Protein AF-A0A3N5S397-F1 (afdb_monomer_lite)

Foldseek 3Di:
DDPVVLVVLVVVLVVLVVVLCQLPPCPHHPLNVLVVVLVVCLLVVVPDVVSNVLSVLVSVLSNCCNPPLSVLLSVLSVVLSVQVVVDDDDDRDVSNVVSVVSSVVSVVVVVVSVVVNVVVVVVVVLLVVLLVLLVVLLVLLVVLLVLLVVLCVVCVPDFLVRDDPVSLVSLLVSLVSLLVSLVSVVVSLVSLVVVLVPPPPDDDDLQSVLSVVLSVLCVVLVLSVLSNVLSVCSNRVVSVVSSVSSVSSSVSSVVNSCSSVVSVLVLLVVLLVLLVVLLVLLVVLLVLLVVLLVLLVVLVPDDDDPVSLVSLVVSLVSLVVSLVSLLVSLVSCVVSSNPQLSVLSVLLSVLSVQLSVCSVVVVSVSSSVSSVSSSVSSVSSSVSSVVVSLVSLVVSLLVLLVVCLVVLVVLLVLLVVLLVLLVVLVVVCVVVVDADPVSLVVLLVSLVSLLVSLVVLLVSLVSNVSVVLLSLLSPQLSVLSNVLSVCSNVVHSDDSSSVSSVSSSVSSVLSSVLSVQLVVVSVVVSPPPPDDPDDDDDDPQDDPSVVSNLVSSVSSLVVLVVVLVVLVVVLVCLVVDPPRDCDPVSVVSVVVSVVSVVSSVVVVVVSVVVVVVSVVVVVVPVPDDDDDDDDDDDDDDDDDDDDDDDDDDDDDDDDDDDDDDDDDDDDD

Structure (mmCIF, N/CA/C/O backbone):
data_AF-A0A3N5S397-F1
#
_entry.id   AF-A0A3N5S397-F1
#
loop_
_atom_site.group_PDB
_atom_site.id
_atom_site.type_symbol
_atom_site.label_atom_id
_atom_site.label_alt_id
_atom_site.label_comp_id
_atom_site.label_asym_id
_atom_site.label_entity_id
_atom_site.label_seq_id
_atom_site.pdbx_PDB_ins_code
_atom_site.Cartn_x
_atom_site.Cartn_y
_atom_site.Cartn_z
_atom_site.occupancy
_atom_site.B_iso_or_equiv
_atom_site.auth_seq_id
_atom_site.auth_comp_id
_atom_site.auth_asym_id
_atom_site.auth_atom_id
_atom_site.pdbx_PDB_model_num
ATOM 1 N N . MET A 1 1 ? -52.239 -12.298 25.353 1.00 54.28 1 MET A N 1
ATOM 2 C CA . MET A 1 1 ? -52.034 -12.210 23.888 1.00 54.28 1 MET A CA 1
ATOM 3 C C . MET A 1 1 ? -53.040 -13.077 23.137 1.00 54.28 1 MET A C 1
ATOM 5 O O . MET A 1 1 ? -53.670 -13.934 23.760 1.00 54.28 1 MET A O 1
ATOM 9 N N . ARG A 1 2 ? -53.275 -12.814 21.843 1.00 62.16 2 ARG A N 1
ATOM 10 C CA . ARG A 1 2 ? -54.121 -13.664 20.983 1.00 62.16 2 ARG A CA 1
ATOM 11 C C . ARG A 1 2 ? -53.267 -14.828 20.465 1.00 62.16 2 ARG A C 1
ATOM 13 O O . ARG A 1 2 ? -52.067 -14.669 20.300 1.00 62.16 2 ARG A O 1
ATOM 20 N N . ASN A 1 3 ? -53.872 -15.985 20.178 1.00 67.06 3 ASN A N 1
ATOM 21 C CA . ASN A 1 3 ? -53.146 -17.125 19.582 1.00 67.06 3 ASN A CA 1
ATOM 22 C C . ASN A 1 3 ? -52.429 -16.742 18.270 1.00 67.06 3 ASN A C 1
ATOM 24 O O . ASN A 1 3 ? -51.401 -17.318 17.943 1.00 67.06 3 ASN A O 1
ATOM 28 N N . GLU A 1 4 ? -52.948 -15.732 17.568 1.00 69.50 4 GLU A N 1
ATOM 29 C CA . GLU A 1 4 ? -52.372 -15.165 16.344 1.00 69.50 4 GLU A CA 1
ATOM 30 C C . GLU A 1 4 ? -50.964 -14.573 16.554 1.00 69.50 4 GLU A C 1
ATOM 32 O O . GLU A 1 4 ? -50.123 -14.703 15.668 1.00 69.50 4 GLU A O 1
ATOM 37 N N . ASP A 1 5 ? -50.676 -13.989 17.724 1.00 71.56 5 ASP A N 1
ATOM 38 C CA . ASP A 1 5 ? -49.384 -13.345 18.023 1.00 71.56 5 ASP A CA 1
ATOM 39 C C . ASP A 1 5 ? -48.280 -14.396 18.259 1.00 71.56 5 ASP A C 1
ATOM 41 O O . ASP A 1 5 ? -47.148 -14.261 17.799 1.00 71.56 5 ASP A O 1
ATOM 45 N N . VAL A 1 6 ? -48.633 -15.501 18.926 1.00 76.69 6 VAL A N 1
ATOM 46 C CA . VAL A 1 6 ? -47.732 -16.644 19.166 1.00 76.69 6 VAL A CA 1
ATOM 47 C C . VAL A 1 6 ? -47.439 -17.391 17.862 1.00 76.69 6 VAL A C 1
ATOM 49 O O . VAL A 1 6 ? -46.306 -17.812 17.626 1.00 76.69 6 VAL A O 1
ATOM 52 N N . ASP A 1 7 ? -48.442 -17.534 16.992 1.00 78.75 7 ASP A N 1
ATOM 53 C CA . ASP A 1 7 ? -48.263 -18.132 15.667 1.00 78.75 7 ASP A CA 1
ATOM 54 C C . ASP A 1 7 ? -47.378 -17.259 14.759 1.00 78.75 7 ASP A C 1
ATOM 56 O O . ASP A 1 7 ? -46.614 -17.798 13.954 1.00 78.75 7 ASP A O 1
ATOM 60 N N . ALA A 1 8 ? -47.437 -15.929 14.897 1.00 77.81 8 ALA A N 1
ATOM 61 C CA . ALA A 1 8 ? -46.538 -15.013 14.198 1.00 77.81 8 ALA A CA 1
ATOM 62 C C . ALA A 1 8 ? -45.083 -15.176 14.669 1.00 77.81 8 ALA A C 1
ATOM 64 O O . ALA A 1 8 ? -44.207 -15.365 13.829 1.00 77.81 8 ALA A O 1
ATOM 65 N N . LEU A 1 9 ? -44.831 -15.219 15.984 1.00 77.69 9 LEU A N 1
ATOM 66 C CA . LEU A 1 9 ? -43.486 -15.446 16.539 1.00 77.69 9 LEU A CA 1
ATOM 67 C C . LEU A 1 9 ? -42.887 -16.787 16.101 1.00 77.69 9 LEU A C 1
ATOM 69 O O . LEU A 1 9 ? -41.724 -16.841 15.710 1.00 77.69 9 LEU A O 1
ATOM 73 N N . LYS A 1 10 ? -43.694 -17.856 16.074 1.00 79.38 10 LYS A N 1
ATOM 74 C CA . LYS A 1 10 ? -43.266 -19.169 15.557 1.00 79.38 10 LYS A CA 1
ATOM 75 C C . LYS A 1 10 ? -42.843 -19.116 14.091 1.00 79.38 10 LYS A C 1
ATOM 77 O O . LYS A 1 10 ? -41.900 -19.798 13.705 1.00 79.38 10 LYS A O 1
ATOM 82 N N . ARG A 1 11 ? -43.540 -18.333 13.261 1.00 81.19 11 ARG A N 1
ATOM 83 C CA . ARG A 1 11 ? -43.159 -18.145 11.852 1.00 81.19 11 ARG A CA 1
ATOM 84 C C . ARG A 1 11 ? -41.872 -17.340 11.724 1.00 81.19 11 ARG A C 1
ATOM 86 O O . ARG A 1 11 ? -41.033 -17.718 10.917 1.00 81.19 11 ARG A O 1
ATOM 93 N N . THR A 1 12 ? -41.710 -16.281 12.513 1.00 78.44 12 THR A N 1
ATOM 94 C CA . THR A 1 12 ? -40.492 -15.461 12.511 1.00 78.44 12 THR A CA 1
ATOM 95 C C . THR A 1 12 ? -39.271 -16.265 12.955 1.00 78.44 12 THR A C 1
ATOM 97 O O 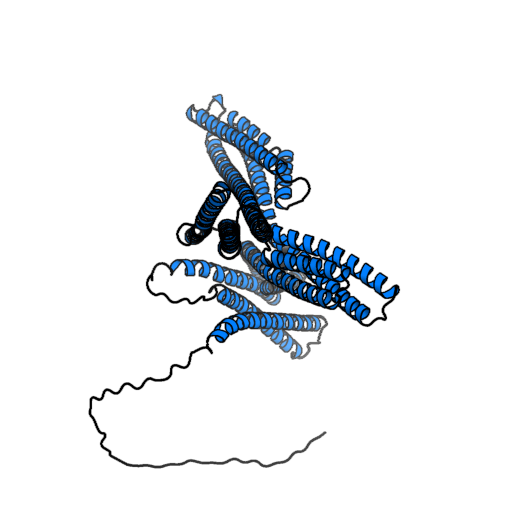. THR A 1 12 ? -38.249 -16.214 12.285 1.00 78.44 12 THR A O 1
ATOM 100 N N . GLU A 1 13 ? -39.385 -17.087 14.002 1.00 81.69 13 GLU A N 1
ATOM 101 C CA . GLU A 1 13 ? -38.316 -18.001 14.438 1.00 81.69 13 GLU A CA 1
ATOM 102 C C . GLU A 1 13 ? -37.942 -19.019 13.345 1.00 81.69 13 GLU A C 1
ATOM 104 O O . GLU A 1 13 ? -36.764 -19.270 13.103 1.00 81.69 13 GLU A O 1
ATOM 109 N N . LEU A 1 14 ? -38.933 -19.596 12.651 1.00 83.25 14 LEU A N 1
ATOM 110 C CA . LEU A 1 14 ? -38.679 -20.521 11.539 1.00 83.25 14 LEU A CA 1
ATOM 111 C C . LEU A 1 14 ? -37.968 -19.837 10.364 1.00 83.25 14 LEU A C 1
ATOM 113 O O . LEU A 1 14 ? -37.047 -20.422 9.802 1.00 83.25 14 LEU A O 1
ATOM 117 N N . LEU A 1 15 ? -38.374 -18.612 10.014 1.00 78.38 15 LEU A N 1
ATOM 118 C CA . LEU A 1 15 ? -37.716 -17.819 8.973 1.00 78.38 15 LEU A CA 1
ATOM 119 C C . LEU A 1 15 ? -36.285 -17.447 9.374 1.00 78.38 15 LEU A C 1
ATOM 121 O O . LEU A 1 15 ? -35.383 -17.563 8.552 1.00 78.38 15 LEU A O 1
ATOM 125 N N . GLN A 1 16 ? -36.060 -17.072 10.636 1.00 82.19 16 GLN A N 1
ATOM 126 C CA . GLN A 1 16 ? -34.722 -16.778 11.147 1.00 82.19 16 GLN A CA 1
ATOM 127 C C . GLN A 1 16 ? -33.803 -17.999 11.046 1.00 82.19 16 GLN A C 1
ATOM 129 O O . GLN A 1 16 ? -32.678 -17.880 10.574 1.00 82.19 16 GLN A O 1
ATOM 134 N N . ARG A 1 17 ? -34.302 -19.188 11.403 1.00 82.19 17 ARG A N 1
ATOM 135 C CA . ARG A 1 17 ? -33.570 -20.454 11.240 1.00 82.19 17 ARG A CA 1
ATOM 136 C C . ARG A 1 17 ? -33.259 -20.792 9.789 1.00 82.19 17 ARG A C 1
ATOM 138 O O . ARG A 1 17 ? -32.203 -21.347 9.492 1.00 82.19 17 ARG A O 1
ATOM 145 N N . GLU A 1 18 ? -34.173 -20.481 8.875 1.00 81.38 18 GLU A N 1
ATOM 146 C CA . GLU A 1 18 ? -33.935 -20.654 7.443 1.00 81.38 18 GLU A CA 1
ATOM 147 C C . GLU A 1 18 ? -32.835 -19.706 6.947 1.00 81.38 18 GLU A C 1
ATOM 149 O O . GLU A 1 18 ? -31.929 -20.152 6.243 1.00 81.38 18 GLU A O 1
ATOM 154 N N . VAL A 1 19 ? -32.853 -18.439 7.373 1.00 80.62 19 VAL A N 1
ATOM 155 C CA . VAL A 1 19 ? -31.801 -17.451 7.078 1.00 80.62 19 VAL A CA 1
ATOM 156 C C . VAL A 1 19 ? -30.456 -17.885 7.665 1.00 80.62 19 VAL A C 1
ATOM 158 O O . VAL A 1 19 ? -29.458 -17.908 6.945 1.00 80.62 19 VAL A O 1
ATOM 161 N N . ALA A 1 20 ? -30.428 -18.317 8.928 1.00 78.81 20 ALA A N 1
ATOM 162 C CA . ALA A 1 20 ? -29.220 -18.820 9.575 1.00 78.81 20 ALA A CA 1
ATOM 163 C C . ALA A 1 20 ? -28.649 -20.045 8.844 1.00 78.81 20 ALA A C 1
ATOM 165 O O . ALA A 1 20 ? -27.442 -20.142 8.632 1.00 78.81 20 ALA A O 1
ATOM 166 N N . SER A 1 21 ? -29.514 -20.944 8.360 1.00 81.25 21 SER A N 1
ATOM 167 C CA . SER A 1 21 ? -29.099 -22.067 7.516 1.00 81.25 21 SER A CA 1
ATOM 168 C C . SER A 1 21 ? -28.554 -21.606 6.159 1.00 81.25 21 SER A C 1
ATOM 170 O O . SER A 1 21 ? -27.523 -22.096 5.710 1.00 81.25 21 SER A O 1
ATOM 172 N N . GLN A 1 22 ? -29.189 -20.647 5.487 1.00 81.31 22 GLN A N 1
ATOM 173 C CA . GLN A 1 22 ? -28.705 -20.157 4.190 1.00 81.31 22 GLN A CA 1
ATOM 174 C C . GLN A 1 22 ? -27.349 -19.443 4.294 1.00 81.31 22 GLN A C 1
ATOM 176 O O . GLN A 1 22 ? -26.538 -19.543 3.371 1.00 81.31 22 GLN A O 1
ATOM 181 N N . LEU A 1 23 ? -27.082 -18.762 5.408 1.00 77.88 23 LEU A N 1
ATOM 182 C CA . LEU A 1 23 ? -25.826 -18.049 5.642 1.00 77.88 23 LEU A CA 1
ATOM 183 C C . LEU A 1 23 ? -24.717 -18.982 6.154 1.00 77.88 23 LEU A C 1
ATOM 185 O O . LEU A 1 23 ? -23.640 -19.032 5.559 1.00 77.88 23 LEU A O 1
ATOM 189 N N . GLY A 1 24 ? -25.001 -19.756 7.205 1.00 75.75 24 GLY A N 1
ATOM 190 C CA . GLY A 1 24 ? -24.002 -20.481 7.996 1.00 75.75 24 GLY A CA 1
ATOM 191 C C . GLY A 1 24 ? -23.981 -22.002 7.842 1.00 75.75 24 GLY A C 1
ATOM 192 O O . GLY A 1 24 ? -23.194 -22.660 8.518 1.00 75.75 24 GLY A O 1
ATOM 193 N N . ASN A 1 25 ? -24.827 -22.610 6.998 1.00 79.31 25 ASN A N 1
ATOM 194 C CA . ASN A 1 25 ? -24.820 -24.069 6.854 1.00 79.31 25 ASN A CA 1
ATOM 195 C C . ASN A 1 25 ? -23.449 -24.566 6.347 1.00 79.31 25 ASN A C 1
ATOM 197 O O . ASN A 1 25 ? -23.018 -24.158 5.266 1.00 79.31 25 ASN A O 1
ATOM 201 N N . PRO A 1 26 ? -22.791 -25.494 7.066 1.00 71.19 26 PRO A N 1
ATOM 202 C CA . PRO A 1 26 ? -21.429 -25.923 6.755 1.00 71.19 26 PRO A CA 1
ATOM 203 C C . PRO A 1 26 ? -21.300 -26.658 5.412 1.00 71.19 26 PRO A C 1
ATOM 205 O O . PRO A 1 26 ? -20.209 -26.698 4.852 1.00 71.19 26 PRO A O 1
ATOM 208 N N . ALA A 1 27 ? -22.392 -27.215 4.877 1.00 70.94 27 ALA A N 1
ATOM 209 C CA . ALA A 1 27 ? -22.391 -27.962 3.619 1.00 70.94 27 ALA A CA 1
ATOM 210 C C . ALA A 1 27 ? -22.882 -27.153 2.405 1.00 70.94 27 ALA A C 1
ATOM 212 O O . ALA A 1 27 ? -22.501 -27.457 1.279 1.00 70.94 27 ALA A O 1
ATOM 213 N N . VAL A 1 28 ? -23.778 -26.175 2.596 1.00 73.75 28 VAL A N 1
ATOM 214 C CA . VAL A 1 28 ? -24.462 -25.493 1.470 1.00 73.75 28 VAL A CA 1
ATOM 215 C C . VAL A 1 28 ? -24.653 -23.986 1.671 1.00 73.75 28 VAL A C 1
ATOM 217 O O . VAL A 1 28 ? -25.215 -23.320 0.798 1.00 73.75 28 VAL A O 1
ATOM 220 N N . GLY A 1 29 ? -24.228 -23.453 2.816 1.00 80.94 29 GLY A N 1
ATOM 221 C CA . GLY A 1 29 ? -24.386 -22.048 3.171 1.00 80.94 29 GLY A CA 1
ATOM 222 C C . GLY A 1 29 ? -23.500 -21.123 2.340 1.00 80.94 29 GLY A C 1
ATOM 223 O O . GLY A 1 29 ? -22.531 -21.552 1.705 1.00 80.94 29 GLY A O 1
ATOM 224 N N . LEU A 1 30 ? -23.834 -19.834 2.357 1.00 79.12 30 LEU A N 1
ATOM 225 C CA . LEU A 1 30 ? -23.065 -18.781 1.691 1.00 79.12 30 LEU A CA 1
ATOM 226 C C . LEU A 1 30 ? -21.605 -18.758 2.154 1.00 79.12 30 LEU A C 1
ATOM 228 O O . LEU A 1 30 ? -20.731 -18.698 1.298 1.00 79.12 30 LEU A O 1
ATOM 232 N N . ALA A 1 31 ? -21.331 -18.923 3.453 1.00 78.19 31 ALA A N 1
ATOM 233 C CA . ALA A 1 31 ? -19.959 -18.989 3.965 1.00 78.19 31 ALA A CA 1
ATOM 234 C C . ALA A 1 31 ? -19.134 -20.119 3.313 1.00 78.19 31 ALA A C 1
ATOM 236 O O . ALA A 1 31 ? -17.991 -19.910 2.908 1.00 78.19 31 ALA A O 1
ATOM 237 N N . ARG A 1 32 ? -19.726 -21.315 3.135 1.00 81.25 32 ARG A N 1
ATOM 238 C CA . ARG A 1 32 ? -19.053 -22.442 2.463 1.00 81.25 32 ARG A CA 1
ATOM 239 C C . ARG A 1 32 ? -18.819 -22.149 0.984 1.00 81.25 32 ARG A C 1
ATOM 241 O O . ARG A 1 32 ? -17.704 -22.334 0.518 1.00 81.25 32 ARG A O 1
ATOM 248 N N . ARG A 1 33 ? -19.827 -21.631 0.275 1.00 81.88 33 ARG A N 1
ATOM 249 C CA . ARG A 1 33 ? -19.692 -21.271 -1.148 1.00 81.88 33 ARG A CA 1
ATOM 250 C C . ARG A 1 33 ? -18.617 -20.218 -1.389 1.00 81.88 33 ARG A C 1
ATOM 252 O O . ARG A 1 33 ? -17.908 -20.315 -2.382 1.00 81.88 33 ARG A O 1
ATOM 259 N N . THR A 1 34 ? -18.500 -19.224 -0.510 1.00 81.06 34 THR A N 1
ATOM 260 C CA . THR A 1 34 ? -17.445 -18.210 -0.615 1.00 81.06 34 THR A CA 1
ATOM 261 C C . THR A 1 34 ? -16.067 -18.858 -0.501 1.00 81.06 34 THR A C 1
ATOM 263 O O . THR A 1 34 ? -15.213 -18.566 -1.332 1.00 81.06 34 THR A O 1
ATOM 266 N N . ARG A 1 35 ? -15.869 -19.801 0.436 1.00 83.38 35 ARG A N 1
ATOM 267 C CA . ARG A 1 35 ? -14.617 -20.575 0.521 1.00 83.38 35 ARG A CA 1
ATOM 268 C C . ARG A 1 35 ? -14.385 -21.473 -0.686 1.00 83.38 35 ARG A C 1
ATOM 270 O O . ARG A 1 35 ? -13.270 -21.495 -1.178 1.00 83.38 35 ARG A O 1
ATOM 277 N N . ASP A 1 36 ? -15.411 -22.151 -1.196 1.00 84.25 36 ASP A N 1
ATOM 278 C CA . ASP A 1 36 ? -15.269 -22.995 -2.389 1.00 84.25 36 ASP A CA 1
ATOM 279 C C . ASP A 1 36 ? -14.789 -22.163 -3.594 1.00 84.25 36 ASP A C 1
ATOM 281 O O . ASP A 1 36 ? -13.893 -22.579 -4.320 1.00 84.25 36 ASP A O 1
ATOM 285 N N . ILE A 1 37 ? -15.321 -20.946 -3.779 1.00 82.81 37 ILE A N 1
ATOM 286 C CA . ILE A 1 37 ? -14.861 -20.016 -4.828 1.00 82.81 37 ILE A CA 1
ATOM 287 C C . ILE A 1 37 ? -13.407 -19.581 -4.588 1.00 82.81 37 ILE A C 1
ATOM 289 O O . ILE A 1 37 ? -12.645 -19.409 -5.538 1.00 82.81 37 ILE A O 1
ATOM 293 N N . LEU A 1 38 ? -13.023 -19.389 -3.329 1.00 80.19 38 LEU A N 1
ATOM 294 C CA . LEU A 1 38 ? -11.675 -19.000 -2.921 1.00 80.19 38 LEU A CA 1
ATOM 295 C C . LEU A 1 38 ? -10.663 -20.119 -3.195 1.00 80.19 38 LEU A C 1
ATOM 297 O O . LEU A 1 38 ? -9.625 -19.885 -3.810 1.00 80.19 38 LEU A O 1
ATOM 301 N N . GLU A 1 39 ? -11.014 -21.350 -2.828 1.00 82.75 39 GLU A N 1
ATOM 302 C CA . GLU A 1 39 ? -10.279 -22.563 -3.176 1.00 82.75 39 GLU A CA 1
ATOM 303 C C . GLU A 1 39 ? -10.185 -22.717 -4.699 1.00 82.75 39 GLU A C 1
ATOM 305 O O . GLU A 1 39 ? -9.103 -22.954 -5.225 1.00 82.75 39 GLU A O 1
ATOM 310 N N . GLU A 1 40 ? -11.274 -22.512 -5.446 1.00 82.44 40 GLU A N 1
ATOM 311 C CA . GLU A 1 40 ? -11.250 -22.535 -6.912 1.00 82.44 40 GLU A CA 1
ATOM 312 C C . GLU A 1 40 ? -10.326 -21.457 -7.503 1.00 82.44 40 GLU A C 1
ATOM 314 O O . GLU A 1 40 ? -9.616 -21.735 -8.471 1.00 82.44 40 GLU A O 1
ATOM 319 N N . LEU A 1 41 ? -10.298 -20.242 -6.951 1.00 74.75 41 LEU A N 1
ATOM 320 C CA . LEU A 1 41 ? -9.392 -19.175 -7.395 1.00 74.75 41 LEU A CA 1
ATOM 321 C C . LEU A 1 41 ? -7.925 -19.554 -7.179 1.00 74.75 41 LEU A C 1
ATOM 323 O O . LEU A 1 41 ? -7.134 -19.461 -8.125 1.00 74.75 41 LEU A O 1
ATOM 327 N N . ARG A 1 42 ? -7.597 -20.048 -5.978 1.00 77.12 42 ARG A N 1
ATOM 328 C CA . ARG A 1 42 ? -6.263 -20.553 -5.621 1.00 77.12 42 ARG A CA 1
ATOM 329 C C . ARG A 1 42 ? -5.846 -21.704 -6.538 1.00 77.12 42 ARG A C 1
ATOM 331 O O . ARG A 1 42 ? -4.778 -21.666 -7.147 1.00 77.12 42 ARG A O 1
ATOM 338 N N . ASN A 1 43 ? -6.738 -22.674 -6.733 1.00 75.31 43 ASN A N 1
ATOM 339 C CA . ASN A 1 43 ? -6.502 -23.864 -7.553 1.00 75.31 43 ASN A CA 1
ATOM 340 C C . ASN A 1 43 ? -6.294 -23.538 -9.038 1.00 75.31 43 ASN A C 1
ATOM 342 O O . ASN A 1 43 ? -5.526 -24.211 -9.724 1.00 75.31 43 ASN A O 1
ATOM 346 N N . ASN A 1 44 ? -6.964 -22.504 -9.551 1.00 74.75 44 ASN A N 1
ATOM 347 C CA . ASN A 1 44 ? -6.855 -22.097 -10.952 1.00 74.75 44 ASN A CA 1
ATOM 348 C C . ASN A 1 44 ? -5.701 -21.117 -11.229 1.00 74.75 44 ASN A C 1
ATOM 350 O O . ASN A 1 44 ? -5.576 -20.663 -12.368 1.00 74.75 44 ASN A O 1
ATOM 354 N N . GLN A 1 45 ? -4.861 -20.795 -10.232 1.00 58.94 45 GLN A N 1
ATOM 355 C CA . GLN A 1 45 ? -3.722 -19.868 -10.362 1.00 58.94 45 GLN A CA 1
ATOM 356 C C . GLN A 1 45 ? -4.124 -18.520 -10.983 1.00 58.94 45 GLN A C 1
ATOM 358 O O . GLN A 1 45 ? -3.366 -17.897 -11.731 1.00 58.94 45 GLN A O 1
ATOM 363 N N . LEU A 1 46 ? -5.352 -18.074 -10.715 1.00 60.09 46 LEU A N 1
ATOM 364 C CA . LEU A 1 46 ? -5.818 -16.772 -11.163 1.00 60.09 46 LEU A CA 1
ATOM 365 C C . LEU A 1 46 ? -5.208 -15.723 -10.231 1.00 60.09 46 LEU A C 1
ATOM 367 O O . LEU A 1 46 ? -5.700 -15.516 -9.128 1.00 60.09 46 LEU A O 1
ATOM 371 N N . SER A 1 47 ? -4.124 -15.080 -10.671 1.00 52.34 47 SER A N 1
ATOM 372 C CA . SER A 1 47 ? -3.419 -14.035 -9.920 1.00 52.34 47 SER A CA 1
ATOM 373 C C . SER A 1 47 ? -4.281 -12.771 -9.778 1.00 52.34 47 SER A C 1
ATOM 375 O O . SER A 1 47 ? -4.160 -11.829 -10.560 1.00 52.34 47 SER A O 1
ATOM 377 N N . ASP A 1 48 ? -5.176 -12.754 -8.790 1.00 60.12 48 ASP A N 1
ATOM 378 C CA . ASP A 1 48 ? -5.915 -11.560 -8.362 1.00 60.12 48 ASP A CA 1
ATOM 379 C C . ASP A 1 48 ? -5.953 -11.488 -6.822 1.00 60.12 48 ASP A C 1
ATOM 381 O O . ASP A 1 48 ? -6.982 -11.783 -6.208 1.00 60.12 48 ASP A O 1
ATOM 385 N N . PRO A 1 49 ? -4.834 -11.091 -6.178 1.00 57.84 49 PRO A N 1
ATOM 386 C CA . PRO A 1 49 ? -4.708 -11.058 -4.716 1.00 57.84 49 PRO A CA 1
ATOM 387 C C . PRO A 1 49 ? -5.741 -10.154 -4.031 1.00 57.84 49 PRO A C 1
ATOM 389 O O . PRO A 1 49 ? -6.066 -10.338 -2.863 1.00 57.84 49 PRO A O 1
ATOM 392 N N . ALA A 1 50 ? -6.263 -9.156 -4.749 1.00 58.41 50 ALA A N 1
ATOM 393 C CA . ALA A 1 50 ? -7.315 -8.279 -4.249 1.00 58.41 50 ALA A CA 1
ATOM 394 C C . ALA A 1 50 ? -8.678 -8.991 -4.193 1.00 58.41 50 ALA A C 1
ATOM 396 O O . ALA A 1 50 ? -9.453 -8.764 -3.265 1.00 58.41 50 ALA A O 1
ATOM 397 N N . ALA A 1 51 ? -8.979 -9.854 -5.171 1.00 65.88 51 ALA A N 1
ATOM 398 C CA . ALA A 1 51 ? -10.198 -10.662 -5.175 1.00 65.88 51 ALA A CA 1
ATOM 399 C C . ALA A 1 51 ? -10.182 -11.718 -4.065 1.00 65.88 51 ALA A C 1
ATOM 401 O O . ALA A 1 51 ? -11.201 -11.938 -3.415 1.00 65.88 51 ALA A O 1
ATOM 402 N N . GLU A 1 52 ? -9.022 -12.330 -3.836 1.00 68.25 52 GLU A N 1
ATOM 403 C CA . GLU A 1 52 ? -8.816 -13.318 -2.779 1.00 68.25 52 GLU A CA 1
ATOM 404 C C . GLU A 1 52 ? -9.046 -12.703 -1.392 1.00 68.25 52 GLU A C 1
ATOM 406 O O . GLU A 1 52 ? -9.954 -13.137 -0.687 1.00 68.25 52 GLU A O 1
ATOM 411 N N . ARG A 1 53 ? -8.370 -11.587 -1.078 1.00 66.25 53 ARG A N 1
ATOM 412 C CA . ARG A 1 53 ? -8.551 -10.830 0.176 1.00 66.25 53 ARG A CA 1
ATOM 413 C C . ARG A 1 53 ? -10.002 -10.435 0.444 1.00 66.25 53 ARG A C 1
ATOM 415 O O . ARG A 1 53 ? -10.491 -10.506 1.570 1.00 66.25 53 ARG A O 1
ATOM 422 N N . ARG A 1 54 ? -10.721 -10.005 -0.597 1.00 68.19 54 ARG A N 1
ATOM 423 C CA . ARG A 1 54 ? -12.126 -9.603 -0.454 1.00 68.19 54 ARG A CA 1
ATOM 424 C C . ARG A 1 54 ? -13.021 -10.804 -0.155 1.00 68.19 54 ARG A C 1
ATOM 426 O O . ARG A 1 54 ? -13.918 -10.695 0.673 1.00 68.19 54 ARG A O 1
ATOM 433 N N . LEU A 1 55 ? -12.788 -11.939 -0.814 1.00 76.25 55 LEU A N 1
ATOM 434 C CA . LEU A 1 55 ? -13.526 -13.175 -0.550 1.00 76.25 55 LEU A CA 1
ATOM 435 C C . LEU A 1 55 ? -13.202 -13.746 0.834 1.00 76.25 55 LEU A C 1
ATOM 437 O O . LEU A 1 55 ? -14.107 -14.276 1.471 1.00 76.25 55 LEU A O 1
ATOM 441 N N . GLU A 1 56 ? -11.968 -13.586 1.318 1.00 79.25 56 GLU A N 1
ATOM 442 C CA . GLU A 1 56 ? -11.572 -13.947 2.685 1.00 79.25 56 GLU A CA 1
ATOM 443 C C . GLU A 1 56 ? -12.314 -13.088 3.709 1.00 79.25 56 GLU A C 1
ATOM 445 O O . GLU A 1 56 ? -12.936 -13.631 4.616 1.00 79.25 56 GLU A O 1
ATOM 450 N N . SER A 1 57 ? -12.347 -11.765 3.516 1.00 74.94 57 SER A N 1
ATOM 451 C CA . SER A 1 57 ? -13.099 -10.842 4.378 1.00 74.94 57 SER A CA 1
ATOM 452 C C . SER A 1 57 ? -14.602 -11.147 4.386 1.00 74.94 57 SER A C 1
ATOM 454 O O . SER A 1 57 ? -15.215 -11.230 5.449 1.00 74.94 57 SER A O 1
ATOM 456 N N . ILE A 1 58 ? -15.201 -11.404 3.216 1.00 79.69 58 ILE A N 1
ATOM 457 C CA . ILE A 1 58 ? -16.614 -11.799 3.119 1.00 79.69 58 ILE A CA 1
ATOM 458 C C . ILE A 1 58 ? -16.850 -13.142 3.822 1.00 79.69 58 ILE A C 1
ATOM 460 O O . ILE A 1 58 ? -17.860 -13.307 4.503 1.00 79.69 58 ILE A O 1
ATOM 464 N N . ALA A 1 59 ? -15.949 -14.114 3.659 1.00 81.69 59 ALA A N 1
ATOM 465 C CA . ALA A 1 59 ? -16.057 -15.403 4.333 1.00 81.69 59 ALA A CA 1
ATOM 466 C C . ALA A 1 59 ? -15.966 -15.242 5.857 1.00 81.69 59 ALA A C 1
ATOM 468 O O . ALA A 1 59 ? -16.815 -15.787 6.560 1.00 81.69 59 ALA A O 1
ATOM 469 N N . ALA A 1 60 ? -15.011 -14.451 6.351 1.00 81.06 60 ALA A N 1
ATOM 470 C CA . ALA A 1 60 ? -14.822 -14.175 7.771 1.00 81.06 60 ALA A CA 1
ATOM 471 C C . ALA A 1 60 ? -16.050 -13.496 8.398 1.00 81.06 60 ALA A C 1
ATOM 473 O O . ALA A 1 60 ? -16.542 -13.956 9.428 1.00 81.06 60 ALA A O 1
ATOM 474 N N . GLU A 1 61 ? -16.615 -12.474 7.750 1.00 77.62 61 GLU A N 1
ATOM 475 C CA . GLU A 1 61 ? -17.805 -11.787 8.266 1.00 77.62 61 GLU A CA 1
ATOM 476 C C . GLU A 1 61 ? -19.043 -12.697 8.248 1.00 77.62 61 GLU A C 1
ATOM 478 O O . GLU A 1 61 ? -19.808 -12.736 9.212 1.00 77.62 61 GLU A O 1
ATOM 483 N N . LEU A 1 62 ? -19.231 -13.500 7.192 1.00 81.75 62 LEU A N 1
ATOM 484 C CA . LEU A 1 62 ? -20.312 -14.492 7.145 1.00 81.75 62 LEU A CA 1
ATOM 485 C C . LEU A 1 62 ? -20.149 -15.575 8.221 1.00 81.75 62 LEU A C 1
ATOM 487 O O . LEU A 1 62 ? -21.144 -16.042 8.780 1.00 81.75 62 LEU A O 1
ATOM 491 N N . GLU A 1 63 ? -18.914 -15.972 8.527 1.00 82.81 63 GLU A N 1
ATOM 492 C CA . GLU A 1 63 ? -18.615 -16.893 9.620 1.00 82.81 63 GLU A CA 1
ATOM 493 C C . GLU A 1 63 ? -18.915 -16.281 10.985 1.00 82.81 63 GLU A C 1
ATOM 495 O O . GLU A 1 63 ? -19.601 -16.927 11.779 1.00 82.81 63 GLU A O 1
ATOM 500 N N . ARG A 1 64 ? -18.482 -15.043 11.238 1.00 84.50 64 ARG A N 1
ATOM 501 C CA . ARG A 1 64 ? -18.774 -14.296 12.471 1.00 84.50 64 ARG A CA 1
ATOM 502 C C . ARG A 1 64 ? -20.278 -14.180 12.699 1.00 84.50 64 ARG A C 1
ATOM 504 O O . ARG A 1 64 ? -20.790 -14.590 13.740 1.00 84.50 64 ARG A O 1
ATOM 511 N N . LEU A 1 65 ? -21.020 -13.749 11.675 1.00 81.50 65 LEU A N 1
ATOM 512 C CA . LEU A 1 65 ? -22.483 -13.688 11.723 1.00 81.50 65 LEU A CA 1
ATOM 513 C C . LEU A 1 65 ? -23.101 -15.059 12.031 1.00 81.50 65 LEU A C 1
ATOM 515 O O . LEU A 1 65 ? -24.072 -15.138 12.781 1.00 81.50 65 LEU A O 1
ATOM 519 N N . SER A 1 66 ? -22.542 -16.142 11.482 1.00 82.31 66 SER A N 1
ATOM 520 C CA . SER A 1 66 ? -23.035 -17.503 11.722 1.00 82.31 66 SER A CA 1
ATOM 521 C C . SER A 1 66 ? -22.728 -18.057 13.114 1.00 82.31 66 SER A C 1
ATOM 523 O O . SER A 1 66 ? -23.539 -18.824 13.636 1.00 82.31 66 SER A O 1
ATOM 525 N N . ARG A 1 67 ? -21.582 -17.695 13.704 1.00 83.00 67 ARG A N 1
ATOM 526 C CA . ARG A 1 67 ? -21.123 -18.213 15.000 1.00 83.00 67 ARG A CA 1
ATOM 527 C C . ARG A 1 67 ? -21.690 -17.423 16.174 1.00 83.00 67 ARG A C 1
ATOM 529 O O . ARG A 1 67 ? -22.077 -18.041 17.161 1.00 83.00 67 ARG A O 1
ATOM 536 N N . ASP A 1 68 ? -21.804 -16.105 16.030 1.00 81.12 68 ASP A N 1
ATOM 537 C CA . ASP A 1 68 ? -22.070 -15.218 17.163 1.00 81.12 68 ASP A CA 1
ATOM 538 C C . ASP A 1 68 ? -23.467 -14.593 17.079 1.00 81.12 68 ASP A C 1
ATOM 540 O O . ASP A 1 68 ? -24.314 -14.829 17.941 1.00 81.12 68 ASP A O 1
ATOM 544 N N . ALA A 1 69 ? -23.753 -13.854 16.002 1.00 77.44 69 ALA A N 1
ATOM 545 C CA . ALA A 1 69 ? -24.965 -13.036 15.910 1.00 77.44 69 ALA A CA 1
ATOM 546 C C . ALA A 1 69 ? -26.243 -13.858 15.652 1.00 77.44 69 ALA A C 1
ATOM 548 O O . ALA A 1 69 ? -27.264 -13.672 16.314 1.00 77.44 69 ALA A O 1
ATOM 549 N N . LEU A 1 70 ? -26.216 -14.799 14.701 1.00 83.25 70 LEU A N 1
ATOM 550 C CA . LEU A 1 70 ? -27.397 -15.591 14.333 1.00 83.25 70 LEU A CA 1
ATOM 551 C C . LEU A 1 70 ? -27.903 -16.505 15.471 1.00 83.25 70 LEU A C 1
ATOM 553 O O . LEU A 1 70 ? -29.123 -16.556 15.671 1.00 83.25 70 LEU A O 1
ATOM 557 N N . PRO A 1 71 ? -27.039 -17.190 16.251 1.00 87.62 71 PRO A N 1
ATOM 558 C CA . PRO A 1 71 ? -27.477 -17.971 17.408 1.00 87.62 71 PRO A CA 1
ATOM 559 C C . PRO A 1 71 ? -28.084 -17.126 18.535 1.00 87.62 71 PRO A C 1
ATOM 561 O O . PRO A 1 71 ? -29.025 -17.588 19.188 1.00 87.62 71 PRO A O 1
ATOM 564 N N . GLN A 1 72 ? -27.593 -15.900 18.749 1.00 83.56 72 GLN A N 1
ATOM 565 C CA . GLN A 1 72 ? -28.170 -14.967 19.724 1.00 83.56 72 GLN A CA 1
ATOM 566 C C . GLN A 1 72 ? -29.599 -14.581 19.328 1.00 83.56 72 GLN A C 1
ATOM 568 O O . GLN A 1 72 ? -30.521 -14.828 20.108 1.00 83.56 72 GLN A O 1
ATOM 573 N N . VAL A 1 73 ? -29.823 -14.199 18.062 1.00 81.50 73 VAL A N 1
ATOM 574 C CA . VAL A 1 73 ? -31.174 -13.895 17.551 1.00 81.50 73 VAL A CA 1
ATOM 575 C C . VAL A 1 73 ? -32.120 -15.091 17.716 1.00 81.50 73 VAL A C 1
ATOM 577 O O . VAL A 1 73 ? -33.281 -14.932 18.106 1.00 81.50 73 VAL A O 1
ATOM 580 N N . GLU A 1 74 ? -31.655 -16.314 17.432 1.00 84.69 74 GLU A N 1
ATOM 581 C CA . GLU A 1 74 ? -32.456 -17.528 17.636 1.00 84.69 74 GLU A CA 1
ATOM 582 C C . GLU A 1 74 ? -32.801 -17.768 19.115 1.00 84.69 74 GLU A C 1
ATOM 584 O O . GLU A 1 74 ? -33.927 -18.182 19.426 1.00 84.69 74 GLU A O 1
ATOM 589 N N . SER A 1 75 ? -31.863 -17.505 20.028 1.00 85.81 75 SER A N 1
ATOM 590 C CA . SER A 1 75 ? -32.070 -17.610 21.475 1.00 85.81 75 SER A CA 1
ATOM 591 C C . SER A 1 75 ? -33.119 -16.606 21.954 1.00 85.81 75 SER A C 1
ATOM 593 O O . SER A 1 75 ? -34.118 -17.024 22.551 1.00 85.81 75 SER A O 1
ATOM 595 N N . SER A 1 76 ? -32.959 -15.327 21.612 1.00 81.00 76 SER A N 1
ATOM 596 C CA . SER A 1 76 ? -33.848 -14.221 21.995 1.00 81.00 76 SER A CA 1
ATOM 597 C C . SER A 1 76 ? -35.272 -14.441 21.460 1.00 81.00 76 SER A C 1
ATOM 599 O O . SER A 1 76 ? -36.257 -14.365 22.201 1.00 81.00 76 SER A O 1
ATOM 601 N N . LEU A 1 77 ? -35.421 -14.886 20.202 1.00 82.56 77 LEU A N 1
ATOM 602 C CA . LEU A 1 77 ? -36.726 -15.263 19.633 1.00 82.56 77 LEU A CA 1
ATOM 603 C C . LEU A 1 77 ? -37.341 -16.506 20.304 1.00 82.56 77 LEU A C 1
ATOM 605 O O . LEU A 1 77 ? -38.560 -16.568 20.507 1.00 82.56 77 LEU A O 1
ATOM 609 N N . THR A 1 78 ? -36.526 -17.495 20.683 1.00 85.75 78 THR A N 1
ATOM 610 C CA . THR A 1 78 ? -36.994 -18.697 21.396 1.00 85.75 78 THR A CA 1
ATOM 611 C C . THR A 1 78 ? -37.471 -18.361 22.811 1.00 85.75 78 THR A C 1
ATOM 613 O O . THR A 1 78 ? -38.477 -18.918 23.274 1.00 85.75 78 THR A O 1
ATOM 616 N N . GLN A 1 79 ? -36.770 -17.463 23.508 1.00 84.19 79 GLN A N 1
ATOM 617 C CA . GLN A 1 79 ? -37.143 -16.966 24.833 1.00 84.19 79 GLN A CA 1
ATOM 618 C C . GLN A 1 79 ? -38.422 -16.129 24.759 1.00 84.19 79 GLN A C 1
ATOM 620 O O . GLN A 1 79 ? -39.388 -16.444 25.463 1.00 84.19 79 GLN A O 1
ATOM 625 N N . ALA A 1 80 ? -38.504 -15.195 23.807 1.00 82.88 80 ALA A N 1
ATOM 626 C CA . ALA A 1 80 ? -39.717 -14.433 23.523 1.00 82.88 80 ALA A CA 1
ATOM 627 C C . ALA A 1 80 ? -40.921 -15.349 23.227 1.00 82.88 80 ALA A C 1
ATOM 629 O O . ALA A 1 80 ? -42.010 -15.141 23.767 1.00 82.88 80 ALA A O 1
ATOM 630 N N . ARG A 1 81 ? -40.744 -16.432 22.451 1.00 85.25 81 ARG A N 1
ATOM 631 C CA . ARG A 1 81 ? -41.809 -17.425 22.216 1.00 85.25 81 ARG A CA 1
ATOM 632 C C . ARG A 1 81 ? -42.255 -18.115 23.507 1.00 85.25 81 ARG A C 1
ATOM 634 O O . ARG A 1 81 ? -43.457 -18.228 23.746 1.00 85.25 81 ARG A O 1
ATOM 641 N N . LYS A 1 82 ? -41.317 -18.602 24.329 1.00 83.81 82 LYS A N 1
ATOM 642 C CA . LYS A 1 82 ? -41.637 -19.298 25.592 1.00 83.81 82 LYS A CA 1
ATOM 643 C C . LYS A 1 82 ? -42.402 -18.385 26.552 1.00 83.81 82 LYS A C 1
ATOM 645 O O . LYS A 1 82 ? -43.408 -18.812 27.116 1.00 83.81 82 LYS A O 1
ATOM 650 N N . LEU A 1 83 ? -41.968 -17.132 26.687 1.00 81.81 83 LEU A N 1
ATOM 651 C CA . LEU A 1 83 ? -42.642 -16.118 27.499 1.00 81.81 83 LEU A CA 1
ATOM 652 C C . LEU A 1 83 ? -44.041 -15.802 26.946 1.00 81.81 83 LEU A C 1
ATOM 654 O O . LEU A 1 83 ? -45.007 -15.718 27.709 1.00 81.81 83 LEU A O 1
ATOM 658 N N . ALA A 1 84 ? -44.194 -15.720 25.620 1.00 78.50 84 ALA A N 1
ATOM 659 C CA . ALA A 1 84 ? -45.491 -15.508 24.976 1.00 78.50 84 ALA A CA 1
ATOM 660 C C . ALA A 1 84 ? -46.478 -16.667 25.207 1.00 78.50 84 ALA A C 1
ATOM 662 O O . ALA A 1 84 ? -47.671 -16.424 25.394 1.00 78.50 84 ALA A O 1
ATOM 663 N N . GLU A 1 85 ? -45.996 -17.915 25.232 1.00 79.88 85 GLU A N 1
ATOM 664 C CA . GLU A 1 85 ? -46.806 -19.115 25.500 1.00 79.88 85 GLU A CA 1
ATOM 665 C C . GLU A 1 85 ? -47.222 -19.246 26.976 1.00 79.88 85 GLU A C 1
ATOM 667 O O . GLU A 1 85 ? -48.283 -19.799 27.269 1.00 79.88 85 GLU A O 1
ATOM 672 N N . GLN A 1 86 ? -46.417 -18.720 27.904 1.00 76.88 86 GLN A N 1
ATOM 673 C CA . GLN A 1 86 ? -46.680 -18.751 29.351 1.00 76.88 86 GLN A CA 1
ATOM 674 C C . GLN A 1 86 ? -47.558 -17.584 29.841 1.00 76.88 86 GLN A C 1
ATOM 676 O O . GLN A 1 86 ? -48.105 -17.634 30.944 1.00 76.88 86 GLN A O 1
ATOM 681 N N . SER A 1 87 ? -47.736 -16.545 29.021 1.00 65.12 87 SER A N 1
ATOM 682 C CA . SER A 1 87 ? -48.456 -15.320 29.38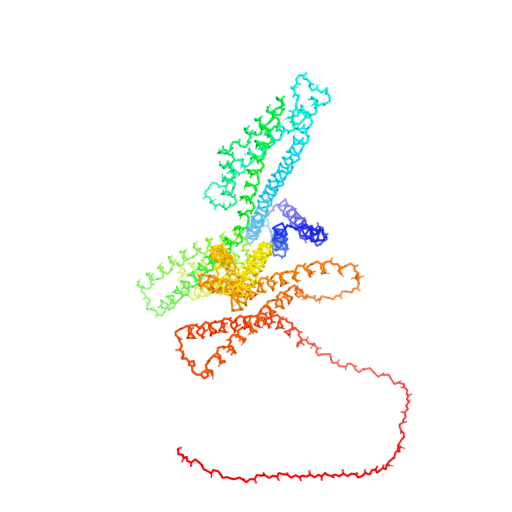1 1.00 65.12 87 SER A CA 1
ATOM 683 C C . SER A 1 87 ? -49.987 -15.487 29.383 1.00 65.12 87 SER A C 1
ATOM 685 O O . SER A 1 87 ? -50.616 -15.706 28.344 1.00 65.12 87 SER A O 1
ATOM 687 N N . THR A 1 88 ? -50.631 -15.298 30.541 1.00 60.28 88 THR A N 1
ATOM 688 C CA . THR A 1 88 ? -52.104 -15.235 30.666 1.00 60.28 88 THR A CA 1
ATOM 689 C C . THR A 1 88 ? -52.701 -13.918 30.137 1.00 60.28 88 THR A C 1
ATOM 691 O O . THR A 1 88 ? -52.029 -12.898 30.039 1.00 60.28 88 THR A O 1
ATOM 694 N N . ARG A 1 89 ? -53.993 -13.940 29.768 1.00 56.50 89 ARG A N 1
ATOM 695 C CA . ARG A 1 89 ? -54.679 -12.968 28.884 1.00 56.50 89 ARG A CA 1
ATOM 696 C C . ARG A 1 89 ? -54.613 -11.466 29.228 1.00 56.50 89 ARG A C 1
ATOM 698 O O . ARG A 1 89 ? -54.883 -10.703 28.304 1.00 56.50 89 ARG A O 1
ATOM 705 N N . ASP A 1 90 ? -54.247 -11.045 30.440 1.00 53.50 90 ASP A N 1
ATOM 706 C CA . ASP A 1 90 ? -54.518 -9.672 30.908 1.00 53.50 90 ASP A CA 1
ATOM 707 C C . ASP A 1 90 ? -53.313 -8.715 31.045 1.00 53.50 90 ASP A C 1
ATOM 709 O O . ASP A 1 90 ? -53.559 -7.521 31.165 1.00 53.50 90 ASP A O 1
ATOM 713 N N . GLN A 1 91 ? -52.047 -9.148 30.928 1.00 51.97 91 GLN A N 1
ATOM 714 C CA . GLN A 1 91 ? -50.881 -8.239 30.842 1.00 51.97 91 GLN A CA 1
ATOM 715 C C . GLN A 1 91 ? -49.707 -8.911 30.096 1.00 51.97 91 GLN A C 1
ATOM 717 O O . GLN A 1 91 ? -49.315 -10.010 30.489 1.00 51.97 91 GLN A O 1
ATOM 722 N N . PRO A 1 92 ? -49.157 -8.319 29.013 1.00 55.81 92 PRO A N 1
ATOM 723 C CA . PRO A 1 92 ? -47.898 -8.795 28.442 1.00 55.81 92 PRO A CA 1
ATOM 724 C C . PRO A 1 92 ? -46.757 -8.532 29.449 1.00 55.81 92 PRO A C 1
ATOM 726 O O . PRO A 1 92 ? -46.701 -7.425 29.986 1.00 55.81 92 PRO A O 1
ATOM 729 N N . PRO A 1 93 ? -45.882 -9.512 29.740 1.00 65.25 93 PRO A N 1
ATOM 730 C CA . PRO A 1 93 ? -44.734 -9.311 30.625 1.00 65.25 93 PRO A CA 1
ATOM 731 C C . PRO A 1 93 ? -43.803 -8.237 30.048 1.00 65.25 93 PRO A C 1
ATOM 733 O O . PRO A 1 93 ? -43.518 -8.280 28.852 1.00 65.25 93 PRO A O 1
ATOM 736 N N . GLU A 1 94 ? -43.298 -7.310 30.869 1.00 69.94 94 GLU A N 1
ATOM 737 C CA . GLU A 1 94 ? -42.246 -6.359 30.450 1.00 69.94 94 GLU A CA 1
ATOM 738 C C . GLU A 1 94 ? -41.020 -7.100 29.884 1.00 69.94 94 GLU A C 1
ATOM 740 O O . GLU A 1 94 ? -40.439 -6.672 28.890 1.00 69.94 94 GLU A O 1
ATOM 745 N N . GLU A 1 95 ? -40.726 -8.285 30.428 1.00 71.19 95 GLU A N 1
ATOM 746 C CA . GLU A 1 95 ? -39.692 -9.213 29.956 1.00 71.19 95 GLU A CA 1
ATOM 747 C C . GLU A 1 95 ? -39.871 -9.619 28.482 1.00 71.19 95 GLU A C 1
ATOM 749 O O . GLU A 1 95 ? -38.899 -9.660 27.741 1.00 71.19 95 GLU A O 1
ATOM 754 N N . LEU A 1 96 ? -41.104 -9.836 28.000 1.00 76.94 96 LEU A N 1
ATOM 755 C CA . LEU A 1 96 ? -41.351 -10.155 26.585 1.00 76.94 96 LEU A CA 1
ATOM 756 C C . LEU A 1 96 ? -40.973 -8.981 25.668 1.00 76.94 96 LEU A C 1
ATOM 758 O O . LEU A 1 96 ? -40.443 -9.183 24.578 1.00 76.94 96 LEU A O 1
ATOM 762 N N . GLY A 1 97 ? -41.287 -7.755 26.097 1.00 76.44 97 GLY A N 1
ATOM 763 C CA . GLY A 1 97 ? -40.935 -6.546 25.356 1.00 76.44 97 GLY A CA 1
ATOM 764 C C . GLY A 1 97 ? -39.424 -6.340 25.283 1.00 76.44 97 GLY A C 1
ATOM 765 O O . GLY A 1 97 ? -38.930 -5.905 24.246 1.00 76.44 97 GLY A O 1
ATOM 766 N N . ARG A 1 98 ? -38.705 -6.706 26.350 1.00 76.38 98 ARG A N 1
ATOM 767 C CA . ARG A 1 98 ? -37.242 -6.660 26.420 1.00 76.38 98 ARG A CA 1
ATOM 768 C C . ARG A 1 98 ? -36.592 -7.658 25.458 1.00 76.38 98 ARG A C 1
ATOM 770 O O . ARG A 1 98 ? -35.841 -7.229 24.597 1.00 76.38 98 ARG A O 1
ATOM 777 N N . GLU A 1 99 ? -36.980 -8.934 25.510 1.00 76.56 99 GLU A N 1
ATOM 778 C CA . GLU A 1 99 ? -36.430 -9.988 24.631 1.00 76.56 99 GLU A CA 1
ATOM 779 C C . GLU A 1 99 ? -36.730 -9.733 23.140 1.00 76.56 99 GLU A C 1
ATOM 781 O O . GLU A 1 99 ? -35.916 -10.017 22.264 1.00 76.56 99 GLU A O 1
ATOM 786 N N . LEU A 1 100 ? -37.902 -9.165 22.820 1.00 77.62 100 LEU A N 1
ATOM 787 C CA . LEU A 1 100 ? -38.208 -8.737 21.449 1.00 77.62 100 LEU A CA 1
ATOM 788 C C . LEU A 1 100 ? -37.418 -7.491 21.035 1.00 77.62 100 LEU A C 1
ATOM 790 O O . LEU A 1 100 ? -37.091 -7.357 19.859 1.00 77.62 100 LEU A O 1
ATOM 794 N N . GLY A 1 101 ? -37.131 -6.585 21.972 1.00 74.50 101 GLY A N 1
ATOM 795 C CA . GLY A 1 101 ? -36.261 -5.432 21.744 1.00 74.50 101 GLY A CA 1
ATOM 796 C C . GLY A 1 101 ? -34.824 -5.854 21.443 1.00 74.50 101 GLY A C 1
ATOM 797 O O . GLY A 1 101 ? -34.263 -5.393 20.453 1.00 74.50 101 GLY A O 1
ATOM 798 N N . GLU A 1 102 ? -34.285 -6.785 22.232 1.00 74.31 102 GLU A N 1
ATOM 799 C CA . GLU A 1 102 ? -32.964 -7.397 22.036 1.00 74.31 102 GLU A CA 1
ATOM 800 C C . GLU A 1 102 ? -32.896 -8.111 20.675 1.00 74.31 102 GLU A C 1
ATOM 802 O O . GLU A 1 102 ? -32.042 -7.787 19.853 1.00 74.31 102 GLU A O 1
ATOM 807 N N . ALA A 1 103 ? -33.886 -8.950 20.338 1.00 72.69 103 ALA A N 1
ATOM 808 C CA . ALA A 1 103 ? -33.941 -9.607 19.028 1.00 72.69 103 ALA A CA 1
ATOM 809 C C . ALA A 1 103 ? -34.005 -8.615 17.846 1.00 72.69 103 ALA A C 1
ATOM 811 O O . ALA A 1 103 ? -33.456 -8.889 16.780 1.00 72.69 103 ALA A O 1
ATOM 812 N N . VAL A 1 104 ? -34.678 -7.467 18.001 1.00 73.19 104 VAL A N 1
ATOM 813 C CA . VAL A 1 104 ? -34.725 -6.413 16.969 1.00 73.19 104 VAL A CA 1
ATOM 814 C C . VAL A 1 104 ? -33.379 -5.703 16.835 1.00 73.19 104 VAL A C 1
ATOM 816 O O . VAL A 1 104 ? -32.968 -5.409 15.711 1.00 73.19 104 VAL A O 1
ATOM 819 N N . GLN A 1 105 ? -32.691 -5.425 17.944 1.00 72.56 105 GLN A N 1
ATOM 820 C CA . GLN A 1 105 ? -31.353 -4.829 17.924 1.00 72.56 105 GLN A CA 1
ATOM 821 C C . GLN A 1 105 ? -30.350 -5.763 17.243 1.00 72.56 105 GLN A C 1
ATOM 823 O O . GLN A 1 105 ? -29.675 -5.347 16.303 1.00 72.56 105 GLN A O 1
ATOM 828 N N . GLU A 1 106 ? -30.337 -7.039 17.627 1.00 73.81 106 GLU A N 1
ATOM 829 C CA . GLU A 1 106 ? -29.466 -8.056 17.033 1.00 73.81 106 GLU A CA 1
ATOM 830 C C . GLU A 1 106 ? -29.770 -8.260 15.535 1.00 73.81 106 GLU A C 1
ATOM 832 O O . GLU A 1 106 ? -28.858 -8.291 14.710 1.00 73.81 106 GLU A O 1
ATOM 837 N N . GLN A 1 107 ? -31.049 -8.313 15.134 1.00 71.19 107 GLN A N 1
ATOM 838 C CA . GLN A 1 107 ? -31.428 -8.381 13.713 1.00 71.19 107 GLN A CA 1
ATOM 839 C C . GLN A 1 107 ? -31.012 -7.136 12.926 1.00 71.19 107 GLN A C 1
ATOM 841 O O . GLN A 1 107 ? -30.659 -7.250 11.752 1.00 71.19 107 GLN A O 1
ATOM 846 N N . SER A 1 108 ? -31.052 -5.955 13.547 1.00 70.25 108 SER A N 1
ATOM 847 C CA . SER A 1 108 ? -30.627 -4.708 12.905 1.00 70.25 108 SER A CA 1
ATOM 848 C C . SER A 1 108 ? -29.119 -4.704 12.661 1.00 70.25 108 SER A C 1
ATOM 850 O O . SER A 1 108 ? -28.699 -4.348 11.564 1.00 70.25 108 SER A O 1
ATOM 852 N N . ALA A 1 109 ? -28.327 -5.184 13.623 1.00 67.12 109 ALA A N 1
ATOM 853 C CA . ALA A 1 109 ? -26.882 -5.341 13.468 1.00 67.12 109 ALA A CA 1
ATOM 854 C C . ALA A 1 109 ? -26.526 -6.348 12.358 1.00 67.12 109 ALA A C 1
ATOM 856 O O . ALA A 1 109 ? -25.684 -6.064 11.509 1.00 67.12 109 ALA A O 1
ATOM 857 N N . VAL A 1 110 ? -27.223 -7.492 12.292 1.00 73.62 110 VAL A N 1
ATOM 858 C CA . VAL A 1 110 ? -27.044 -8.471 11.201 1.00 73.62 110 VAL A CA 1
ATOM 859 C C . VAL A 1 110 ? -27.384 -7.854 9.839 1.00 73.62 110 VAL A C 1
ATOM 861 O O . VAL A 1 110 ? -26.670 -8.083 8.864 1.00 73.62 110 VAL A O 1
ATOM 864 N N . LEU A 1 111 ? -28.466 -7.074 9.750 1.00 70.75 111 LEU A N 1
ATOM 865 C CA . LEU A 1 111 ? -28.847 -6.390 8.512 1.00 70.75 111 LEU A CA 1
ATOM 866 C C . LEU A 1 111 ? -27.821 -5.337 8.090 1.00 70.75 111 LEU A C 1
ATOM 868 O O . LEU A 1 111 ? -27.539 -5.237 6.901 1.00 70.75 111 LEU A O 1
ATOM 872 N N . GLU A 1 112 ? -27.263 -4.584 9.035 1.00 71.88 112 GLU A N 1
ATOM 873 C CA . GLU A 1 112 ? -26.220 -3.592 8.766 1.00 71.88 112 GLU A CA 1
ATOM 874 C C . GLU A 1 112 ? -24.948 -4.252 8.217 1.00 71.88 112 GLU A C 1
ATOM 876 O O . GLU A 1 112 ? -24.467 -3.846 7.160 1.00 71.88 112 GLU A O 1
ATOM 881 N N . SER A 1 113 ? -24.477 -5.339 8.840 1.00 70.62 113 SER A N 1
ATOM 882 C CA . SER A 1 113 ? -23.350 -6.130 8.321 1.00 70.62 113 SER A CA 1
ATOM 883 C C . SER A 1 113 ? -23.616 -6.685 6.916 1.00 70.62 113 SER A C 1
ATOM 885 O O . SER A 1 113 ? -22.746 -6.639 6.047 1.00 70.62 113 SER A O 1
ATOM 887 N N . LEU A 1 114 ? -24.817 -7.217 6.657 1.00 72.88 114 LEU A N 1
ATOM 888 C CA . LEU A 1 114 ? -25.163 -7.768 5.340 1.00 72.88 114 LEU A CA 1
ATOM 889 C C . LEU A 1 114 ? -25.294 -6.684 4.260 1.00 72.88 114 LEU A C 1
ATOM 891 O O . LEU A 1 114 ? -24.920 -6.934 3.111 1.00 72.88 114 LEU A O 1
ATOM 895 N N . ASP A 1 115 ? -25.814 -5.504 4.604 1.00 71.31 115 ASP A N 1
ATOM 896 C CA . AS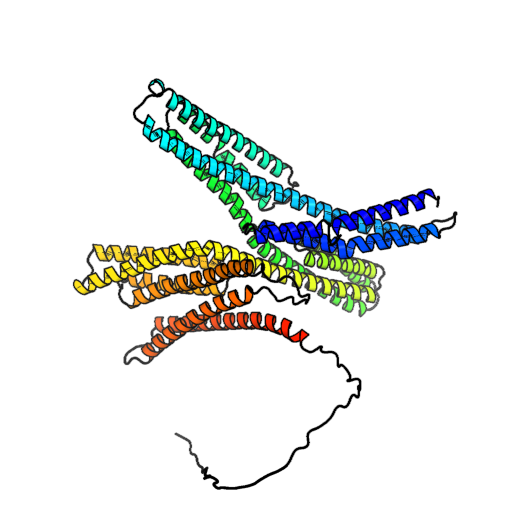P A 1 115 ? -25.897 -4.368 3.681 1.00 71.31 115 ASP A CA 1
ATOM 897 C C . ASP A 1 115 ? -24.499 -3.843 3.336 1.00 71.31 115 ASP A C 1
ATOM 899 O O . ASP A 1 115 ? -24.204 -3.625 2.161 1.00 71.31 115 ASP A O 1
ATOM 903 N N . ASP A 1 116 ? -23.603 -3.748 4.322 1.00 69.44 116 ASP A N 1
ATOM 904 C CA . ASP A 1 116 ? -22.209 -3.363 4.097 1.00 69.44 116 ASP A CA 1
ATOM 905 C C . ASP A 1 116 ? -21.494 -4.363 3.170 1.00 69.44 116 ASP A C 1
ATOM 907 O O . ASP A 1 116 ? -20.952 -3.973 2.132 1.00 69.44 116 ASP A O 1
ATOM 911 N N . LEU A 1 117 ? -21.606 -5.671 3.437 1.00 72.44 117 LEU A N 1
ATOM 912 C CA . LEU A 1 117 ? -21.072 -6.715 2.549 1.00 72.44 117 LEU A CA 1
ATOM 913 C C . LEU A 1 117 ? -21.625 -6.606 1.119 1.00 72.44 117 LEU A C 1
ATOM 915 O O . LEU A 1 117 ? -20.885 -6.767 0.142 1.00 72.44 117 LEU A O 1
ATOM 919 N N . GLN A 1 118 ? -22.921 -6.320 0.969 1.00 72.94 118 GLN A N 1
ATOM 920 C CA . GLN A 1 118 ? -23.547 -6.148 -0.339 1.00 72.94 118 GLN A CA 1
ATOM 921 C C . GLN A 1 118 ? -23.006 -4.912 -1.070 1.00 72.94 118 GLN A C 1
ATOM 923 O O . GLN A 1 118 ? -22.726 -4.990 -2.273 1.00 72.94 118 GLN A O 1
ATOM 928 N N . GLN A 1 119 ? -22.862 -3.781 -0.378 1.00 67.31 119 GLN A N 1
ATOM 929 C CA . GLN A 1 119 ? -22.321 -2.548 -0.950 1.00 67.31 119 GLN A CA 1
ATOM 930 C C . GLN A 1 119 ? -20.865 -2.737 -1.384 1.00 67.31 119 GLN A C 1
ATOM 932 O O . GLN A 1 119 ? -20.516 -2.404 -2.520 1.00 67.31 119 GLN A O 1
ATOM 937 N N . GLN A 1 120 ? -20.044 -3.361 -0.536 1.00 67.75 120 GLN A N 1
ATOM 938 C CA . GLN A 1 120 ? -18.655 -3.682 -0.848 1.00 67.75 120 GLN A CA 1
ATOM 939 C C . GLN A 1 120 ? -18.530 -4.598 -2.076 1.00 67.75 120 GLN A C 1
ATOM 941 O O . GLN A 1 120 ? -17.716 -4.338 -2.966 1.00 67.75 120 GLN A O 1
ATOM 946 N N . LEU A 1 121 ? -19.364 -5.641 -2.176 1.00 70.69 121 LEU A N 1
ATOM 947 C CA . LEU A 1 121 ? -19.358 -6.556 -3.321 1.00 70.69 121 LEU A CA 1
ATOM 948 C C . LEU A 1 121 ? -19.826 -5.868 -4.612 1.00 70.69 121 LEU A C 1
ATOM 950 O O . LEU A 1 121 ? -19.274 -6.115 -5.688 1.00 70.69 121 LEU A O 1
ATOM 954 N N . ALA A 1 122 ? -20.839 -5.002 -4.522 1.00 68.81 122 ALA A N 1
ATOM 955 C CA . ALA A 1 122 ? -21.325 -4.227 -5.657 1.00 68.81 122 ALA A CA 1
ATOM 956 C C . ALA A 1 122 ? -20.252 -3.255 -6.170 1.00 68.81 122 ALA A C 1
ATOM 958 O O . ALA A 1 122 ? -20.022 -3.187 -7.382 1.00 68.81 122 ALA A O 1
ATOM 959 N N . GLN A 1 123 ? -19.561 -2.565 -5.259 1.00 70.06 123 GLN A N 1
ATOM 960 C CA . GLN A 1 123 ? -18.437 -1.696 -5.590 1.00 70.06 123 GLN A CA 1
ATOM 961 C C . GLN A 1 123 ? -17.314 -2.492 -6.267 1.00 70.06 123 GLN A C 1
ATOM 963 O O . GLN A 1 123 ? -16.916 -2.152 -7.381 1.00 70.06 123 GLN A O 1
ATOM 968 N N . TRP A 1 124 ? -16.882 -3.600 -5.667 1.00 70.12 124 TRP A N 1
ATOM 969 C CA . TRP A 1 124 ? -15.809 -4.440 -6.202 1.00 70.12 124 TRP A CA 1
ATOM 970 C C . TRP A 1 124 ? -16.120 -5.004 -7.592 1.00 70.12 124 TRP A C 1
ATOM 972 O O . TRP A 1 124 ? -15.304 -4.908 -8.511 1.00 70.12 124 TRP A O 1
ATOM 982 N N . ARG A 1 125 ? -17.326 -5.556 -7.785 1.00 73.12 125 ARG A N 1
ATOM 983 C CA . ARG A 1 125 ? -17.767 -6.044 -9.098 1.00 73.12 125 ARG A CA 1
ATOM 984 C C . ARG A 1 125 ? -17.677 -4.935 -10.138 1.00 73.12 125 ARG A C 1
ATOM 986 O O . ARG A 1 125 ? -17.206 -5.167 -11.247 1.00 73.12 125 ARG A O 1
ATOM 993 N N . SER A 1 126 ? -18.126 -3.741 -9.769 1.00 71.12 126 SER A N 1
ATOM 994 C CA . SER A 1 126 ? -18.119 -2.599 -10.667 1.00 71.12 126 SER A CA 1
ATOM 995 C C . SER A 1 126 ? -16.693 -2.160 -11.028 1.00 71.12 126 SER A C 1
ATOM 997 O O . SER A 1 126 ? -16.422 -1.912 -12.197 1.00 71.12 126 SER A O 1
ATOM 999 N N . GLU A 1 127 ? -15.756 -2.158 -10.079 1.00 68.75 127 GLU A N 1
ATOM 1000 C CA . GLU A 1 127 ? -14.339 -1.848 -10.314 1.00 68.75 127 GLU A CA 1
ATOM 1001 C C . GLU A 1 127 ? -13.661 -2.890 -11.218 1.00 68.75 127 GLU A C 1
ATOM 1003 O O . GLU A 1 127 ? -12.951 -2.539 -12.163 1.00 68.75 127 GLU A O 1
ATOM 1008 N N . ARG A 1 128 ? -13.928 -4.180 -10.996 1.00 73.56 128 ARG A N 1
ATOM 1009 C CA . ARG A 1 128 ? -13.388 -5.266 -11.825 1.00 73.56 128 ARG A CA 1
ATOM 1010 C C . ARG A 1 128 ? -13.938 -5.240 -13.251 1.00 73.56 128 ARG A C 1
ATOM 1012 O O . ARG A 1 128 ? -13.169 -5.397 -14.203 1.00 73.56 128 ARG A O 1
ATOM 1019 N N . ASP A 1 129 ? -15.243 -5.018 -13.400 1.00 78.56 129 ASP A N 1
ATOM 1020 C CA . ASP A 1 129 ? -15.891 -4.893 -14.706 1.00 78.56 129 ASP A CA 1
ATOM 1021 C C . ASP A 1 129 ? -15.262 -3.733 -15.507 1.00 78.56 129 ASP A C 1
ATOM 1023 O O . ASP A 1 129 ? -14.985 -3.888 -16.698 1.00 78.56 129 ASP A O 1
ATOM 1027 N N . LEU A 1 130 ? -14.929 -2.608 -14.856 1.00 79.25 130 LEU A N 1
ATOM 1028 C CA . LEU A 1 130 ? -14.244 -1.473 -15.491 1.00 79.25 130 LEU A CA 1
ATOM 1029 C C . LEU A 1 130 ? -12.838 -1.824 -15.993 1.00 79.25 130 LEU A C 1
ATOM 1031 O O . LEU A 1 130 ? -12.524 -1.566 -17.159 1.00 79.25 130 LEU A O 1
ATOM 1035 N N . THR A 1 131 ? -11.992 -2.421 -15.149 1.00 77.25 131 THR A N 1
ATOM 1036 C CA . THR A 1 131 ? -10.619 -2.801 -15.531 1.00 77.25 131 THR A CA 1
ATOM 1037 C C . THR A 1 131 ? -10.629 -3.840 -16.649 1.00 77.25 131 THR A C 1
ATOM 1039 O O . THR A 1 131 ? -9.853 -3.750 -17.605 1.00 77.25 131 THR A O 1
ATOM 1042 N N . GLN A 1 132 ? -11.561 -4.796 -16.599 1.00 82.25 132 GLN A N 1
ATOM 1043 C CA . GLN A 1 132 ? -11.734 -5.786 -17.656 1.00 82.25 132 GLN A CA 1
ATOM 1044 C C . GLN A 1 132 ? -12.204 -5.144 -18.972 1.00 82.25 132 GLN A C 1
ATOM 1046 O O . GLN A 1 132 ? -11.655 -5.459 -20.033 1.00 82.25 132 GLN A O 1
ATOM 1051 N N . GLU A 1 133 ? -13.188 -4.240 -18.931 1.00 88.12 133 GLU A N 1
ATOM 1052 C CA . GLU A 1 133 ? -13.671 -3.502 -20.107 1.00 88.12 133 GLU A CA 1
ATOM 1053 C C . GLU A 1 133 ? -12.552 -2.652 -20.734 1.00 88.12 133 GLU A C 1
ATOM 1055 O O . GLU A 1 133 ? -12.341 -2.709 -21.950 1.00 88.12 133 GLU A O 1
ATOM 1060 N N . LEU A 1 134 ? -11.763 -1.947 -19.920 1.00 88.00 134 LEU A N 1
ATOM 1061 C CA . LEU A 1 134 ? -10.619 -1.159 -20.379 1.00 88.00 134 LEU A CA 1
ATOM 1062 C C . LEU A 1 134 ? -9.506 -2.036 -20.970 1.00 88.00 134 LEU A C 1
ATOM 1064 O O . LEU A 1 134 ? -8.991 -1.750 -22.052 1.00 88.00 134 LEU A O 1
ATOM 1068 N N . GLY A 1 135 ? -9.171 -3.150 -20.316 1.00 85.75 135 GLY A N 1
ATOM 1069 C CA . GLY A 1 135 ? -8.189 -4.112 -20.813 1.00 85.75 135 GLY A CA 1
ATOM 1070 C C . GLY A 1 135 ? -8.613 -4.772 -22.131 1.00 85.75 135 GLY A C 1
ATOM 1071 O O . GLY A 1 135 ? -7.770 -5.053 -22.991 1.00 85.75 135 GLY A O 1
ATOM 1072 N N . ASN A 1 136 ? -9.914 -5.003 -22.326 1.00 88.69 136 ASN A N 1
ATOM 1073 C CA . ASN A 1 136 ? -10.472 -5.479 -23.594 1.00 88.69 136 ASN A CA 1
ATOM 1074 C C . ASN A 1 136 ? -10.360 -4.413 -24.694 1.00 88.69 136 ASN A C 1
ATOM 1076 O O . ASN A 1 136 ? -9.923 -4.730 -25.801 1.00 88.69 136 ASN A O 1
ATOM 1080 N N . LEU A 1 137 ? -10.680 -3.151 -24.389 1.00 91.81 137 LEU A N 1
ATOM 1081 C CA . LEU A 1 137 ? -10.535 -2.038 -25.332 1.00 91.81 137 LEU A CA 1
ATOM 1082 C C . LEU A 1 137 ? -9.080 -1.834 -25.755 1.00 91.81 137 LEU A C 1
ATOM 1084 O O . LEU A 1 137 ? -8.804 -1.693 -26.945 1.00 91.81 137 LEU A O 1
ATOM 1088 N N . THR A 1 138 ? -8.139 -1.885 -24.816 1.00 90.94 138 THR A N 1
ATOM 1089 C CA . THR A 1 138 ? -6.705 -1.758 -25.099 1.00 90.94 138 THR A CA 1
ATOM 1090 C C . THR A 1 138 ? -6.199 -2.905 -25.978 1.00 90.94 138 THR A C 1
ATOM 1092 O O . THR A 1 138 ? -5.505 -2.665 -26.970 1.00 90.94 138 THR A O 1
ATOM 1095 N N . ARG A 1 139 ? -6.596 -4.155 -25.694 1.00 90.06 139 ARG A N 1
ATOM 1096 C CA . ARG A 1 139 ? -6.277 -5.312 -26.555 1.00 90.06 139 ARG A CA 1
ATOM 1097 C C . ARG A 1 139 ? -6.860 -5.162 -27.960 1.00 90.06 139 ARG A C 1
ATOM 1099 O O . ARG A 1 139 ? -6.115 -5.288 -28.929 1.00 90.06 139 ARG A O 1
ATOM 1106 N N . SER A 1 140 ? -8.137 -4.797 -28.069 1.00 92.88 140 SER A N 1
ATOM 1107 C CA . SER A 1 140 ? -8.789 -4.545 -29.359 1.00 92.88 140 SER A CA 1
ATOM 1108 C C . SER A 1 140 ? -8.110 -3.413 -30.138 1.00 92.88 140 SER A C 1
ATOM 1110 O O . SER A 1 140 ? -7.983 -3.509 -31.357 1.00 92.88 140 SER A O 1
ATOM 1112 N N . GLN A 1 141 ? -7.628 -2.355 -29.467 1.00 93.94 141 GLN A N 1
ATOM 1113 C CA . GLN A 1 141 ? -6.887 -1.281 -30.137 1.00 93.94 141 GLN A CA 1
ATOM 1114 C C . GLN A 1 141 ? -5.570 -1.807 -30.715 1.00 93.94 141 GLN A C 1
ATOM 1116 O O . GLN A 1 141 ? -5.236 -1.479 -31.847 1.00 93.94 141 GLN A O 1
ATOM 1121 N N . ARG A 1 142 ? -4.824 -2.651 -29.986 1.00 92.88 142 ARG A N 1
ATOM 1122 C CA . ARG A 1 142 ? -3.574 -3.247 -30.501 1.00 92.88 142 ARG A CA 1
ATOM 1123 C C . ARG A 1 142 ? -3.812 -4.098 -31.746 1.00 92.88 142 ARG A C 1
ATOM 1125 O O . ARG A 1 142 ? -3.029 -4.011 -32.690 1.00 92.88 142 ARG A O 1
ATOM 1132 N N . GLU A 1 143 ? -4.886 -4.883 -31.756 1.00 92.44 143 GLU A N 1
ATOM 1133 C CA . GLU A 1 143 ? -5.285 -5.677 -32.923 1.00 92.44 143 GLU A CA 1
ATOM 1134 C C . GLU A 1 143 ? -5.621 -4.783 -34.117 1.00 92.44 143 GLU A C 1
ATOM 1136 O O . GLU A 1 143 ? -5.077 -4.977 -35.202 1.00 92.44 143 GLU A O 1
ATOM 1141 N N . ILE A 1 144 ? -6.431 -3.742 -33.909 1.00 93.50 144 ILE A N 1
ATOM 1142 C CA . ILE A 1 144 ? -6.762 -2.778 -34.962 1.00 93.50 144 ILE A CA 1
ATOM 1143 C C . ILE A 1 144 ? -5.496 -2.086 -35.490 1.00 93.50 144 ILE A C 1
ATOM 1145 O O . ILE A 1 144 ? -5.337 -1.972 -36.700 1.00 93.50 144 ILE A O 1
ATOM 1149 N N . ASN A 1 145 ? -4.557 -1.692 -34.625 1.00 91.56 145 ASN A N 1
ATOM 1150 C CA . ASN A 1 145 ? -3.292 -1.071 -35.038 1.00 91.56 145 ASN A CA 1
ATOM 1151 C C . ASN A 1 145 ? -2.455 -2.010 -35.915 1.00 91.56 145 ASN A C 1
ATOM 1153 O O . ASN A 1 145 ? -1.838 -1.571 -36.889 1.00 91.56 145 ASN A O 1
ATOM 1157 N N . ARG A 1 146 ? -2.426 -3.302 -35.567 1.00 92.56 146 ARG A N 1
ATOM 1158 C CA . ARG A 1 146 ? -1.732 -4.329 -36.342 1.00 92.56 146 ARG A CA 1
ATOM 1159 C C . ARG A 1 146 ? -2.381 -4.512 -37.712 1.00 92.56 146 ARG A C 1
ATOM 1161 O O . ARG A 1 146 ? -1.679 -4.422 -38.716 1.00 92.56 146 ARG A O 1
ATOM 1168 N N . ASP A 1 147 ? -3.699 -4.682 -37.752 1.00 92.12 147 ASP A N 1
ATOM 1169 C CA . ASP A 1 147 ? -4.458 -4.841 -38.994 1.00 92.12 147 ASP A CA 1
ATOM 1170 C C . ASP A 1 147 ? -4.320 -3.605 -39.905 1.00 92.12 147 ASP A C 1
ATOM 1172 O O . ASP A 1 147 ? -4.160 -3.741 -41.119 1.00 92.12 147 ASP A O 1
ATOM 1176 N N . THR A 1 148 ? -4.318 -2.390 -39.336 1.00 90.38 148 THR A N 1
ATOM 1177 C CA . THR A 1 148 ? -4.056 -1.143 -40.079 1.00 90.38 148 THR A CA 1
ATOM 1178 C C . THR A 1 148 ? -2.664 -1.155 -40.707 1.00 90.38 148 THR A C 1
ATOM 1180 O O . THR A 1 148 ? -2.520 -0.792 -41.875 1.00 90.38 148 THR A O 1
ATOM 1183 N N . ALA A 1 149 ? -1.638 -1.576 -39.960 1.00 88.62 149 ALA A N 1
ATOM 1184 C CA . ALA A 1 149 ? -0.262 -1.623 -40.447 1.00 88.62 149 ALA A CA 1
ATOM 1185 C C . ALA A 1 149 ? -0.063 -2.688 -41.538 1.00 88.62 149 ALA A C 1
ATOM 1187 O O . ALA A 1 149 ? 0.655 -2.444 -42.510 1.00 88.62 149 ALA A O 1
ATOM 1188 N N . GLU A 1 150 ? -0.712 -3.847 -41.405 1.00 89.12 150 GLU A N 1
ATOM 1189 C CA . GLU A 1 150 ? -0.710 -4.904 -42.422 1.00 89.12 150 GLU A CA 1
ATOM 1190 C C . GLU A 1 150 ? -1.389 -4.415 -43.713 1.00 89.12 150 GLU A C 1
ATOM 1192 O O . GLU A 1 150 ? -0.796 -4.495 -44.792 1.00 89.12 150 GLU A O 1
ATOM 1197 N N . LEU A 1 151 ? -2.570 -3.795 -43.608 1.00 86.94 151 LEU A N 1
ATOM 1198 C CA . LEU A 1 151 ? -3.296 -3.249 -44.758 1.00 86.94 151 LEU A CA 1
ATOM 1199 C C . LEU A 1 151 ? -2.538 -2.094 -45.433 1.00 86.94 151 LEU A C 1
ATOM 1201 O O . LEU A 1 151 ? -2.525 -1.983 -46.663 1.00 86.94 151 LEU A O 1
ATOM 1205 N N . GLN A 1 152 ? -1.843 -1.269 -44.646 1.00 85.44 152 GLN A N 1
ATOM 1206 C CA . GLN A 1 152 ? -1.006 -0.181 -45.149 1.00 85.44 152 GLN A CA 1
ATOM 1207 C C . GLN A 1 152 ? 0.103 -0.685 -46.079 1.00 85.44 152 GLN A C 1
ATOM 1209 O O . GLN A 1 152 ? 0.399 -0.017 -47.070 1.00 85.44 152 GLN A O 1
ATOM 1214 N N . GLN A 1 153 ? 0.705 -1.848 -45.805 1.00 84.88 153 GLN A N 1
ATOM 1215 C CA . GLN A 1 153 ? 1.755 -2.410 -46.663 1.00 84.88 153 GLN A CA 1
ATOM 1216 C C . GLN A 1 153 ? 1.231 -2.778 -48.057 1.00 84.88 153 GLN A C 1
ATOM 1218 O O . GLN A 1 153 ? 1.950 -2.596 -49.041 1.00 84.88 153 GLN A O 1
ATOM 1223 N N . SER A 1 154 ? -0.022 -3.234 -48.159 1.00 82.00 154 SER A N 1
ATOM 1224 C CA . SER A 1 154 ? -0.671 -3.560 -49.437 1.00 82.00 154 SER A CA 1
ATOM 1225 C C . SER A 1 154 ? -1.196 -2.339 -50.200 1.00 82.00 154 SER A C 1
ATOM 1227 O O . SER A 1 154 ? -1.109 -2.311 -51.426 1.00 82.00 154 SER A O 1
ATOM 1229 N N . THR A 1 155 ? -1.679 -1.297 -49.513 1.00 77.56 155 THR A N 1
ATOM 1230 C CA . THR A 1 155 ? -2.387 -0.171 -50.160 1.00 77.56 155 THR A CA 1
ATOM 1231 C C . THR A 1 155 ? -1.544 1.096 -50.342 1.00 77.56 155 THR A C 1
ATOM 1233 O O . THR A 1 155 ? -2.029 2.093 -50.878 1.00 77.56 155 THR A O 1
ATOM 1236 N N . LEU A 1 156 ? -0.261 1.064 -49.964 1.00 74.88 156 LEU A N 1
ATOM 1237 C CA . LEU A 1 156 ? 0.645 2.224 -49.887 1.00 74.88 156 LEU A CA 1
ATOM 1238 C C . LEU A 1 156 ? 0.799 3.027 -51.196 1.00 74.88 156 LEU A C 1
ATOM 1240 O O . LEU A 1 156 ? 1.144 4.206 -51.160 1.00 74.88 156 LEU A O 1
ATOM 1244 N N . SER A 1 157 ? 0.566 2.396 -52.352 1.00 73.19 157 SER A N 1
ATOM 1245 C CA . SER A 1 157 ? 0.709 3.006 -53.687 1.00 73.19 157 SER A CA 1
ATOM 1246 C C . SER A 1 157 ? -0.615 3.215 -54.435 1.00 73.19 157 SER A C 1
ATOM 1248 O O . SER A 1 157 ? -0.602 3.661 -55.583 1.00 73.19 157 SER A O 1
ATOM 1250 N N . GLN A 1 158 ? -1.750 2.913 -53.802 1.00 77.75 158 GLN A N 1
ATOM 1251 C CA . GLN A 1 158 ? -3.066 2.904 -54.440 1.00 77.75 158 GLN A CA 1
ATOM 1252 C C . GLN A 1 158 ? -3.983 3.972 -53.831 1.00 77.75 158 GLN A C 1
ATOM 1254 O O . GLN A 1 158 ? -4.019 4.170 -52.617 1.00 77.75 158 GLN A O 1
ATOM 1259 N N . SER A 1 159 ? -4.752 4.674 -54.669 1.00 73.94 159 SER A N 1
ATOM 1260 C CA . SER A 1 159 ? -5.845 5.527 -54.187 1.00 73.94 159 SER A CA 1
ATOM 1261 C C . SER A 1 159 ? -7.057 4.669 -53.829 1.00 73.94 159 SER A C 1
ATOM 1263 O O . SER A 1 159 ? -7.222 3.570 -54.363 1.00 73.94 159 SER A O 1
ATOM 1265 N N . LYS A 1 160 ? -7.938 5.189 -52.970 1.00 74.62 160 LYS A N 1
ATOM 1266 C CA . LYS A 1 160 ? -9.158 4.510 -52.504 1.00 74.62 160 LYS A CA 1
ATOM 1267 C C . LYS A 1 160 ? -10.009 3.942 -53.651 1.00 74.62 160 LYS A C 1
ATOM 1269 O O . LYS A 1 160 ? -10.568 2.856 -53.533 1.00 74.62 160 LYS A O 1
ATOM 1274 N N . GLU A 1 161 ? -10.079 4.652 -54.772 1.00 77.69 161 GLU A N 1
ATOM 1275 C CA . GLU A 1 161 ? -10.860 4.289 -55.960 1.00 77.69 161 GLU A CA 1
ATOM 1276 C C . GLU A 1 161 ? -10.185 3.214 -56.822 1.00 77.69 161 GLU A C 1
ATOM 1278 O O . GLU A 1 161 ? -10.851 2.571 -57.630 1.00 77.69 161 GLU A O 1
ATOM 1283 N N . SER A 1 162 ? -8.874 3.023 -56.655 1.00 79.06 162 SER A N 1
ATOM 1284 C CA . SER A 1 162 ? -8.070 2.021 -57.369 1.00 79.06 162 SER A CA 1
ATOM 1285 C C . SER A 1 162 ? -7.830 0.727 -56.584 1.00 79.06 162 SER A C 1
ATOM 1287 O O . SER A 1 162 ? -7.227 -0.195 -57.129 1.00 79.06 162 SER A O 1
ATOM 1289 N N . LEU A 1 163 ? -8.293 0.663 -55.331 1.00 81.94 163 LEU A N 1
ATOM 1290 C CA . LEU A 1 163 ? -8.202 -0.524 -54.479 1.00 81.94 163 LEU A CA 1
ATOM 1291 C C . LEU A 1 163 ? -9.034 -1.681 -55.045 1.00 81.94 163 LEU A C 1
ATOM 1293 O O . LEU A 1 163 ? -10.104 -1.471 -55.629 1.00 81.94 163 LEU A O 1
ATOM 1297 N N . ALA A 1 164 ? -8.585 -2.916 -54.819 1.00 86.44 164 ALA A N 1
ATOM 1298 C CA . ALA A 1 164 ? -9.385 -4.087 -55.146 1.00 86.44 164 ALA A CA 1
ATOM 1299 C C . ALA A 1 164 ? -10.683 -4.109 -54.306 1.00 86.44 164 ALA A C 1
ATOM 1301 O O . ALA A 1 164 ? -10.686 -3.654 -53.159 1.00 86.44 164 ALA A O 1
ATOM 1302 N N . PRO A 1 165 ? -11.787 -4.700 -54.806 1.00 85.81 165 PRO A N 1
ATOM 1303 C CA . PRO A 1 165 ? -13.041 -4.796 -54.049 1.00 85.81 165 PRO A CA 1
ATOM 1304 C C . PRO A 1 165 ? -12.882 -5.458 -52.671 1.00 85.81 165 PRO A C 1
ATOM 1306 O O . PRO A 1 165 ? -13.585 -5.108 -51.727 1.00 85.81 165 PRO A O 1
ATOM 1309 N N . GLN A 1 166 ? -11.935 -6.394 -52.554 1.00 85.12 166 GLN A N 1
ATOM 1310 C CA . GLN A 1 166 ? -11.591 -7.052 -51.297 1.00 85.12 166 GLN A CA 1
ATOM 1311 C C . GLN A 1 166 ? -10.914 -6.081 -50.313 1.00 85.12 166 GLN A C 1
ATOM 1313 O O . GLN A 1 166 ? -11.354 -5.968 -49.175 1.00 85.12 166 GLN A O 1
ATOM 1318 N N . GLU A 1 167 ? -9.922 -5.311 -50.767 1.00 85.19 167 GLU A N 1
ATOM 1319 C CA . GLU A 1 167 ? -9.207 -4.319 -49.948 1.00 85.19 167 GLU A CA 1
ATOM 1320 C C . GLU A 1 167 ? -10.133 -3.177 -49.508 1.00 85.19 167 GLU A C 1
ATOM 1322 O O . GLU A 1 167 ? -10.060 -2.725 -48.369 1.00 85.19 167 GLU A O 1
ATOM 1327 N N . GLN A 1 168 ? -11.066 -2.749 -50.368 1.00 87.12 168 GLN A N 1
ATOM 1328 C CA . GLN A 1 168 ? -12.107 -1.784 -49.994 1.00 87.12 168 GLN A CA 1
ATOM 1329 C C . GLN A 1 168 ? -13.031 -2.328 -48.897 1.00 87.12 168 GLN A C 1
ATOM 1331 O O . GLN A 1 168 ? -13.399 -1.591 -47.980 1.00 87.12 168 GLN A O 1
ATOM 1336 N N . ALA A 1 169 ? -13.405 -3.608 -48.974 1.00 88.44 169 ALA A N 1
ATOM 1337 C CA . ALA A 1 169 ? -14.234 -4.253 -47.960 1.00 88.44 169 ALA A CA 1
ATOM 1338 C C . ALA A 1 169 ? -13.488 -4.436 -46.629 1.00 88.44 169 ALA A C 1
ATOM 1340 O O . ALA A 1 169 ? -14.093 -4.305 -45.564 1.00 88.44 169 ALA A O 1
ATOM 1341 N N . ASP A 1 170 ? -12.189 -4.721 -46.674 1.00 89.00 170 ASP A N 1
ATOM 1342 C CA . ASP A 1 170 ? -11.356 -4.911 -45.483 1.00 89.00 170 ASP A CA 1
ATOM 1343 C C . ASP A 1 170 ? -11.069 -3.570 -44.790 1.00 89.00 170 ASP A C 1
ATOM 1345 O O . ASP A 1 170 ? -11.189 -3.458 -43.569 1.00 89.00 170 ASP A O 1
ATOM 1349 N N . LEU A 1 171 ? -10.850 -2.511 -45.570 1.00 90.75 171 LEU A N 1
ATOM 1350 C CA . LEU A 1 171 ? -10.724 -1.133 -45.097 1.00 90.75 171 LEU A CA 1
ATOM 1351 C C . LEU A 1 171 ? -12.032 -0.616 -44.468 1.00 90.75 171 LEU A C 1
ATOM 1353 O O . LEU A 1 171 ? -12.012 -0.024 -43.388 1.00 90.75 171 LEU A O 1
ATOM 1357 N N . ALA A 1 172 ? -13.187 -0.898 -45.082 1.00 91.69 172 ALA A N 1
ATOM 1358 C CA . ALA A 1 172 ? -14.493 -0.562 -44.509 1.00 91.69 172 ALA A CA 1
ATOM 1359 C C . ALA A 1 172 ? -14.764 -1.314 -43.194 1.00 91.69 172 ALA A C 1
ATOM 1361 O O . ALA A 1 172 ? -15.267 -0.720 -42.240 1.00 91.69 172 ALA A O 1
ATOM 1362 N N . ARG A 1 173 ? -14.395 -2.601 -43.117 1.00 94.38 173 ARG A N 1
ATOM 1363 C CA . ARG A 1 173 ? -14.499 -3.401 -41.887 1.00 94.38 173 ARG A CA 1
ATOM 1364 C C . ARG A 1 173 ? -13.585 -2.882 -40.781 1.00 94.38 173 ARG A C 1
ATOM 1366 O O . ARG A 1 173 ? -14.014 -2.794 -39.637 1.00 94.38 173 ARG A O 1
ATOM 1373 N N . LEU A 1 174 ? -12.345 -2.522 -41.105 1.00 94.00 174 LEU A N 1
ATOM 1374 C CA . LEU A 1 174 ? -11.391 -1.960 -40.149 1.00 94.00 174 LEU A CA 1
ATOM 1375 C C . LEU A 1 174 ? -11.863 -0.608 -39.597 1.00 94.00 174 LEU A C 1
ATOM 1377 O O . LEU A 1 174 ? -11.849 -0.404 -38.386 1.00 94.00 174 LEU A O 1
ATOM 1381 N N . ALA A 1 175 ? -12.358 0.276 -40.464 1.00 94.19 175 ALA A N 1
ATOM 1382 C CA . ALA A 1 175 ? -12.953 1.536 -40.035 1.00 94.19 175 ALA A CA 1
ATOM 1383 C C . ALA A 1 175 ? -14.176 1.327 -39.134 1.00 94.19 175 ALA A C 1
ATOM 1385 O O . ALA A 1 175 ? -14.306 1.992 -38.112 1.00 94.19 175 ALA A O 1
ATOM 1386 N N . GLN A 1 176 ? -15.059 0.387 -39.489 1.00 95.31 176 GLN A N 1
ATOM 1387 C CA . GLN A 1 176 ? -16.226 0.084 -38.665 1.00 95.31 176 GLN A CA 1
ATOM 1388 C C . GLN A 1 176 ? -15.812 -0.429 -37.281 1.00 95.31 176 GLN A C 1
ATOM 1390 O O . GLN A 1 176 ? -16.321 0.080 -36.291 1.00 95.31 176 GLN A O 1
ATOM 1395 N N . ARG A 1 177 ? -14.824 -1.332 -37.195 1.00 96.19 177 ARG A N 1
ATOM 1396 C CA . ARG A 1 177 ? -14.271 -1.796 -35.909 1.00 96.19 177 ARG A CA 1
ATOM 1397 C C . ARG A 1 177 ? -13.719 -0.643 -35.062 1.00 96.19 177 ARG A C 1
ATOM 1399 O O . ARG A 1 177 ? -14.020 -0.566 -33.876 1.00 96.19 177 ARG A O 1
ATOM 1406 N N . GLN A 1 178 ? -12.970 0.283 -35.666 1.00 94.38 178 GLN A N 1
ATOM 1407 C CA . GLN A 1 178 ? -12.452 1.464 -34.962 1.00 94.38 178 GLN A CA 1
ATOM 1408 C C . GLN A 1 178 ? -13.579 2.393 -34.472 1.00 94.38 178 GLN A C 1
ATOM 1410 O O . GLN A 1 178 ? -13.475 2.987 -33.397 1.00 94.38 178 GLN A O 1
ATOM 1415 N N . LYS A 1 179 ? -14.668 2.519 -35.241 1.00 94.88 179 LYS A N 1
ATOM 1416 C CA . LYS A 1 179 ? -15.852 3.286 -34.842 1.00 94.88 179 LYS A CA 1
ATOM 1417 C C . LYS A 1 179 ? -16.609 2.617 -33.693 1.00 94.88 179 LYS A C 1
ATOM 1419 O O . LYS A 1 179 ? -16.951 3.302 -32.733 1.00 94.88 179 LYS A O 1
ATOM 1424 N N . ASP A 1 180 ? -16.830 1.308 -33.770 1.00 95.12 180 ASP A N 1
ATOM 1425 C CA . ASP A 1 180 ? -17.499 0.532 -32.719 1.00 95.12 180 ASP A CA 1
ATOM 1426 C C . ASP A 1 180 ? -16.722 0.638 -31.397 1.00 95.12 180 ASP A C 1
ATOM 1428 O O . ASP A 1 180 ? -17.308 0.824 -30.333 1.00 95.12 180 ASP A O 1
ATOM 1432 N N . GLN A 1 181 ? -15.388 0.628 -31.466 1.00 94.44 181 GLN A N 1
ATOM 1433 C CA . GLN A 1 181 ? -14.524 0.844 -30.308 1.00 94.44 181 GLN A CA 1
ATOM 1434 C C . GLN A 1 181 ? -14.688 2.243 -29.690 1.00 94.44 181 GLN A C 1
ATOM 1436 O O . GLN A 1 181 ? -14.726 2.376 -28.467 1.00 94.44 181 GLN A O 1
ATOM 1441 N N . ALA A 1 182 ? -14.845 3.285 -30.514 1.00 94.38 182 ALA A N 1
ATOM 1442 C CA . ALA A 1 182 ? -15.130 4.635 -30.027 1.00 94.38 182 ALA A CA 1
ATOM 1443 C C . ALA A 1 182 ? -16.478 4.703 -29.287 1.00 94.38 182 ALA A C 1
ATOM 1445 O O . ALA A 1 182 ? -16.611 5.419 -28.296 1.00 94.38 182 ALA A O 1
ATOM 1446 N N . GLU A 1 183 ? -17.483 3.962 -29.758 1.00 94.50 183 GLU A N 1
ATOM 1447 C CA . GLU A 1 183 ? -18.801 3.880 -29.119 1.00 94.50 183 GLU A CA 1
ATOM 1448 C C . GLU A 1 183 ? -18.741 3.108 -27.791 1.00 94.50 183 GLU A C 1
ATOM 1450 O O . GLU A 1 183 ? -19.326 3.554 -26.802 1.00 94.50 183 GLU A O 1
ATOM 1455 N N . GLN A 1 184 ? -17.981 2.009 -27.736 1.00 92.69 184 GLN A N 1
ATOM 1456 C CA . GLN A 1 184 ? -17.728 1.254 -26.504 1.00 92.69 184 GLN A CA 1
ATOM 1457 C C . GLN A 1 184 ? -16.993 2.098 -25.456 1.00 92.69 184 GLN A C 1
ATOM 1459 O O . GLN A 1 184 ? -17.402 2.118 -24.297 1.00 92.69 184 GLN A O 1
ATOM 1464 N N . TRP A 1 185 ? -15.975 2.863 -25.864 1.00 93.19 185 TRP A N 1
ATOM 1465 C CA . TRP A 1 185 ? -15.275 3.793 -24.975 1.00 93.19 185 TRP A CA 1
ATOM 1466 C C . TRP A 1 185 ? -16.221 4.838 -24.370 1.00 93.19 185 TRP A C 1
ATOM 1468 O O . TRP A 1 185 ? -16.195 5.093 -23.172 1.00 93.19 185 TRP A O 1
ATOM 1478 N N . GLN A 1 186 ? -17.121 5.408 -25.172 1.00 91.69 186 GLN A N 1
ATOM 1479 C CA . GLN A 1 186 ? -18.100 6.373 -24.667 1.00 91.69 186 GLN A CA 1
ATOM 1480 C C . GLN A 1 186 ? -19.163 5.773 -23.751 1.00 91.69 186 GLN A C 1
ATOM 1482 O O . GLN A 1 186 ? -19.767 6.493 -22.952 1.00 91.69 186 GLN A O 1
ATOM 1487 N N . LEU A 1 187 ? -19.479 4.490 -23.925 1.00 91.88 187 LEU A N 1
ATOM 1488 C CA . LEU A 1 187 ? -20.354 3.783 -23.001 1.00 91.88 187 LEU A CA 1
ATOM 1489 C C . LEU A 1 187 ? -19.644 3.587 -21.659 1.00 91.88 187 LEU A C 1
ATOM 1491 O O . LEU A 1 187 ? -20.246 3.863 -20.625 1.00 91.88 187 LEU A O 1
ATOM 1495 N N . LEU A 1 188 ? -18.372 3.181 -21.687 1.00 90.44 188 LEU A N 1
ATOM 1496 C CA . LEU A 1 188 ? -17.535 3.046 -20.498 1.00 90.44 188 LEU A CA 1
ATOM 1497 C C . LEU A 1 188 ? -17.393 4.384 -19.756 1.00 90.44 188 LEU A C 1
ATOM 1499 O O . LEU A 1 188 ? -17.635 4.444 -18.558 1.00 90.44 188 LEU A O 1
ATOM 1503 N N . GLU A 1 189 ? -17.116 5.478 -20.470 1.00 88.69 189 GLU A N 1
ATOM 1504 C CA . GLU A 1 189 ? -17.036 6.830 -19.894 1.00 88.69 189 GLU A CA 1
ATOM 1505 C C . GLU A 1 189 ? -18.341 7.240 -19.190 1.00 88.69 189 GLU A C 1
ATOM 1507 O O . GLU A 1 189 ? -18.314 7.789 -18.091 1.00 88.69 189 GLU A O 1
ATOM 1512 N N . ARG A 1 190 ? -19.504 6.901 -19.764 1.00 90.25 190 ARG A N 1
ATOM 1513 C CA . ARG A 1 190 ? -20.803 7.148 -19.117 1.00 90.25 190 ARG A CA 1
ATOM 1514 C C . ARG A 1 190 ? -21.017 6.306 -17.862 1.00 90.25 190 ARG A C 1
ATOM 1516 O O . ARG A 1 190 ? -21.553 6.837 -16.895 1.00 90.25 190 ARG A O 1
ATOM 1523 N N . LYS A 1 191 ? -20.606 5.034 -17.868 1.00 87.31 191 LYS A N 1
ATOM 1524 C CA . LYS A 1 191 ? -20.670 4.171 -16.675 1.00 87.31 191 LYS A CA 1
ATOM 1525 C C . LYS A 1 191 ? -19.797 4.728 -15.547 1.00 87.31 191 LYS A C 1
ATOM 1527 O O . LYS A 1 191 ? -20.275 4.849 -14.425 1.00 87.31 191 LYS A O 1
ATOM 1532 N N . LEU A 1 192 ? -18.572 5.147 -15.874 1.00 85.19 192 LEU A N 1
ATOM 1533 C CA . LEU A 1 192 ? -17.646 5.786 -14.935 1.00 85.19 192 LEU A CA 1
ATOM 1534 C C . LEU A 1 192 ? -18.266 7.048 -14.307 1.00 85.19 192 LEU A C 1
ATOM 1536 O O . LEU A 1 192 ? -18.190 7.253 -13.097 1.00 85.19 192 LEU A O 1
ATOM 1540 N N . GLU A 1 193 ? -18.922 7.887 -15.113 1.00 85.88 193 GLU A N 1
ATOM 1541 C CA . GLU A 1 193 ? -19.622 9.079 -14.620 1.00 85.88 193 GLU A CA 1
ATOM 1542 C C . GLU A 1 193 ? -20.824 8.754 -13.729 1.00 85.88 193 GLU A C 1
ATOM 1544 O O . GLU A 1 193 ? -21.086 9.476 -12.767 1.00 85.88 193 GLU A O 1
ATOM 1549 N N . GLU A 1 194 ? -21.580 7.709 -14.059 1.00 86.44 194 GLU A N 1
ATOM 1550 C CA . GLU A 1 194 ? -22.722 7.264 -13.264 1.00 86.44 194 GLU A CA 1
ATOM 1551 C C . GLU A 1 194 ? -22.265 6.738 -11.900 1.00 86.44 194 GLU A C 1
ATOM 1553 O O . GLU A 1 194 ? -22.812 7.169 -10.887 1.00 86.44 194 GLU A O 1
ATOM 1558 N N . GLN A 1 195 ? -21.196 5.935 -11.860 1.00 80.44 195 GLN A N 1
ATOM 1559 C CA . GLN A 1 195 ? -20.575 5.470 -10.614 1.00 80.44 195 GLN A CA 1
ATOM 1560 C C . GLN A 1 195 ? -20.054 6.624 -9.755 1.00 80.44 195 GLN A C 1
ATOM 1562 O O . GLN A 1 195 ? -20.277 6.651 -8.546 1.00 80.44 195 GLN A O 1
ATOM 1567 N N . LEU A 1 196 ? -19.406 7.617 -10.372 1.00 80.62 196 LEU A N 1
ATOM 1568 C CA . LEU A 1 196 ? -18.928 8.795 -9.649 1.00 80.62 196 LEU A CA 1
ATOM 1569 C C . LEU A 1 196 ? -20.083 9.631 -9.068 1.00 80.62 196 LEU A C 1
ATOM 1571 O O . LEU A 1 196 ? -19.906 10.283 -8.044 1.00 80.62 196 LEU A O 1
ATOM 1575 N N . ARG A 1 197 ? -21.261 9.628 -9.707 1.00 81.62 197 ARG A N 1
ATOM 1576 C CA . ARG A 1 197 ? -22.467 10.320 -9.215 1.00 81.62 197 ARG A CA 1
ATOM 1577 C C . ARG A 1 197 ? -23.238 9.527 -8.168 1.00 81.62 197 ARG A C 1
ATOM 1579 O O . ARG A 1 197 ? -23.922 10.141 -7.358 1.00 81.62 197 ARG A O 1
ATOM 1586 N N . SER A 1 198 ? -23.185 8.197 -8.220 1.00 75.12 198 SER A N 1
ATOM 1587 C CA . SER A 1 198 ? -23.789 7.333 -7.203 1.00 75.12 198 SER A CA 1
ATOM 1588 C C . SER A 1 198 ? -22.933 7.217 -5.945 1.00 75.12 198 SER A C 1
ATOM 1590 O O . SER A 1 198 ? -23.427 6.732 -4.932 1.00 75.12 198 SER A O 1
ATOM 1592 N N . ALA A 1 199 ? -21.667 7.642 -5.998 1.00 68.12 199 ALA A N 1
ATOM 1593 C CA . ALA A 1 199 ? -20.814 7.711 -4.823 1.00 68.12 199 ALA A CA 1
ATOM 1594 C C . ALA A 1 199 ? -21.394 8.716 -3.803 1.00 68.12 199 ALA A C 1
ATOM 1596 O O . ALA A 1 199 ? -21.807 9.811 -4.202 1.00 68.12 199 ALA A O 1
ATOM 1597 N N . PRO A 1 200 ? -21.442 8.369 -2.504 1.00 61.16 200 PRO A N 1
ATOM 1598 C CA . PRO A 1 200 ? -22.001 9.240 -1.475 1.00 61.16 200 PRO A CA 1
ATOM 1599 C C . PRO A 1 200 ? -21.279 10.597 -1.452 1.00 61.16 200 PRO A C 1
ATOM 1601 O O . PRO A 1 200 ? -20.051 10.672 -1.384 1.00 61.16 200 PRO A O 1
ATOM 1604 N N . GLU A 1 201 ? -22.044 11.690 -1.549 1.00 46.44 201 GLU A N 1
ATOM 1605 C CA . GLU A 1 201 ? -21.505 13.054 -1.581 1.00 46.44 201 GLU A CA 1
ATOM 1606 C C . GLU A 1 201 ? -20.764 13.378 -0.269 1.00 46.44 201 GLU A C 1
ATOM 1608 O O . GLU A 1 201 ? -21.393 13.539 0.775 1.00 46.44 201 GLU A O 1
ATOM 1613 N N . GLY A 1 202 ? -19.433 13.534 -0.321 1.00 49.38 202 GLY A N 1
ATOM 1614 C CA . GLY A 1 202 ? -18.659 14.173 0.754 1.00 49.38 202 GLY A CA 1
ATOM 1615 C C . GLY A 1 202 ? -17.406 13.451 1.256 1.00 49.38 202 GLY A C 1
ATOM 1616 O O . GLY A 1 202 ? -16.614 14.097 1.939 1.00 49.38 202 GLY A O 1
ATOM 1617 N N . GLU A 1 203 ? -17.165 12.185 0.905 1.00 45.50 203 GLU A N 1
ATOM 1618 C CA . GLU A 1 203 ? -15.960 11.463 1.351 1.00 45.50 203 GLU A CA 1
ATOM 1619 C C . GLU A 1 203 ? -14.999 11.187 0.174 1.00 45.50 203 GLU A C 1
ATOM 1621 O O . GLU A 1 203 ? -15.347 10.447 -0.748 1.00 45.50 203 GLU A O 1
ATOM 1626 N N . PRO A 1 204 ? -13.793 11.790 0.149 1.00 52.03 204 PRO A N 1
ATOM 1627 C CA . PRO A 1 204 ? -12.777 11.473 -0.850 1.00 52.03 204 PRO A CA 1
ATOM 1628 C C . PRO A 1 204 ? -12.221 10.067 -0.595 1.00 52.03 204 PRO A C 1
ATOM 1630 O O . PRO A 1 204 ? -11.503 9.841 0.381 1.00 52.03 204 PRO A O 1
ATOM 1633 N N . SER A 1 205 ? -12.546 9.117 -1.474 1.00 60.62 205 SER A N 1
ATOM 1634 C CA . SER A 1 205 ? -11.878 7.814 -1.519 1.00 60.62 205 SER A CA 1
ATOM 1635 C C . SER A 1 205 ? -10.865 7.773 -2.673 1.00 60.62 205 SER A C 1
ATOM 1637 O O . SER A 1 205 ? -11.155 8.327 -3.738 1.00 60.62 205 SER A O 1
ATOM 1639 N N . PRO A 1 206 ? -9.714 7.091 -2.522 1.00 58.25 206 PRO A N 1
ATOM 1640 C CA . PRO A 1 206 ? -8.738 6.916 -3.600 1.00 58.25 206 PRO A CA 1
ATOM 1641 C C . PRO A 1 206 ? -9.365 6.359 -4.882 1.00 58.25 206 PRO A C 1
ATOM 1643 O O . PRO A 1 206 ? -9.081 6.865 -5.964 1.00 58.25 206 PRO A O 1
ATOM 1646 N N . ALA A 1 207 ? -10.308 5.418 -4.757 1.00 61.75 207 ALA A N 1
ATOM 1647 C CA . ALA A 1 207 ? -11.082 4.883 -5.874 1.00 61.75 207 ALA A CA 1
ATOM 1648 C C . ALA A 1 207 ? -11.924 5.965 -6.576 1.00 61.75 207 ALA A C 1
ATOM 1650 O O . ALA A 1 207 ? -11.850 6.125 -7.794 1.00 61.75 207 ALA A O 1
ATOM 1651 N N . THR A 1 208 ? -12.684 6.777 -5.831 1.00 70.69 208 THR A N 1
ATOM 1652 C CA . THR A 1 208 ? -13.479 7.872 -6.426 1.00 70.69 208 THR A CA 1
ATOM 1653 C C . THR A 1 208 ? -12.609 8.972 -7.038 1.00 70.69 208 THR A C 1
ATOM 1655 O O . THR A 1 208 ? -12.974 9.537 -8.072 1.00 70.69 208 THR A O 1
ATOM 1658 N N . ASP A 1 209 ? -11.435 9.241 -6.466 1.00 72.56 209 ASP A N 1
ATOM 1659 C CA . ASP A 1 209 ? -10.463 10.187 -7.013 1.00 72.56 209 ASP A CA 1
ATOM 1660 C C . ASP A 1 209 ? -9.750 9.631 -8.256 1.00 72.56 209 ASP A C 1
ATOM 1662 O O . ASP A 1 209 ? -9.517 10.379 -9.206 1.00 72.56 209 ASP A O 1
ATOM 1666 N N . ALA A 1 210 ? -9.454 8.327 -8.301 1.00 71.25 210 ALA A N 1
ATOM 1667 C CA . ALA A 1 210 ? -8.942 7.633 -9.484 1.00 71.25 210 ALA A CA 1
ATOM 1668 C C . ALA A 1 210 ? -9.946 7.685 -10.636 1.00 71.25 210 ALA A C 1
ATOM 1670 O O . ALA A 1 210 ? -9.587 8.039 -11.761 1.00 71.25 210 ALA A O 1
ATOM 1671 N N . LEU A 1 211 ? -11.220 7.405 -10.351 1.00 76.94 211 LEU A N 1
ATOM 1672 C CA . LEU A 1 211 ? -12.308 7.488 -11.325 1.00 76.94 211 LEU A CA 1
ATOM 1673 C C . LEU A 1 211 ? -12.482 8.921 -11.839 1.00 76.94 211 LEU A C 1
ATOM 1675 O O . LEU A 1 211 ? -12.532 9.140 -13.050 1.00 76.94 211 LEU A O 1
ATOM 1679 N N . ARG A 1 212 ? -12.511 9.914 -10.939 1.00 83.94 212 ARG A N 1
ATOM 1680 C CA . ARG A 1 212 ? -12.616 11.335 -11.305 1.00 83.94 212 ARG A CA 1
ATOM 1681 C C . ARG A 1 212 ? -11.453 11.775 -12.188 1.00 83.94 212 ARG A C 1
ATOM 1683 O O . ARG A 1 212 ? -11.675 12.407 -13.219 1.00 83.94 212 ARG A O 1
ATOM 1690 N N . GLU A 1 213 ? -10.229 11.418 -11.814 1.00 83.19 213 GLU A N 1
ATOM 1691 C CA . GLU A 1 213 ? -9.038 11.747 -12.590 1.00 83.19 213 GLU A CA 1
ATOM 1692 C C . GLU A 1 213 ? -9.034 11.054 -13.956 1.00 83.19 213 GLU A C 1
ATOM 1694 O O . GLU A 1 213 ? -8.755 11.703 -14.961 1.00 83.19 213 GLU A O 1
ATOM 1699 N N . THR A 1 214 ? -9.413 9.778 -14.023 1.00 83.69 214 THR A N 1
ATOM 1700 C CA . THR A 1 214 ? -9.517 9.019 -15.280 1.00 83.69 214 THR A CA 1
ATOM 1701 C C . THR A 1 214 ? -10.528 9.665 -16.232 1.00 83.69 214 THR A C 1
ATOM 1703 O O . THR A 1 214 ? -10.234 9.855 -17.414 1.00 83.69 214 THR A O 1
ATOM 1706 N N . ILE A 1 215 ? -11.699 10.074 -15.727 1.00 86.50 215 ILE A N 1
ATOM 1707 C CA . ILE A 1 215 ? -12.721 10.787 -16.512 1.00 86.50 215 ILE A CA 1
ATOM 1708 C C . ILE A 1 215 ? -12.187 12.145 -16.991 1.00 86.50 215 ILE A C 1
ATOM 1710 O O . ILE A 1 215 ? -12.328 12.499 -18.165 1.00 86.50 215 ILE A O 1
ATOM 1714 N N . ASP A 1 216 ? -11.540 12.912 -16.113 1.00 87.62 216 ASP A N 1
ATOM 1715 C CA . ASP A 1 216 ? -10.978 14.217 -16.466 1.00 87.62 216 ASP A CA 1
ATOM 1716 C C . ASP A 1 216 ? -9.853 14.100 -17.503 1.00 87.62 216 ASP A C 1
ATOM 1718 O O . ASP A 1 216 ? -9.790 14.894 -18.450 1.00 87.62 216 ASP A O 1
ATOM 1722 N N . GLN A 1 217 ? -8.978 13.102 -17.362 1.00 86.00 217 GLN A N 1
ATOM 1723 C CA . GLN A 1 217 ? -7.917 12.807 -18.320 1.00 86.00 217 GLN A CA 1
ATOM 1724 C C . GLN A 1 217 ? -8.500 12.344 -19.664 1.00 86.00 217 GLN A C 1
ATOM 1726 O O . GLN A 1 217 ? -8.107 12.894 -20.694 1.00 86.00 217 GLN A O 1
ATOM 1731 N N . SER A 1 218 ? -9.485 11.436 -19.669 1.00 86.38 218 SER A N 1
ATOM 1732 C CA . SER A 1 218 ? -10.220 11.007 -20.875 1.00 86.38 218 SER A CA 1
ATOM 1733 C C . SER A 1 218 ? -10.756 12.203 -21.664 1.00 86.38 218 SER A C 1
ATOM 1735 O O . SER A 1 218 ? -10.480 12.351 -22.860 1.00 86.38 218 SER A O 1
ATOM 1737 N N . ARG A 1 219 ? -11.464 13.108 -20.975 1.00 86.31 219 ARG A N 1
ATOM 1738 C CA . ARG A 1 219 ? -12.092 14.290 -21.579 1.00 86.31 219 ARG A CA 1
ATOM 1739 C C . ARG A 1 219 ? -11.071 15.268 -22.139 1.00 86.31 219 ARG A C 1
ATOM 1741 O O . ARG A 1 219 ? -11.221 15.720 -23.269 1.00 86.31 219 ARG A O 1
ATOM 1748 N N . ARG A 1 220 ? -10.017 15.581 -21.378 1.00 87.19 220 ARG A N 1
ATOM 1749 C CA . ARG A 1 220 ? -8.939 16.482 -21.832 1.00 87.19 220 ARG A CA 1
ATOM 1750 C C . ARG A 1 220 ? -8.195 15.931 -23.041 1.00 87.19 220 ARG A C 1
ATOM 1752 O O . ARG A 1 220 ? -7.701 16.701 -23.858 1.00 87.19 220 ARG A O 1
ATOM 1759 N N . GLN A 1 221 ? -8.071 14.611 -23.121 1.00 86.31 221 GLN A N 1
ATOM 1760 C CA . GLN A 1 221 ? -7.328 13.937 -24.175 1.00 86.31 221 GLN A CA 1
ATOM 1761 C C . GLN A 1 221 ? -8.189 13.564 -25.392 1.00 86.31 221 GLN A C 1
ATOM 1763 O O . GLN A 1 221 ? -7.622 13.070 -26.371 1.00 86.31 221 GLN A O 1
ATOM 1768 N N . GLU A 1 222 ? -9.507 13.797 -25.334 1.00 89.56 222 GLU A N 1
ATOM 1769 C CA . GLU A 1 222 ? -10.496 13.551 -26.393 1.00 89.56 222 GLU A CA 1
ATOM 1770 C C . GLU A 1 222 ? -10.369 12.162 -27.052 1.00 89.56 222 GLU A C 1
ATOM 1772 O O . GLU A 1 222 ? -10.481 12.021 -28.272 1.00 89.56 222 GLU A O 1
ATOM 1777 N N . VAL A 1 223 ? -10.148 11.110 -26.253 1.00 90.62 223 VAL A N 1
ATOM 1778 C CA . VAL A 1 223 ? -9.862 9.741 -26.741 1.00 90.62 223 VAL A CA 1
ATOM 1779 C C . VAL A 1 223 ? -10.936 9.244 -27.725 1.00 90.62 223 VAL A C 1
ATOM 1781 O O . VAL A 1 223 ? -10.615 8.760 -28.811 1.00 90.62 223 VAL A O 1
ATOM 1784 N N . ALA A 1 224 ? -12.218 9.461 -27.407 1.00 91.19 224 ALA A N 1
ATOM 1785 C CA . ALA A 1 224 ? -13.343 9.117 -28.284 1.00 91.19 224 ALA A CA 1
ATOM 1786 C C . ALA A 1 224 ? -13.315 9.858 -29.634 1.00 91.19 224 ALA A C 1
ATOM 1788 O O . ALA A 1 224 ? -13.738 9.316 -30.655 1.00 91.19 224 ALA A O 1
ATOM 1789 N N . GLY A 1 225 ? -12.875 11.121 -29.634 1.00 92.56 225 GLY A N 1
ATOM 1790 C CA . GLY A 1 225 ? -12.746 11.940 -30.840 1.00 92.56 225 GLY A CA 1
ATOM 1791 C C . GLY A 1 225 ? -11.660 11.386 -31.752 1.00 92.56 225 GLY A C 1
ATOM 1792 O O . GLY A 1 225 ? -11.927 11.080 -32.911 1.00 92.56 225 GLY A O 1
ATOM 1793 N N . GLN A 1 226 ? -10.487 11.109 -31.184 1.00 93.88 226 GLN A N 1
ATOM 1794 C CA . GLN A 1 226 ? -9.349 10.558 -31.920 1.00 93.88 226 GLN A CA 1
ATOM 1795 C C . GLN A 1 226 ? -9.629 9.179 -32.524 1.00 93.88 226 GLN A C 1
ATOM 1797 O O . GLN A 1 226 ? -9.211 8.903 -33.645 1.00 93.88 226 GLN A O 1
ATOM 1802 N N . MET A 1 227 ? -10.382 8.317 -31.833 1.00 94.75 227 MET A N 1
ATOM 1803 C CA . MET A 1 227 ? -10.814 7.037 -32.406 1.00 94.75 227 MET A CA 1
ATOM 1804 C C . MET A 1 227 ? -11.732 7.228 -33.627 1.00 94.75 227 MET A C 1
ATOM 1806 O O . MET A 1 227 ? -11.617 6.497 -34.612 1.00 94.75 227 MET A O 1
ATOM 1810 N N . ARG A 1 228 ? -12.625 8.227 -33.616 1.00 95.56 228 ARG A N 1
ATOM 1811 C CA . ARG A 1 228 ? -13.463 8.542 -34.789 1.00 95.56 228 ARG A CA 1
ATOM 1812 C C . ARG A 1 228 ? -12.655 9.129 -35.934 1.00 95.56 228 ARG A C 1
ATOM 1814 O O . ARG A 1 228 ? -12.909 8.769 -37.083 1.00 95.56 228 ARG A O 1
ATOM 1821 N N . ASP A 1 229 ? -11.689 9.983 -35.622 1.00 95.44 229 ASP A N 1
ATOM 1822 C CA . ASP A 1 229 ? -10.781 10.550 -36.615 1.00 95.44 229 ASP A CA 1
ATOM 1823 C C . ASP A 1 229 ? -9.955 9.440 -37.269 1.00 95.44 229 ASP A C 1
ATOM 1825 O O . ASP A 1 229 ? -9.935 9.339 -38.493 1.00 95.44 229 ASP A O 1
ATOM 1829 N N . ALA A 1 230 ? -9.404 8.514 -36.478 1.00 94.62 230 ALA A N 1
ATOM 1830 C CA . ALA A 1 230 ? -8.728 7.324 -36.987 1.00 94.62 230 ALA A CA 1
ATOM 1831 C C . ALA A 1 230 ? -9.651 6.471 -37.873 1.00 94.62 230 ALA A C 1
ATOM 1833 O O . ALA A 1 230 ? -9.238 6.024 -38.940 1.00 94.62 230 ALA A O 1
ATOM 1834 N N . SER A 1 231 ? -10.919 6.278 -37.490 1.00 96.31 231 SER A N 1
ATOM 1835 C CA . SER A 1 231 ? -11.903 5.594 -38.341 1.00 96.31 231 SER A CA 1
ATOM 1836 C C . SER A 1 231 ? -12.094 6.317 -39.681 1.00 96.31 231 SER A C 1
ATOM 1838 O O . SER A 1 231 ? -12.128 5.664 -40.724 1.00 96.31 231 SER A O 1
ATOM 1840 N N . ALA A 1 232 ? -12.229 7.646 -39.685 1.00 95.25 232 ALA A N 1
ATOM 1841 C CA . ALA A 1 232 ? -12.375 8.431 -40.912 1.00 95.25 232 ALA A CA 1
ATOM 1842 C C . ALA A 1 232 ? -11.106 8.364 -41.783 1.00 95.25 232 ALA A C 1
ATOM 1844 O O . ALA A 1 232 ? -11.191 8.154 -42.993 1.00 95.25 232 ALA A O 1
ATOM 1845 N N . GLU A 1 233 ? -9.926 8.447 -41.169 1.00 93.88 233 GLU A N 1
ATOM 1846 C CA . GLU A 1 233 ? -8.631 8.290 -41.834 1.00 93.88 233 GLU A CA 1
ATOM 1847 C C . GLU A 1 233 ? -8.483 6.898 -42.459 1.00 93.88 233 GLU A C 1
ATOM 1849 O O . GLU A 1 233 ? -8.030 6.790 -43.602 1.00 93.88 233 GLU A O 1
ATOM 1854 N N . ILE A 1 234 ? -8.934 5.839 -41.774 1.00 93.00 234 ILE A N 1
ATOM 1855 C CA . ILE A 1 234 ? -8.996 4.488 -42.344 1.00 93.00 234 ILE A CA 1
ATOM 1856 C C . ILE A 1 234 ? -9.921 4.483 -43.558 1.00 93.00 234 ILE A C 1
ATOM 1858 O O . ILE A 1 234 ? -9.477 4.071 -44.625 1.00 93.00 234 ILE A O 1
ATOM 1862 N N . GLN A 1 235 ? -11.154 5.001 -43.445 1.00 91.88 235 GLN A N 1
ATOM 1863 C CA . GLN A 1 235 ? -12.126 5.056 -44.553 1.00 91.88 235 GLN A CA 1
ATOM 1864 C C . GLN A 1 235 ? -11.608 5.802 -45.781 1.00 91.88 235 GLN A C 1
ATOM 1866 O O . GLN A 1 235 ? -12.011 5.497 -46.906 1.00 91.88 235 GLN A O 1
ATOM 1871 N N . GLU A 1 236 ? -10.756 6.800 -45.589 1.00 90.88 236 GLU A N 1
ATOM 1872 C CA . GLU A 1 236 ? -10.148 7.589 -46.659 1.00 90.88 236 GLU A CA 1
ATOM 1873 C C . GLU A 1 236 ? -8.846 6.984 -47.208 1.00 90.88 236 GLU A C 1
ATOM 1875 O O . GLU A 1 236 ? -8.193 7.602 -48.047 1.00 90.88 236 GLU A O 1
ATOM 1880 N N . ASN A 1 237 ? -8.478 5.770 -46.780 1.00 89.81 237 ASN A N 1
ATOM 1881 C CA . ASN A 1 237 ? -7.209 5.109 -47.103 1.00 89.81 237 ASN A CA 1
ATOM 1882 C C . ASN A 1 237 ? -5.972 5.930 -46.687 1.00 89.81 237 ASN A C 1
ATOM 1884 O O . ASN A 1 237 ? -4.901 5.836 -47.284 1.00 89.81 237 ASN A O 1
ATOM 1888 N N . ARG A 1 238 ? -6.091 6.736 -45.628 1.00 90.62 238 ARG A N 1
ATOM 1889 C CA . ARG A 1 238 ? -4.980 7.471 -45.007 1.00 90.62 238 ARG A CA 1
ATOM 1890 C C . ARG A 1 238 ? -4.373 6.656 -43.864 1.00 90.62 238 ARG A C 1
ATOM 1892 O O . ARG A 1 238 ? -4.169 7.159 -42.763 1.00 90.62 238 ARG A O 1
ATOM 1899 N N . LEU A 1 239 ? -4.045 5.390 -44.134 1.00 88.94 239 LEU A N 1
ATOM 1900 C CA . LEU A 1 239 ? -3.653 4.406 -43.112 1.00 88.94 239 LEU A CA 1
ATOM 1901 C C . LEU A 1 239 ? -2.392 4.795 -42.320 1.00 88.94 239 LEU A C 1
ATOM 1903 O O . LEU A 1 239 ? -2.258 4.439 -41.153 1.00 88.94 239 LEU A O 1
ATOM 1907 N N . GLY A 1 240 ? -1.489 5.582 -42.915 1.00 88.00 240 GLY A N 1
ATOM 1908 C CA . GLY A 1 240 ? -0.313 6.107 -42.214 1.00 88.00 240 GLY A CA 1
ATOM 1909 C C . GLY A 1 240 ? -0.613 7.240 -41.222 1.00 88.00 240 GLY A C 1
ATOM 1910 O O . GLY A 1 240 ? 0.152 7.421 -40.278 1.00 88.00 240 GLY A O 1
ATOM 1911 N N . GLN A 1 241 ? -1.695 8.002 -41.427 1.00 90.75 241 GLN A N 1
ATOM 1912 C CA . GLN A 1 241 ? -2.204 8.968 -40.441 1.00 90.75 241 GLN A CA 1
ATOM 1913 C C . GLN A 1 241 ? -2.995 8.222 -39.366 1.00 90.75 241 GLN A C 1
ATOM 1915 O O . GLN A 1 241 ? -2.643 8.335 -38.193 1.00 90.75 241 GLN A O 1
ATOM 1920 N N . ALA A 1 242 ? -3.895 7.325 -39.791 1.00 92.25 242 ALA A N 1
ATOM 1921 C CA . ALA A 1 242 ? -4.669 6.472 -38.895 1.00 92.25 242 ALA A CA 1
ATOM 1922 C C . ALA A 1 242 ? -3.780 5.718 -37.905 1.00 92.25 242 ALA A C 1
ATOM 1924 O O . ALA A 1 242 ? -4.035 5.770 -36.711 1.00 92.25 242 ALA A O 1
ATOM 1925 N N . SER A 1 243 ? -2.688 5.100 -38.373 1.00 91.50 243 SER A N 1
ATOM 1926 C CA . SER A 1 243 ? -1.750 4.361 -37.516 1.00 91.50 243 SER A CA 1
ATOM 1927 C C . SER A 1 243 ? -1.096 5.231 -36.436 1.00 91.50 243 SER A C 1
ATOM 1929 O O . SER A 1 243 ? -0.804 4.737 -35.351 1.00 91.50 243 SER A O 1
ATOM 1931 N N . ARG A 1 244 ? -0.854 6.524 -36.702 1.00 93.06 244 ARG A N 1
ATOM 1932 C CA . ARG A 1 244 ? -0.286 7.452 -35.705 1.00 93.06 244 ARG A CA 1
ATOM 1933 C C . ARG A 1 244 ? -1.336 7.832 -34.670 1.00 93.06 244 ARG A C 1
ATOM 1935 O O . ARG A 1 244 ? -1.083 7.681 -33.481 1.00 93.06 244 ARG A O 1
ATOM 1942 N N 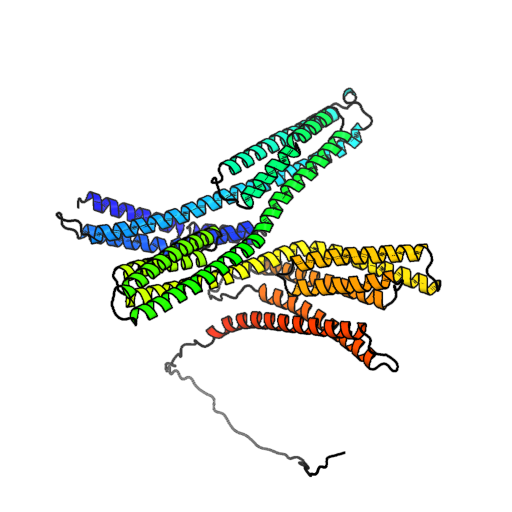. THR A 1 245 ? -2.521 8.228 -35.131 1.00 92.81 245 THR A N 1
ATOM 1943 C CA . THR A 1 245 ? -3.674 8.539 -34.275 1.00 92.81 245 THR A CA 1
ATOM 1944 C C . THR A 1 245 ? -4.012 7.350 -33.368 1.00 92.81 245 THR A C 1
ATOM 1946 O O . THR A 1 245 ? -4.180 7.498 -32.163 1.00 92.81 245 THR A O 1
ATOM 1949 N N . GLN A 1 246 ? -4.008 6.143 -33.927 1.00 92.19 246 GLN A N 1
ATOM 1950 C CA . GLN A 1 246 ? -4.218 4.873 -33.238 1.00 92.19 246 GLN A CA 1
ATOM 1951 C C . GLN A 1 246 ? -3.136 4.519 -32.206 1.00 92.19 246 GLN A C 1
ATOM 1953 O O . GLN A 1 246 ? -3.446 3.974 -31.145 1.00 92.19 246 GLN A O 1
ATOM 1958 N N . GLN A 1 247 ? -1.862 4.804 -32.492 1.00 92.31 247 GLN A N 1
ATOM 1959 C CA . GLN A 1 247 ? -0.775 4.628 -31.521 1.00 92.31 247 GLN A CA 1
ATOM 1960 C C . GLN A 1 247 ? -0.887 5.614 -30.358 1.00 92.31 247 GLN A C 1
ATOM 1962 O O . GLN A 1 247 ? -0.623 5.238 -29.217 1.00 92.31 247 GLN A O 1
ATOM 1967 N N . ASP A 1 248 ? -1.290 6.853 -30.632 1.00 91.88 248 ASP A N 1
ATOM 1968 C CA . ASP A 1 248 ? -1.509 7.854 -29.591 1.00 91.88 248 ASP A CA 1
ATOM 1969 C C . ASP A 1 248 ? -2.711 7.480 -28.715 1.00 91.88 248 ASP A C 1
ATOM 1971 O O . ASP A 1 248 ? -2.602 7.520 -27.493 1.00 91.88 248 ASP A O 1
ATOM 1975 N N . VAL A 1 249 ? -3.816 7.023 -29.313 1.00 93.12 249 VAL A N 1
ATOM 1976 C CA . VAL A 1 249 ? -4.969 6.471 -28.581 1.00 93.12 249 VAL A CA 1
ATOM 1977 C C . VAL A 1 249 ? -4.556 5.289 -27.703 1.00 93.12 249 VAL A C 1
ATOM 1979 O O . VAL A 1 249 ? -4.916 5.255 -26.531 1.00 93.12 249 VAL A O 1
ATOM 1982 N N . LEU A 1 250 ? -3.771 4.344 -28.232 1.00 92.25 250 LEU A N 1
ATOM 1983 C CA . LEU A 1 250 ? -3.313 3.181 -27.469 1.00 92.25 250 LEU A CA 1
ATOM 1984 C C . LEU A 1 250 ? -2.501 3.588 -26.231 1.00 92.25 250 LEU A C 1
ATOM 1986 O O . LEU A 1 250 ? -2.795 3.115 -25.139 1.00 92.25 250 LEU A O 1
ATOM 1990 N N . LYS A 1 251 ? -1.535 4.504 -26.381 1.00 91.06 251 LYS A N 1
ATOM 1991 C CA . LYS A 1 251 ? -0.741 5.007 -25.246 1.00 91.06 251 LYS A CA 1
ATOM 1992 C C . LYS A 1 251 ? -1.616 5.658 -24.182 1.00 91.06 251 LYS A C 1
ATOM 1994 O O . LYS A 1 251 ? -1.365 5.485 -22.997 1.00 91.06 251 LYS A O 1
ATOM 1999 N N . LYS A 1 252 ? -2.636 6.410 -24.599 1.00 90.12 252 LYS A N 1
ATOM 2000 C CA . LYS A 1 252 ? -3.576 7.058 -23.680 1.00 90.12 252 LYS A CA 1
ATOM 2001 C C . LYS A 1 252 ? -4.422 6.035 -22.927 1.00 90.12 252 LYS A C 1
ATOM 2003 O O . LYS A 1 252 ? -4.568 6.160 -21.721 1.00 90.12 252 LYS A O 1
ATOM 2008 N N . LEU A 1 253 ? -4.926 5.000 -23.603 1.00 90.12 253 LEU A N 1
ATOM 2009 C CA . LEU A 1 253 ? -5.651 3.906 -22.946 1.00 90.12 253 LEU A CA 1
ATOM 2010 C C . LEU A 1 253 ? -4.765 3.153 -21.943 1.00 90.12 253 LEU A C 1
ATOM 2012 O O . LEU A 1 253 ? -5.226 2.830 -20.855 1.00 90.12 253 LEU A O 1
ATOM 2016 N N . GLU A 1 254 ? -3.495 2.915 -22.281 1.00 87.62 254 GLU A N 1
ATOM 2017 C CA . GLU A 1 254 ? -2.515 2.301 -21.374 1.00 87.62 254 GLU A CA 1
ATOM 2018 C C . GLU A 1 254 ? -2.206 3.202 -20.169 1.00 87.62 254 GLU A C 1
ATOM 2020 O O . GLU A 1 254 ? -2.106 2.706 -19.054 1.00 87.62 254 GLU A O 1
ATOM 2025 N N . GLN A 1 255 ? -2.121 4.521 -20.362 1.00 86.12 255 GLN A N 1
ATOM 2026 C CA . GLN A 1 255 ? -1.966 5.483 -19.265 1.00 86.12 255 GLN A CA 1
ATOM 2027 C C . GLN A 1 255 ? -3.189 5.517 -18.346 1.00 86.12 255 GLN A C 1
ATOM 2029 O O . GLN A 1 255 ? -3.022 5.515 -17.133 1.00 86.12 255 GLN A O 1
ATOM 2034 N N . LEU A 1 256 ? -4.400 5.516 -18.911 1.00 86.31 256 LEU A N 1
ATOM 2035 C CA . LEU A 1 256 ? -5.650 5.498 -18.146 1.00 86.31 256 LEU A CA 1
ATOM 2036 C C . LEU A 1 256 ? -5.820 4.181 -17.371 1.00 86.31 256 LEU A C 1
ATOM 2038 O O . LEU A 1 256 ? -6.278 4.187 -16.231 1.00 86.31 256 LEU A O 1
ATOM 2042 N N . ALA A 1 257 ? -5.409 3.056 -17.965 1.00 82.06 257 ALA A N 1
ATOM 2043 C CA . ALA A 1 257 ? -5.353 1.769 -17.274 1.00 82.06 257 ALA A CA 1
ATOM 2044 C C . ALA A 1 257 ? -4.329 1.801 -16.140 1.00 82.06 257 ALA A C 1
ATOM 2046 O O . ALA A 1 257 ? -4.657 1.442 -15.016 1.00 82.06 257 ALA A O 1
ATOM 2047 N N . GLY A 1 258 ? -3.140 2.345 -16.410 1.00 75.19 258 GLY A N 1
ATOM 2048 C CA . GLY A 1 258 ? -2.100 2.541 -15.409 1.00 75.19 258 GLY A CA 1
ATOM 2049 C C . GLY A 1 258 ? -2.544 3.435 -14.253 1.00 75.19 258 GLY A C 1
ATOM 2050 O O . GLY A 1 258 ? -2.227 3.124 -13.120 1.00 75.19 258 GLY A O 1
ATOM 2051 N N . THR A 1 259 ? -3.323 4.499 -14.476 1.00 74.00 259 THR A N 1
ATOM 2052 C CA . THR A 1 259 ? -3.845 5.326 -13.371 1.00 74.00 259 THR A CA 1
ATOM 2053 C C . THR A 1 259 ? -4.879 4.601 -12.513 1.00 74.00 259 THR A C 1
ATOM 2055 O O . THR A 1 259 ? -4.936 4.848 -11.312 1.00 74.00 259 THR A O 1
ATOM 2058 N N . LEU A 1 260 ? -5.684 3.715 -13.107 1.00 72.38 260 LEU A N 1
ATOM 2059 C CA . LEU A 1 260 ? -6.649 2.897 -12.367 1.00 72.38 260 LEU A CA 1
ATOM 2060 C C . LEU A 1 260 ? -5.959 1.757 -11.602 1.00 72.38 260 LEU A C 1
ATOM 2062 O O . LEU A 1 260 ? -6.355 1.462 -10.482 1.00 72.38 260 LEU A O 1
ATOM 2066 N N . GLU A 1 261 ? -4.914 1.153 -12.174 1.00 65.69 261 GLU A N 1
ATOM 2067 C CA . GLU A 1 261 ? -4.108 0.107 -11.526 1.00 65.69 261 GLU A CA 1
ATOM 2068 C C . GLU A 1 261 ? -3.177 0.684 -10.446 1.00 65.69 261 GLU A C 1
ATOM 2070 O O . GLU A 1 261 ? -3.178 0.215 -9.317 1.00 65.69 261 GLU A O 1
ATOM 2075 N N . GLN A 1 262 ? -2.450 1.764 -10.732 1.00 60.47 262 GLN A N 1
ATOM 2076 C CA . GLN A 1 262 ? -1.491 2.372 -9.805 1.00 60.47 262 GLN A CA 1
ATOM 2077 C C . GLN A 1 262 ? -2.166 2.981 -8.571 1.00 60.47 262 GLN A C 1
ATOM 2079 O O . GLN A 1 262 ? -1.594 2.944 -7.486 1.00 60.47 262 GLN A O 1
ATOM 2084 N N . LYS A 1 263 ? -3.391 3.509 -8.700 1.00 57.94 263 LYS A N 1
ATOM 2085 C CA . LYS A 1 263 ? -4.163 3.968 -7.535 1.00 57.94 263 LYS A CA 1
ATOM 2086 C C . LYS A 1 263 ? -4.830 2.836 -6.750 1.00 57.94 263 LYS A C 1
ATOM 2088 O O . LYS A 1 263 ? -5.217 3.078 -5.616 1.00 57.94 263 LYS A O 1
ATOM 2093 N N . ARG A 1 264 ? -4.908 1.627 -7.321 1.00 51.88 264 ARG A N 1
ATOM 2094 C CA . ARG A 1 264 ? -5.235 0.384 -6.602 1.00 51.88 264 ARG A CA 1
ATOM 2095 C C . ARG A 1 264 ? -4.042 -0.101 -5.770 1.00 51.88 264 ARG A C 1
ATOM 2097 O O . ARG A 1 264 ? -4.220 -0.624 -4.684 1.00 51.88 264 ARG A O 1
ATOM 2104 N N . ASP A 1 265 ? -2.819 0.128 -6.247 1.00 46.62 265 ASP A N 1
ATOM 2105 C CA . ASP A 1 265 ? -1.581 -0.171 -5.505 1.00 46.62 265 ASP A CA 1
ATOM 2106 C C . ASP A 1 265 ? -1.298 0.859 -4.390 1.00 46.62 265 ASP A C 1
ATOM 2108 O O . ASP A 1 265 ? -0.693 0.556 -3.360 1.00 46.62 265 ASP A O 1
ATOM 2112 N N . GLU A 1 266 ? -1.766 2.103 -4.565 1.00 52.16 266 GLU A N 1
ATOM 2113 C CA . GLU A 1 266 ? -1.779 3.115 -3.501 1.00 52.16 266 GLU A CA 1
ATOM 2114 C C . GLU A 1 266 ? -2.704 2.725 -2.335 1.00 52.16 266 GLU A C 1
ATOM 2116 O O . GLU A 1 266 ? -2.597 3.345 -1.275 1.00 52.16 266 GLU A O 1
ATOM 2121 N N . ASP A 1 267 ? -3.558 1.704 -2.476 1.00 58.78 267 ASP A N 1
ATOM 2122 C CA . ASP A 1 267 ? -4.475 1.273 -1.421 1.00 58.78 267 ASP A CA 1
ATOM 2123 C C . ASP A 1 267 ? -3.733 0.662 -0.228 1.00 58.78 267 ASP A C 1
ATOM 2125 O O . ASP A 1 267 ? -4.064 1.022 0.897 1.00 58.78 267 ASP A O 1
ATOM 2129 N N . GLU A 1 268 ? -2.687 -0.155 -0.421 1.00 63.16 268 GLU A N 1
ATOM 2130 C CA . GLU A 1 268 ? -1.969 -0.785 0.706 1.00 63.16 268 GLU A CA 1
ATOM 2131 C C . GLU A 1 268 ? -1.076 0.231 1.439 1.00 63.16 268 GLU A C 1
ATOM 2133 O O . GLU A 1 268 ? -1.064 0.301 2.665 1.00 63.16 268 GLU A O 1
ATOM 2138 N N . ALA A 1 269 ? -0.383 1.107 0.703 1.00 65.50 269 ALA A N 1
ATOM 2139 C CA . ALA A 1 269 ? 0.401 2.190 1.305 1.00 65.50 269 ALA A CA 1
ATOM 2140 C C . ALA A 1 269 ? -0.491 3.219 2.019 1.00 65.50 269 ALA A C 1
ATOM 2142 O O . ALA A 1 269 ? -0.132 3.749 3.076 1.00 65.50 269 ALA A O 1
ATOM 2143 N N . THR A 1 270 ? -1.672 3.501 1.461 1.00 69.06 270 THR A N 1
ATOM 2144 C CA . THR A 1 270 ? -2.671 4.358 2.107 1.00 69.06 270 THR A CA 1
ATOM 2145 C C . THR A 1 270 ? -3.307 3.657 3.301 1.00 69.06 270 THR A C 1
ATOM 2147 O O . THR A 1 270 ? -3.570 4.325 4.299 1.00 69.06 270 THR A O 1
ATOM 2150 N N . LEU A 1 271 ? -3.519 2.342 3.238 1.00 74.00 271 LEU A N 1
ATOM 2151 C CA . LEU A 1 271 ? -4.014 1.527 4.343 1.00 74.00 271 LEU A CA 1
ATOM 2152 C C . LEU A 1 271 ? -3.024 1.549 5.505 1.00 74.00 271 LEU A C 1
ATOM 2154 O O . LEU A 1 271 ? -3.418 1.956 6.589 1.00 74.00 271 LEU A O 1
ATOM 2158 N N . VAL A 1 272 ? -1.740 1.256 5.269 1.00 79.69 272 VAL A N 1
ATOM 2159 C CA . VAL A 1 272 ? -0.682 1.349 6.294 1.00 79.69 272 VAL A CA 1
ATOM 2160 C C . VAL A 1 272 ? -0.676 2.736 6.934 1.00 79.69 272 VAL A C 1
ATOM 2162 O O . VAL A 1 272 ? -0.689 2.852 8.154 1.00 79.69 272 VAL A O 1
ATOM 2165 N N . LYS A 1 273 ? -0.757 3.804 6.132 1.00 80.50 273 LYS A N 1
ATOM 2166 C CA . LYS A 1 273 ? -0.803 5.176 6.655 1.00 80.50 273 LYS A CA 1
ATOM 2167 C C . LYS A 1 273 ? -2.075 5.477 7.461 1.00 80.50 273 LYS A C 1
ATOM 2169 O O . LYS A 1 273 ? -2.030 6.261 8.406 1.00 80.50 273 LYS A O 1
ATOM 2174 N N . ARG A 1 274 ? -3.225 4.928 7.069 1.00 80.94 274 ARG A N 1
ATOM 2175 C CA . ARG A 1 274 ? -4.487 5.084 7.810 1.00 80.94 274 ARG A CA 1
ATOM 2176 C C . ARG A 1 274 ? -4.452 4.305 9.118 1.00 80.94 274 ARG A C 1
ATOM 2178 O O . ARG A 1 274 ? -4.881 4.852 10.126 1.00 80.94 274 ARG A O 1
ATOM 2185 N N . LEU A 1 275 ? -3.909 3.090 9.107 1.00 84.44 275 LEU A N 1
ATOM 2186 C CA . LEU A 1 275 ? -3.708 2.276 10.302 1.00 84.44 275 LEU A CA 1
ATOM 2187 C C . LEU A 1 275 ? -2.688 2.933 11.244 1.00 84.44 275 LEU A C 1
ATOM 2189 O O . LEU A 1 275 ? -2.963 3.022 12.429 1.00 84.44 275 LEU A O 1
ATOM 2193 N N . ASP A 1 276 ? -1.606 3.534 10.732 1.00 85.81 276 ASP A N 1
ATOM 2194 C CA . ASP A 1 276 ? -0.688 4.377 11.525 1.00 85.81 276 ASP A CA 1
ATOM 2195 C C . ASP A 1 276 ? -1.440 5.511 12.248 1.00 85.81 276 ASP A C 1
ATOM 2197 O O . ASP A 1 276 ? -1.237 5.764 13.435 1.00 85.81 276 ASP A O 1
ATOM 2201 N N . GLN A 1 277 ? -2.321 6.219 11.532 1.00 86.56 277 GLN A N 1
ATOM 2202 C CA . GLN A 1 277 ? -3.120 7.308 12.106 1.00 86.56 277 GLN A CA 1
ATOM 2203 C C . GLN A 1 277 ? -4.148 6.801 13.121 1.00 86.56 277 GLN A C 1
ATOM 2205 O O . GLN A 1 277 ? -4.379 7.460 14.136 1.00 86.56 277 GLN A O 1
ATOM 2210 N N . ALA A 1 278 ? -4.767 5.655 12.847 1.00 88.62 278 ALA A N 1
ATOM 2211 C CA . ALA A 1 278 ? -5.732 5.028 13.735 1.00 88.62 278 ALA A CA 1
ATOM 2212 C C . ALA A 1 278 ? -5.058 4.529 15.018 1.00 88.62 278 ALA A C 1
ATOM 2214 O O . ALA A 1 278 ? -5.574 4.811 16.093 1.00 88.62 278 ALA A O 1
ATOM 2215 N N . GLN A 1 279 ? -3.877 3.911 14.918 1.00 90.56 279 GLN A N 1
ATOM 2216 C CA . GLN A 1 279 ? -3.068 3.481 16.059 1.00 90.56 279 GLN A CA 1
ATOM 2217 C C . GLN A 1 279 ? -2.697 4.677 16.940 1.00 90.56 279 GLN A C 1
ATOM 2219 O O . GLN A 1 279 ? -2.937 4.657 18.140 1.00 90.56 279 GLN A O 1
ATOM 2224 N N . ALA A 1 280 ? -2.193 5.763 16.342 1.00 91.19 280 ALA A N 1
ATOM 2225 C CA . ALA A 1 280 ? -1.864 6.978 17.087 1.00 91.19 280 ALA A CA 1
ATOM 2226 C C . ALA A 1 280 ? -3.093 7.606 17.769 1.00 91.19 280 ALA A C 1
ATOM 2228 O O . ALA A 1 280 ? -2.975 8.185 18.844 1.00 91.19 280 ALA A O 1
ATOM 2229 N N . THR A 1 281 ? -4.271 7.497 17.146 1.00 92.00 281 THR A N 1
ATOM 2230 C CA . THR A 1 281 ? -5.529 7.967 17.739 1.00 92.00 281 THR A CA 1
ATOM 2231 C C . THR A 1 281 ? -5.969 7.057 18.886 1.00 92.00 281 THR A C 1
ATOM 2233 O O . THR A 1 281 ? -6.356 7.571 19.925 1.00 92.00 281 THR A O 1
ATOM 2236 N N . ALA A 1 282 ? -5.894 5.731 18.728 1.00 93.06 282 ALA A N 1
ATOM 2237 C CA . ALA A 1 282 ? -6.201 4.768 19.788 1.00 93.06 282 ALA A CA 1
ATOM 2238 C C . ALA A 1 282 ? -5.308 4.999 21.016 1.00 93.06 282 ALA A C 1
ATOM 2240 O O . ALA A 1 282 ? -5.817 5.100 22.128 1.00 93.06 282 ALA A O 1
ATOM 2241 N N . HIS A 1 283 ? -4.010 5.205 20.785 1.00 95.12 283 HIS A N 1
ATOM 2242 C CA . HIS A 1 283 ? -3.035 5.517 21.823 1.00 95.12 283 HIS A CA 1
ATOM 2243 C C . HIS A 1 283 ? -3.359 6.826 22.572 1.00 95.12 283 HIS A C 1
ATOM 2245 O O . HIS A 1 283 ? -3.429 6.831 23.797 1.00 95.12 283 HIS A O 1
ATOM 2251 N N . ASP A 1 284 ? -3.640 7.928 21.854 1.00 95.75 284 ASP A N 1
ATOM 2252 C CA . ASP A 1 284 ? -4.051 9.211 22.470 1.00 95.75 284 ASP A CA 1
ATOM 2253 C C . ASP A 1 284 ? -5.339 9.071 23.293 1.00 95.75 284 ASP A C 1
ATOM 2255 O O . ASP A 1 284 ? -5.463 9.646 24.377 1.00 95.75 284 ASP A O 1
ATOM 2259 N N . LEU A 1 285 ? -6.306 8.293 22.795 1.00 95.25 285 LEU A N 1
ATOM 2260 C CA . LEU A 1 285 ? -7.540 8.015 23.524 1.00 95.25 285 LEU A CA 1
ATOM 2261 C C . LEU A 1 285 ? -7.263 7.214 24.803 1.00 95.25 285 LEU A C 1
ATOM 2263 O O . LEU A 1 285 ? -7.854 7.536 25.833 1.00 95.25 285 LEU A O 1
ATOM 2267 N N . GLY A 1 286 ? -6.349 6.239 24.752 1.00 95.56 286 GLY A N 1
ATOM 2268 C CA . GLY A 1 286 ? -5.892 5.461 25.906 1.00 95.56 286 GLY A CA 1
ATOM 2269 C C . GLY A 1 286 ? -5.262 6.342 26.986 1.00 95.56 286 GLY A C 1
ATOM 2270 O O . GLY A 1 286 ? -5.751 6.362 28.115 1.00 95.56 286 GLY A O 1
ATOM 2271 N N . GLU A 1 287 ? -4.271 7.170 26.631 1.00 97.19 287 GLU A N 1
ATOM 2272 C CA . GLU A 1 287 ? -3.619 8.098 27.577 1.00 97.19 287 GLU A CA 1
ATOM 2273 C C . GLU A 1 287 ? -4.626 9.070 28.224 1.00 97.19 287 GLU A C 1
ATOM 2275 O O . GLU A 1 287 ? -4.548 9.413 29.410 1.00 97.19 287 GLU A O 1
ATOM 2280 N N . ARG A 1 288 ? -5.609 9.541 27.446 1.00 96.62 288 ARG A N 1
ATOM 2281 C CA . ARG A 1 288 ? -6.655 10.438 27.954 1.00 96.62 288 ARG A CA 1
ATOM 2282 C C . ARG A 1 288 ? -7.637 9.716 28.870 1.00 96.62 288 ARG A C 1
ATOM 2284 O O . ARG A 1 288 ? -8.062 10.325 29.851 1.00 96.62 288 ARG A O 1
ATOM 2291 N N . GLN A 1 289 ? -7.981 8.464 28.577 1.00 96.12 289 GLN A N 1
ATOM 2292 C CA . GLN A 1 289 ? -8.817 7.628 29.440 1.00 96.12 289 GLN A CA 1
ATOM 2293 C C . GLN A 1 289 ? -8.117 7.355 30.781 1.00 96.12 289 GLN A C 1
ATOM 2295 O O . GLN A 1 289 ? -8.726 7.560 31.832 1.00 96.12 289 GLN A O 1
ATOM 2300 N N . GLU A 1 290 ? -6.824 7.016 30.759 1.00 96.19 290 GLU A N 1
ATOM 2301 C CA . GLU A 1 290 ? -5.996 6.831 31.962 1.00 96.19 290 GLU A CA 1
ATOM 2302 C C . GLU A 1 290 ? -5.980 8.106 32.821 1.00 96.19 290 GLU A C 1
ATOM 2304 O O . GLU A 1 290 ? -6.264 8.085 34.021 1.00 96.19 290 GLU A O 1
ATOM 2309 N N . SER A 1 291 ? -5.762 9.268 32.194 1.00 95.75 291 SER A N 1
ATOM 2310 C CA . SER A 1 291 ? -5.775 10.550 32.905 1.00 95.75 291 SER A CA 1
ATOM 2311 C C . SER A 1 291 ? -7.135 10.883 33.534 1.00 95.75 291 SER A C 1
ATOM 2313 O O . SER A 1 291 ? -7.187 11.545 34.579 1.00 95.75 291 SER A O 1
ATOM 2315 N N . LEU A 1 292 ? -8.250 10.470 32.920 1.00 93.62 292 LEU A N 1
ATOM 2316 C CA . LEU A 1 292 ? -9.583 10.639 33.507 1.00 93.62 292 LEU A CA 1
ATOM 2317 C C . LEU A 1 292 ? -9.774 9.723 34.717 1.00 93.62 292 LEU A C 1
ATOM 2319 O O . LEU A 1 292 ? -10.262 10.186 35.752 1.00 93.62 292 LEU A O 1
ATOM 2323 N N . GLN A 1 293 ? -9.314 8.479 34.638 1.00 94.06 293 GLN A N 1
ATOM 2324 C CA . GLN A 1 293 ? -9.346 7.545 35.759 1.00 94.06 293 GLN A CA 1
ATOM 2325 C C . GLN A 1 293 ? -8.542 8.071 36.964 1.00 94.06 293 GLN A C 1
ATOM 2327 O O . GLN A 1 293 ? -9.056 8.112 38.085 1.00 94.06 293 GLN A O 1
ATOM 2332 N N . GLU A 1 294 ? -7.326 8.588 36.749 1.00 93.50 294 GLU A N 1
ATOM 2333 C CA . GLU A 1 294 ? -6.523 9.207 37.816 1.00 93.50 294 GLU A CA 1
ATOM 2334 C C . GLU A 1 294 ? -7.234 10.416 38.455 1.00 93.50 294 GLU A C 1
ATOM 2336 O O . GLU A 1 294 ? -7.218 10.616 39.678 1.00 93.50 294 GLU A O 1
ATOM 2341 N N . GLN A 1 295 ? -7.893 11.244 37.635 1.00 92.31 295 GLN A N 1
ATOM 2342 C CA . GLN A 1 295 ? -8.675 12.384 38.117 1.00 92.31 295 GLN A CA 1
ATOM 2343 C C . GLN A 1 295 ? -9.894 11.939 38.933 1.00 92.31 295 GLN A C 1
ATOM 2345 O O . GLN A 1 295 ? -10.240 12.610 39.915 1.00 92.31 295 GLN A O 1
ATOM 2350 N N . LEU A 1 296 ? -10.524 10.821 38.564 1.00 91.62 296 LEU A N 1
ATOM 2351 C CA . LEU A 1 296 ? -11.636 10.228 39.300 1.00 91.62 296 LEU A CA 1
ATOM 2352 C C . LEU A 1 296 ? -11.173 9.726 40.674 1.00 91.62 296 LEU A C 1
ATOM 2354 O O . LEU A 1 296 ? -11.769 10.108 41.684 1.00 91.62 296 LEU A O 1
ATOM 2358 N N . GLN A 1 297 ? -10.056 8.999 40.750 1.00 89.69 297 GLN A N 1
ATOM 2359 C CA . GLN A 1 297 ? -9.446 8.560 42.016 1.00 89.69 297 GLN A CA 1
ATOM 2360 C C . GLN A 1 297 ? -9.083 9.753 42.924 1.00 89.69 297 GLN A C 1
ATOM 2362 O O . GLN A 1 297 ? -9.351 9.776 44.136 1.00 89.69 297 GLN A O 1
ATOM 2367 N N . ALA A 1 298 ? -8.529 10.821 42.343 1.00 87.88 298 ALA A N 1
ATOM 2368 C CA . ALA A 1 298 ? -8.251 12.061 43.067 1.00 87.88 298 ALA A CA 1
ATOM 2369 C C . ALA A 1 298 ? -9.536 12.764 43.557 1.00 87.88 298 ALA A C 1
ATOM 2371 O O . ALA A 1 298 ? -9.541 13.397 44.618 1.00 87.88 298 ALA A O 1
ATOM 2372 N N . ALA A 1 299 ? -10.641 12.664 42.811 1.00 86.56 299 ALA A N 1
ATOM 2373 C CA . ALA A 1 299 ? -11.941 13.203 43.207 1.00 86.56 299 ALA A CA 1
ATOM 2374 C C . ALA A 1 299 ? -12.624 12.358 44.297 1.00 86.56 299 ALA A C 1
ATOM 2376 O O . ALA A 1 299 ? -13.248 12.928 45.199 1.00 86.56 299 ALA A O 1
ATOM 2377 N N . GLN A 1 300 ? -12.462 11.031 44.274 1.00 84.50 300 GLN A N 1
ATOM 2378 C CA . GLN A 1 300 ? -12.965 10.121 45.308 1.00 84.50 300 GLN A CA 1
ATOM 2379 C C . GLN A 1 300 ? -12.347 10.429 46.683 1.00 84.50 300 GLN A C 1
ATOM 2381 O O . GLN A 1 300 ? -13.068 10.492 47.686 1.00 84.50 300 GLN A O 1
ATOM 2386 N N . THR A 1 301 ? -11.037 10.700 46.725 1.00 84.56 301 THR A N 1
ATOM 2387 C CA . THR A 1 301 ? -10.286 11.019 47.957 1.00 84.56 301 THR A CA 1
ATOM 2388 C C . THR A 1 301 ? -10.503 12.450 48.474 1.00 84.56 301 THR A C 1
ATOM 2390 O O . THR A 1 301 ? -10.173 12.754 49.626 1.00 84.56 301 THR A O 1
ATOM 2393 N N . ALA A 1 302 ? -11.088 13.339 47.665 1.00 80.62 302 ALA A N 1
ATOM 2394 C CA . ALA A 1 302 ? -11.367 14.722 48.044 1.00 80.62 302 ALA A CA 1
ATOM 2395 C C . ALA A 1 302 ? -12.624 14.856 48.941 1.00 80.62 302 ALA A C 1
ATOM 2397 O O . ALA A 1 302 ? -13.601 14.120 48.757 1.00 80.62 302 ALA A O 1
ATOM 2398 N N . PRO A 1 303 ? -12.663 15.826 49.883 1.00 77.69 303 PRO A N 1
ATOM 2399 C CA . PRO A 1 303 ? -13.829 16.059 50.738 1.00 77.69 303 PRO A CA 1
ATOM 2400 C C . PRO A 1 303 ? -15.090 16.371 49.924 1.00 77.69 303 PRO A C 1
ATOM 2402 O O . PRO A 1 303 ? -15.038 17.133 48.959 1.00 77.69 303 PRO A O 1
ATOM 2405 N N . ALA A 1 304 ? -16.235 15.826 50.341 1.00 74.12 304 ALA A N 1
ATOM 2406 C CA . ALA A 1 304 ? -17.520 16.114 49.708 1.00 74.12 304 ALA A CA 1
ATOM 2407 C C . ALA A 1 304 ? -17.888 17.606 49.847 1.00 74.12 304 ALA A C 1
ATOM 2409 O O . ALA A 1 304 ? -17.918 18.149 50.955 1.00 74.12 304 ALA A O 1
ATOM 2410 N N . GLY A 1 305 ? -18.162 18.265 48.718 1.00 79.31 305 GLY A N 1
ATOM 2411 C CA . GLY A 1 305 ? -18.508 19.684 48.624 1.00 79.31 305 GLY A CA 1
ATOM 2412 C C . GLY A 1 305 ? -18.668 20.139 47.167 1.00 79.31 305 GLY A C 1
ATOM 2413 O O . GLY A 1 305 ? -18.442 19.352 46.250 1.00 79.31 305 GLY A O 1
ATOM 2414 N N . GLN A 1 306 ? -19.010 21.416 46.961 1.00 78.12 306 GLN A N 1
ATOM 2415 C CA . GLN A 1 306 ? -19.228 22.017 45.629 1.00 78.12 306 GLN A CA 1
ATOM 2416 C C . GLN A 1 306 ? -18.043 21.812 44.668 1.00 78.12 306 GLN A C 1
ATOM 2418 O O . GLN A 1 306 ? -18.238 21.533 43.490 1.00 78.12 306 GLN A O 1
ATOM 2423 N N . ASP A 1 307 ? -16.812 21.866 45.185 1.00 81.31 307 ASP A N 1
ATOM 2424 C CA . ASP A 1 307 ? -15.596 21.667 44.387 1.00 81.31 307 ASP A CA 1
ATOM 2425 C C . ASP A 1 307 ? -15.452 20.230 43.847 1.00 81.31 307 ASP A C 1
ATOM 2427 O O . ASP A 1 307 ? -14.778 20.021 42.839 1.00 81.31 307 ASP A O 1
ATOM 2431 N N . ARG A 1 308 ? -16.047 19.225 44.510 1.00 83.19 308 ARG A N 1
ATOM 2432 C CA . ARG A 1 308 ? -16.055 17.827 44.039 1.00 83.19 308 ARG A CA 1
ATOM 2433 C C . ARG A 1 308 ? -17.091 17.641 42.935 1.00 83.19 308 ARG A C 1
ATOM 2435 O O . ARG A 1 308 ? -16.767 17.042 41.918 1.00 83.19 308 ARG A O 1
ATOM 2442 N N . GLU A 1 309 ? -18.283 18.210 43.098 1.00 84.00 309 GLU A N 1
ATOM 2443 C CA . GLU A 1 309 ? -19.340 18.182 42.076 1.00 84.00 309 GLU A CA 1
ATOM 2444 C C . GLU A 1 309 ? -18.892 18.867 40.775 1.00 84.00 309 GLU A C 1
ATOM 2446 O O . GLU A 1 309 ? -19.056 18.301 39.699 1.00 84.00 309 GLU A O 1
ATOM 2451 N N . GLU A 1 310 ? -18.239 20.036 40.853 1.00 87.12 310 GLU A N 1
ATOM 2452 C CA . GLU A 1 310 ? -17.701 20.705 39.657 1.00 87.12 310 GLU A CA 1
ATOM 2453 C C . GLU A 1 310 ? -16.618 19.883 38.943 1.00 87.12 310 GLU A C 1
ATOM 2455 O O . GLU A 1 310 ? -16.510 19.938 37.717 1.00 87.12 310 GLU A O 1
ATOM 2460 N N . LYS A 1 311 ? -15.792 19.138 39.690 1.00 87.44 311 LYS A N 1
ATOM 2461 C CA . LYS A 1 311 ? -14.769 18.259 39.107 1.00 87.44 311 LYS A CA 1
ATOM 2462 C C . LYS A 1 311 ? -15.392 17.056 38.412 1.00 87.44 311 LYS A C 1
ATOM 2464 O O . LYS A 1 311 ? -14.998 16.773 37.289 1.00 87.44 311 LYS A O 1
ATOM 2469 N N . LEU A 1 312 ? -16.366 16.402 39.047 1.00 88.81 312 LEU A N 1
ATOM 2470 C CA . LEU A 1 312 ? -17.083 15.262 38.466 1.00 88.81 312 LEU A CA 1
ATOM 2471 C C . LEU A 1 312 ? -17.848 15.663 37.200 1.00 88.81 312 LEU A C 1
ATOM 2473 O O . LEU A 1 312 ? -17.813 14.940 36.212 1.00 88.81 312 LEU A O 1
ATOM 2477 N N . GLU A 1 313 ? -18.448 16.855 37.176 1.00 89.56 313 GLU A N 1
ATOM 2478 C CA . GLU A 1 313 ? -19.113 17.379 35.978 1.00 89.56 313 GLU A CA 1
ATOM 2479 C C . GLU A 1 313 ? -18.130 17.609 34.817 1.00 89.56 313 GLU A C 1
ATOM 2481 O O . GLU A 1 313 ? -18.439 17.292 33.668 1.00 89.56 313 GLU A O 1
ATOM 2486 N N . ARG A 1 314 ? -16.925 18.129 35.097 1.00 91.69 314 ARG A N 1
ATOM 2487 C CA . ARG A 1 314 ? -15.870 18.264 34.074 1.00 91.69 314 ARG A CA 1
ATOM 2488 C C . ARG A 1 314 ? -15.389 16.904 33.577 1.00 91.69 314 ARG A C 1
ATOM 2490 O O . ARG A 1 314 ? -15.237 16.741 32.372 1.00 91.69 314 ARG A O 1
ATOM 2497 N N . LEU A 1 315 ? -15.202 15.955 34.492 1.00 93.25 315 LEU A N 1
ATOM 2498 C CA . LEU A 1 315 ? -14.839 14.571 34.191 1.00 93.25 315 LEU A CA 1
ATOM 2499 C C . LEU A 1 315 ? -15.861 13.929 33.255 1.00 93.25 315 LEU A C 1
ATOM 2501 O O . LEU A 1 315 ? -15.489 13.408 32.212 1.00 93.25 315 LEU A O 1
ATOM 2505 N N . ARG A 1 316 ? -17.154 14.080 33.556 1.00 92.81 316 ARG A N 1
ATOM 2506 C CA . ARG A 1 316 ? -18.242 13.590 32.706 1.00 92.81 316 ARG A CA 1
ATOM 2507 C C . ARG A 1 316 ? -18.203 14.203 31.304 1.00 92.81 316 ARG A C 1
ATOM 2509 O O . ARG A 1 316 ? -18.327 13.487 30.320 1.00 92.81 316 ARG A O 1
ATOM 2516 N N . GLN A 1 317 ? -17.986 15.516 31.188 1.00 93.69 317 GLN A N 1
ATOM 2517 C CA . GLN A 1 317 ? -17.876 16.176 29.877 1.00 93.69 317 GLN A CA 1
ATOM 2518 C C . GLN A 1 317 ? -16.668 15.682 29.071 1.00 93.69 317 GLN A C 1
ATOM 2520 O O . GLN A 1 317 ? -16.756 15.556 27.850 1.00 93.69 317 GLN A O 1
ATOM 2525 N N . GLN A 1 318 ? -15.545 15.406 29.736 1.00 94.50 318 GLN A N 1
ATOM 2526 C CA . GLN A 1 318 ? -14.365 14.835 29.091 1.00 94.50 318 GLN A CA 1
ATOM 2527 C C . GLN A 1 318 ? -14.598 13.374 28.680 1.00 94.50 318 GLN A C 1
ATOM 2529 O O . GLN A 1 318 ? -14.243 13.018 27.558 1.00 94.50 318 GLN A O 1
ATOM 2534 N N . GLN A 1 319 ? -15.271 12.577 29.518 1.00 93.00 319 GLN A N 1
ATOM 2535 C CA . GLN A 1 319 ? -15.682 11.204 29.205 1.00 93.00 319 GLN A CA 1
ATOM 2536 C C . GLN A 1 319 ? -16.593 11.163 27.972 1.00 93.00 319 GLN A C 1
ATOM 2538 O O . GLN A 1 319 ? -16.359 10.392 27.044 1.00 93.00 319 GLN A O 1
ATOM 2543 N N . GLN A 1 320 ? -17.581 12.062 27.909 1.00 92.44 320 GLN A N 1
ATOM 2544 C CA . GLN A 1 320 ? -18.491 12.179 26.771 1.00 92.44 320 GLN A CA 1
ATOM 2545 C C . GLN A 1 320 ? -17.737 12.503 25.468 1.00 92.44 320 GLN A C 1
ATOM 2547 O O . GLN A 1 320 ? -18.015 11.910 24.422 1.00 92.44 320 GLN A O 1
ATOM 2552 N N . GLN A 1 321 ? -16.783 13.440 25.514 1.00 92.50 321 GLN A N 1
ATOM 2553 C CA . GLN A 1 321 ? -15.953 13.785 24.354 1.00 92.50 321 GLN A CA 1
ATOM 2554 C C . GLN A 1 321 ? -15.109 12.595 23.895 1.00 92.50 321 GLN A C 1
ATOM 2556 O O . GLN A 1 321 ? -15.049 12.316 22.697 1.00 92.50 321 GLN A O 1
ATOM 2561 N N . LEU A 1 322 ? -14.503 11.876 24.841 1.00 95.25 322 LEU A N 1
ATOM 2562 C CA . LEU A 1 322 ? -13.683 10.708 24.548 1.00 95.25 322 LEU A CA 1
ATOM 2563 C C . LEU A 1 322 ? -14.505 9.584 23.908 1.00 95.25 322 LEU A C 1
ATOM 2565 O O . LEU A 1 322 ? -14.089 9.009 22.904 1.00 95.25 322 LEU A O 1
ATOM 2569 N N . ARG A 1 323 ? -15.724 9.348 24.404 1.00 94.69 323 ARG A N 1
ATOM 2570 C CA . ARG A 1 323 ? -16.686 8.411 23.809 1.00 94.69 323 ARG A CA 1
ATOM 2571 C C . ARG A 1 323 ? -17.019 8.776 22.362 1.00 94.69 323 ARG A C 1
ATOM 2573 O O . ARG A 1 323 ? -17.040 7.912 21.488 1.00 94.69 323 ARG A O 1
ATOM 2580 N N . GLU A 1 324 ? -17.289 10.052 22.081 1.00 90.06 324 GLU A N 1
ATOM 2581 C CA . GLU A 1 324 ? -17.609 10.506 20.722 1.00 90.06 324 GLU A CA 1
ATOM 2582 C C . GLU A 1 324 ? -16.437 10.325 19.747 1.00 90.06 324 GLU A C 1
ATOM 2584 O O . GLU A 1 324 ? -16.658 9.977 18.583 1.00 90.06 324 GLU A O 1
ATOM 2589 N N . GLU A 1 325 ? -15.206 10.562 20.201 1.00 91.06 325 GLU A N 1
ATOM 2590 C CA . GLU A 1 325 ? -13.985 10.347 19.418 1.00 91.06 325 GLU A CA 1
ATOM 2591 C C . GLU A 1 325 ? -13.719 8.853 19.195 1.00 91.06 325 GLU A C 1
ATOM 2593 O O . GLU A 1 325 ? -13.497 8.442 18.054 1.00 91.06 325 GLU A O 1
ATOM 2598 N N . THR A 1 326 ? -13.886 8.030 20.230 1.00 93.50 326 THR A N 1
ATOM 2599 C CA . THR A 1 326 ? -13.782 6.563 20.161 1.00 93.50 326 THR A CA 1
ATOM 2600 C C . THR A 1 326 ? -14.806 5.975 19.184 1.00 93.50 326 THR A C 1
ATOM 2602 O O . THR A 1 326 ? -14.458 5.198 18.297 1.00 93.50 326 THR A O 1
ATOM 2605 N N . ALA A 1 327 ? -16.057 6.446 19.208 1.00 88.56 327 ALA A N 1
ATOM 2606 C CA . ALA A 1 327 ? -17.082 6.030 18.247 1.00 88.56 327 ALA A CA 1
ATOM 2607 C C . ALA A 1 327 ? -16.780 6.472 16.799 1.00 88.56 327 ALA A C 1
ATOM 2609 O O . ALA A 1 327 ? -17.293 5.888 15.839 1.00 88.56 327 ALA A O 1
ATOM 2610 N N . ARG A 1 328 ? -16.003 7.546 16.593 1.00 86.62 328 ARG A N 1
ATOM 2611 C CA . ARG A 1 328 ? -15.518 7.927 15.252 1.00 86.62 328 ARG A CA 1
ATOM 2612 C C . ARG A 1 328 ? -14.380 7.014 14.809 1.00 86.62 328 ARG A C 1
ATOM 2614 O O . ARG A 1 328 ? -14.386 6.617 13.645 1.00 86.62 328 ARG A O 1
ATOM 2621 N N . LEU A 1 329 ? -13.463 6.673 15.715 1.00 88.06 329 LEU A N 1
ATOM 2622 C CA . LEU A 1 329 ? -12.381 5.724 15.464 1.00 88.06 329 LEU A CA 1
ATOM 2623 C C . LEU A 1 329 ? -12.939 4.345 15.085 1.00 88.06 329 LEU A C 1
ATOM 2625 O O . LEU A 1 329 ? -12.597 3.845 14.019 1.00 88.06 329 LEU A O 1
ATOM 2629 N N . ALA A 1 330 ? -13.889 3.805 15.854 1.00 85.00 330 ALA A N 1
ATOM 2630 C CA . ALA A 1 330 ? -14.550 2.528 15.564 1.00 85.00 330 ALA A CA 1
ATOM 2631 C C . ALA A 1 330 ? -15.159 2.494 14.150 1.00 85.00 330 ALA A C 1
ATOM 2633 O O . ALA A 1 330 ? -14.909 1.583 13.362 1.00 85.00 330 ALA A O 1
ATOM 2634 N N . ARG A 1 331 ? -15.898 3.546 13.766 1.00 80.50 331 ARG A N 1
ATOM 2635 C CA . ARG A 1 331 ? -16.478 3.672 12.415 1.00 80.50 331 ARG A CA 1
ATOM 2636 C C . ARG A 1 331 ? -15.432 3.826 11.317 1.00 80.50 331 ARG A C 1
ATOM 2638 O O . ARG A 1 331 ? -15.691 3.453 10.175 1.00 80.50 331 ARG A O 1
ATOM 2645 N N . LEU A 1 332 ? -14.293 4.451 11.605 1.00 77.44 332 LEU A N 1
ATOM 2646 C CA . LEU A 1 332 ? -13.193 4.552 10.651 1.00 77.44 332 LEU A CA 1
ATOM 2647 C C . LEU A 1 332 ? -12.552 3.179 10.438 1.00 77.44 332 LEU A C 1
ATOM 2649 O O . LEU A 1 332 ? -12.415 2.779 9.287 1.00 77.44 332 LEU A O 1
ATOM 2653 N N . LEU A 1 333 ? -12.255 2.460 11.525 1.00 81.00 333 LEU A N 1
ATOM 2654 C CA . LEU A 1 333 ? -11.647 1.129 11.517 1.00 81.00 333 LEU A CA 1
ATOM 2655 C C . LEU A 1 333 ? -12.516 0.103 10.779 1.00 81.00 333 LEU A C 1
ATOM 2657 O O . LEU A 1 333 ? -12.048 -0.515 9.821 1.00 81.00 333 LEU A O 1
ATOM 2661 N N . LYS A 1 334 ? -13.812 0.017 11.113 1.00 76.50 334 LYS A N 1
ATOM 2662 C CA . LYS A 1 334 ? -14.760 -0.874 10.419 1.00 76.50 334 LYS A CA 1
ATOM 2663 C C . LYS A 1 334 ? -14.814 -0.594 8.914 1.00 76.50 334 LYS A C 1
ATOM 2665 O O . LYS A 1 334 ? -14.738 -1.514 8.107 1.00 76.50 334 LYS A O 1
ATOM 2670 N N . ARG A 1 335 ? -14.854 0.685 8.516 1.00 66.31 335 ARG A N 1
ATOM 2671 C CA . ARG A 1 335 ? -14.873 1.081 7.094 1.00 66.31 335 ARG A CA 1
ATOM 2672 C C . ARG A 1 335 ? -13.547 0.857 6.372 1.00 66.31 335 ARG A C 1
ATOM 2674 O O . ARG A 1 335 ? -13.556 0.663 5.160 1.00 66.31 335 ARG A O 1
ATOM 2681 N N . SER A 1 336 ? -12.413 0.900 7.071 1.00 66.25 336 SER A N 1
ATOM 2682 C CA . SER A 1 336 ? -11.116 0.543 6.485 1.00 66.25 336 SER A CA 1
ATOM 2683 C C . SER A 1 336 ? -10.904 -0.967 6.357 1.00 66.25 336 SER A C 1
ATOM 2685 O O . SER A 1 336 ? -9.863 -1.369 5.850 1.00 66.25 336 SER A O 1
ATOM 2687 N N . GLY A 1 337 ? -11.878 -1.788 6.771 1.00 67.19 337 GLY A N 1
ATOM 2688 C CA . GLY A 1 337 ? -11.784 -3.249 6.752 1.00 67.19 337 GLY A CA 1
ATOM 2689 C C . GLY A 1 337 ? -11.131 -3.847 8.001 1.00 67.19 337 GLY A C 1
ATOM 2690 O O . GLY A 1 337 ? -10.902 -5.049 8.032 1.00 67.19 337 GLY A O 1
ATOM 2691 N N . SER A 1 338 ? -10.872 -3.025 9.023 1.00 73.25 338 SER A N 1
ATOM 2692 C CA . SER A 1 338 ? -10.279 -3.409 10.308 1.00 73.25 338 SER A CA 1
ATOM 2693 C C . SER A 1 338 ? -11.392 -3.742 11.302 1.00 73.25 338 SER A C 1
ATOM 2695 O O . SER A 1 338 ? -11.805 -2.921 12.128 1.00 73.25 338 SER A O 1
ATOM 2697 N N . GLN A 1 339 ? -11.996 -4.918 11.126 1.00 76.50 339 GLN A N 1
ATOM 2698 C CA . GLN A 1 339 ? -13.190 -5.308 11.881 1.00 76.50 339 GLN A CA 1
ATOM 2699 C C . GLN A 1 339 ? -12.871 -5.610 13.347 1.00 76.50 339 GLN A C 1
ATOM 2701 O O . GLN A 1 339 ? -13.600 -5.145 14.218 1.00 76.50 339 GLN A O 1
ATOM 2706 N N . ARG A 1 340 ? -11.767 -6.319 13.627 1.00 80.81 340 ARG A N 1
ATOM 2707 C CA . ARG A 1 340 ? -11.368 -6.684 14.998 1.00 80.81 340 ARG A CA 1
ATOM 2708 C C . ARG A 1 340 ? -11.091 -5.445 15.846 1.00 80.81 340 ARG A C 1
ATOM 2710 O O . ARG A 1 340 ? -11.708 -5.268 16.897 1.00 80.81 340 ARG A O 1
ATOM 2717 N N . ALA A 1 341 ? -10.262 -4.535 15.338 1.00 85.38 341 ALA A N 1
ATOM 2718 C CA . ALA A 1 341 ? -9.995 -3.269 16.011 1.00 85.38 341 ALA A CA 1
ATOM 2719 C C . ALA A 1 341 ? -11.242 -2.374 16.096 1.00 85.38 341 ALA A C 1
ATOM 2721 O O . ALA A 1 341 ? -11.468 -1.697 17.097 1.00 85.38 341 ALA A O 1
ATOM 2722 N N . GLY A 1 342 ? -12.081 -2.371 15.056 1.00 83.69 342 GLY A N 1
ATOM 2723 C CA . GLY A 1 342 ? -13.338 -1.627 15.049 1.00 83.69 342 GLY A CA 1
ATOM 2724 C C . GLY A 1 342 ? -14.336 -2.102 16.108 1.00 83.69 342 GLY A C 1
ATOM 2725 O O . GLY A 1 342 ? -14.996 -1.269 16.730 1.00 83.69 342 GLY A O 1
ATOM 2726 N N . ASP A 1 343 ? -14.435 -3.414 16.325 1.00 84.62 343 ASP A N 1
ATOM 2727 C CA . ASP A 1 343 ? -15.286 -4.024 17.350 1.00 84.62 343 ASP A CA 1
ATOM 2728 C C . ASP A 1 343 ? -14.735 -3.761 18.765 1.00 84.62 343 ASP A C 1
ATOM 2730 O O . ASP A 1 343 ? -15.511 -3.463 19.672 1.00 84.62 343 ASP A O 1
ATOM 2734 N N . ALA A 1 344 ? -13.411 -3.800 18.964 1.00 91.12 344 ALA A N 1
ATOM 2735 C CA . ALA A 1 344 ? -12.780 -3.420 20.236 1.00 91.12 344 ALA A CA 1
ATOM 2736 C C . ALA A 1 344 ? -13.028 -1.942 20.587 1.00 91.12 344 ALA A C 1
ATOM 2738 O O . ALA A 1 344 ? -13.499 -1.629 21.680 1.00 91.12 344 ALA A O 1
ATOM 2739 N N . ALA A 1 345 ? -12.847 -1.037 19.621 1.00 91.38 345 ALA A N 1
ATOM 2740 C CA . ALA A 1 345 ? -13.127 0.384 19.810 1.00 91.38 345 ALA A CA 1
ATOM 2741 C C . ALA A 1 345 ? -14.616 0.652 20.099 1.00 91.38 345 ALA A C 1
ATOM 2743 O O . ALA A 1 345 ? -14.963 1.576 20.835 1.00 91.38 345 ALA A O 1
ATOM 2744 N N . GLU A 1 346 ? -15.524 -0.139 19.525 1.00 91.38 346 GLU A N 1
ATOM 2745 C CA . GLU A 1 346 ? -16.955 -0.029 19.812 1.00 91.38 346 GLU A CA 1
ATOM 2746 C C . GLU A 1 346 ? -17.292 -0.451 21.248 1.00 91.38 346 GLU A C 1
ATOM 2748 O O . GLU A 1 346 ? -18.048 0.262 21.914 1.00 91.38 346 GLU A O 1
ATOM 2753 N N . ARG A 1 347 ? -16.689 -1.539 21.753 1.00 94.38 347 ARG A N 1
ATOM 2754 C CA . ARG A 1 347 ? -16.824 -1.946 23.162 1.00 94.38 347 ARG A CA 1
ATOM 2755 C C . ARG A 1 347 ? -16.275 -0.887 24.113 1.00 94.38 347 ARG A C 1
ATOM 2757 O O . ARG A 1 347 ? -17.003 -0.478 25.015 1.00 94.38 347 ARG A O 1
ATOM 2764 N N . ALA A 1 348 ? -15.088 -0.341 23.832 1.00 96.06 348 ALA A N 1
ATOM 2765 C CA . ALA A 1 348 ? -14.538 0.779 24.594 1.00 96.06 348 ALA A CA 1
ATOM 2766 C C . ALA A 1 348 ? -15.530 1.952 24.651 1.00 96.06 348 ALA A C 1
ATOM 2768 O O . ALA A 1 348 ? -15.829 2.480 25.719 1.00 96.06 348 ALA A O 1
ATOM 2769 N N . GLY A 1 349 ? -16.117 2.331 23.510 1.00 93.31 349 GLY A N 1
ATOM 2770 C CA . GLY A 1 349 ? -17.138 3.378 23.452 1.00 93.31 349 GLY A CA 1
ATOM 2771 C C . GLY A 1 349 ? -18.391 3.072 24.287 1.00 93.31 349 GLY A C 1
ATOM 2772 O O . GLY A 1 349 ? -18.952 3.987 24.894 1.00 93.31 349 GLY A O 1
ATOM 2773 N N . ALA A 1 350 ? -18.825 1.810 24.352 1.00 92.19 350 ALA A N 1
ATOM 2774 C CA . ALA A 1 350 ? -19.940 1.384 25.200 1.00 92.19 350 ALA A CA 1
ATOM 2775 C C . ALA A 1 350 ? -19.592 1.487 26.696 1.00 92.19 350 ALA A C 1
ATOM 2777 O O . ALA A 1 350 ? -20.345 2.106 27.448 1.00 92.19 350 ALA A O 1
ATOM 2778 N N . ARG A 1 351 ? -18.410 1.009 27.103 1.00 96.19 351 ARG A N 1
ATOM 2779 C CA . ARG A 1 351 ? -17.885 1.135 28.476 1.00 96.19 351 ARG A CA 1
ATOM 2780 C C . ARG A 1 351 ? -17.750 2.589 28.919 1.00 96.19 351 ARG A C 1
ATOM 2782 O O . ARG A 1 351 ? -18.158 2.964 30.014 1.00 96.19 351 ARG A O 1
ATOM 2789 N N . MET A 1 352 ? -17.285 3.463 28.026 1.00 96.38 352 MET A N 1
ATOM 2790 C CA . MET A 1 352 ? -17.238 4.904 28.289 1.00 96.38 352 MET A CA 1
ATOM 2791 C C . MET A 1 352 ? -18.627 5.526 28.482 1.00 96.38 352 MET A C 1
ATOM 2793 O O . MET A 1 352 ? -18.755 6.485 29.242 1.00 96.38 352 MET A O 1
ATOM 2797 N N . ASN A 1 353 ? -19.654 5.020 27.791 1.00 93.75 353 ASN A N 1
ATOM 2798 C CA . ASN A 1 353 ? -21.034 5.462 27.991 1.00 93.75 353 ASN A CA 1
ATOM 2799 C C . ASN A 1 353 ? -21.559 5.035 29.368 1.00 93.75 353 ASN A C 1
ATOM 2801 O O . ASN A 1 353 ? -22.150 5.849 30.070 1.00 93.75 353 ASN A O 1
ATOM 2805 N N . GLU A 1 354 ? -21.305 3.789 29.767 1.00 94.31 354 GLU A N 1
ATOM 2806 C CA . GLU A 1 354 ? -21.676 3.280 31.091 1.00 94.31 354 GLU A CA 1
ATOM 2807 C C . GLU A 1 354 ? -20.959 4.068 32.199 1.00 94.31 354 GLU A C 1
ATOM 2809 O O . GLU A 1 354 ? -21.605 4.537 33.135 1.00 94.31 354 GLU A O 1
ATOM 2814 N N . ALA A 1 355 ? -19.662 4.354 32.046 1.00 93.12 355 ALA A N 1
ATOM 2815 C CA . ALA A 1 355 ? -18.919 5.215 32.969 1.00 93.12 355 ALA A CA 1
ATOM 2816 C C . ALA A 1 355 ? -19.528 6.628 33.095 1.00 93.12 355 ALA A C 1
ATOM 2818 O O . ALA A 1 355 ? -19.599 7.180 34.194 1.00 93.12 355 ALA A O 1
ATOM 2819 N N . GLU A 1 356 ? -19.989 7.227 31.989 1.00 92.00 356 GLU A N 1
ATOM 2820 C CA . GLU A 1 356 ? -20.672 8.531 31.991 1.00 92.00 356 GLU A CA 1
ATOM 2821 C C . GLU A 1 356 ? -21.974 8.493 32.815 1.00 92.00 356 GLU A C 1
ATOM 2823 O O . GLU A 1 356 ? -22.246 9.415 33.595 1.00 92.00 356 GLU A O 1
ATOM 2828 N N . GLU A 1 357 ? -22.755 7.418 32.672 1.00 92.50 357 GLU A N 1
ATOM 2829 C CA . GLU A 1 357 ? -23.996 7.187 33.417 1.00 92.50 357 GLU A CA 1
ATOM 2830 C C . GLU A 1 357 ? -23.718 7.004 34.918 1.00 92.50 357 GLU A C 1
ATOM 2832 O O . GLU A 1 357 ? -24.333 7.690 35.739 1.00 92.50 357 GLU A O 1
ATOM 2837 N N . GLN A 1 358 ? -22.718 6.196 35.287 1.00 93.06 358 GLN A N 1
ATOM 2838 C CA . GLN A 1 358 ? -22.327 5.986 36.689 1.00 93.06 358 GLN A CA 1
ATOM 2839 C C . GLN A 1 358 ? -21.815 7.273 37.357 1.00 93.06 358 GLN A C 1
ATOM 2841 O O . GLN A 1 358 ? -22.183 7.593 38.493 1.00 93.06 358 GLN A O 1
ATOM 2846 N N . LEU A 1 359 ? -21.043 8.096 36.633 1.00 89.38 359 LEU A N 1
ATOM 2847 C CA . LEU A 1 359 ? -20.632 9.422 37.109 1.00 89.38 359 LEU A CA 1
ATOM 2848 C C . LEU A 1 359 ? -21.832 10.342 37.380 1.00 89.38 359 LEU A C 1
ATOM 2850 O O . LEU A 1 359 ? -21.795 11.140 38.320 1.00 89.38 359 LEU A O 1
ATOM 2854 N N . GLN A 1 360 ? -22.893 10.249 36.575 1.00 88.69 360 GLN A N 1
ATOM 2855 C CA . GLN A 1 360 ? -24.118 11.026 36.770 1.00 88.69 360 GLN A CA 1
ATOM 2856 C C . GLN A 1 360 ? -24.927 10.543 37.982 1.00 88.69 360 GLN A C 1
ATOM 2858 O O . GLN A 1 360 ? -25.535 11.363 38.678 1.00 88.69 360 GLN A O 1
ATOM 2863 N N . GLU A 1 361 ? -24.918 9.240 38.252 1.00 88.94 361 GLU A N 1
ATOM 2864 C CA . GLU A 1 361 ? -25.518 8.641 39.451 1.00 88.94 361 GLU A CA 1
ATOM 2865 C C . GLU A 1 361 ? -24.652 8.822 40.709 1.00 88.94 361 GLU A C 1
ATOM 2867 O O . GLU A 1 361 ? -25.118 8.589 41.828 1.00 88.94 361 GLU A O 1
ATOM 2872 N N . ASN A 1 362 ? -23.439 9.366 40.537 1.00 85.50 362 ASN A N 1
ATOM 2873 C CA . ASN A 1 362 ? -22.433 9.585 41.575 1.00 85.50 362 ASN A CA 1
ATOM 2874 C C . ASN A 1 362 ? -21.922 8.265 42.189 1.00 85.50 362 ASN A C 1
ATOM 2876 O O . ASN A 1 362 ? -21.470 8.258 43.340 1.00 85.50 362 ASN A O 1
ATOM 2880 N N . ASP A 1 363 ? -21.989 7.173 41.421 1.00 90.38 363 ASP A N 1
ATOM 2881 C CA . ASP A 1 363 ? -21.399 5.874 41.742 1.00 90.38 363 ASP A CA 1
ATOM 2882 C C . ASP A 1 363 ? -19.970 5.814 41.188 1.00 90.38 363 ASP A C 1
ATOM 2884 O O . ASP A 1 363 ? -19.712 5.487 40.031 1.00 90.38 363 ASP A O 1
ATOM 2888 N N . LEU A 1 364 ? -19.022 6.261 42.011 1.00 88.12 364 LEU A N 1
ATOM 2889 C CA . LEU A 1 364 ? -17.646 6.476 41.564 1.00 88.12 364 LEU A CA 1
ATOM 2890 C C . LEU A 1 364 ? -16.820 5.192 41.503 1.00 88.12 364 LEU A C 1
ATOM 2892 O O . LEU A 1 364 ? -15.816 5.192 40.797 1.00 88.12 364 LEU A O 1
ATOM 2896 N N . ASP A 1 365 ? -17.210 4.156 42.248 1.00 90.44 365 ASP A N 1
ATOM 2897 C CA . ASP A 1 365 ? -16.515 2.866 42.247 1.00 90.44 365 ASP A CA 1
ATOM 2898 C C . ASP A 1 365 ? -16.865 2.111 40.955 1.00 90.44 365 ASP A C 1
ATOM 2900 O O . ASP A 1 365 ? -15.989 1.566 40.284 1.00 90.44 365 ASP A O 1
ATOM 2904 N N . ASP A 1 366 ? -18.141 2.138 40.559 1.00 91.62 366 ASP A N 1
ATOM 2905 C CA . ASP A 1 366 ? -18.604 1.524 39.315 1.00 91.62 366 ASP A CA 1
ATOM 2906 C C . ASP A 1 366 ? -18.125 2.310 38.091 1.00 91.62 366 ASP A C 1
ATOM 2908 O O . ASP A 1 366 ? -17.637 1.706 37.138 1.00 91.62 366 ASP A O 1
ATOM 2912 N N . ALA A 1 367 ? -18.139 3.648 38.150 1.00 92.31 367 ALA A N 1
ATOM 2913 C CA . ALA A 1 367 ? -17.545 4.478 37.102 1.00 92.31 367 ALA A CA 1
ATOM 2914 C C . ALA A 1 367 ? -16.053 4.170 36.888 1.00 92.31 367 ALA A C 1
ATOM 2916 O O . ALA A 1 367 ? -15.602 4.118 35.749 1.00 92.31 367 ALA A O 1
ATOM 2917 N N . GLU A 1 368 ? -15.284 3.951 37.959 1.00 93.75 368 GLU A N 1
ATOM 2918 C CA . GLU A 1 368 ? -13.860 3.616 37.856 1.00 93.75 368 GLU A CA 1
ATOM 2919 C C . GLU A 1 368 ? -13.629 2.246 37.204 1.00 93.75 368 GLU A C 1
ATOM 2921 O O . GLU A 1 368 ? -12.704 2.107 36.403 1.00 93.75 368 GLU A O 1
ATOM 2926 N N . ARG A 1 369 ? -14.481 1.252 37.497 1.00 95.38 369 ARG A N 1
ATOM 2927 C CA . ARG A 1 369 ? -14.418 -0.071 36.854 1.00 95.38 369 ARG A CA 1
ATOM 2928 C C . ARG A 1 369 ? -14.706 0.014 35.359 1.00 95.38 369 ARG A C 1
ATOM 2930 O O . ARG A 1 369 ? -13.903 -0.475 34.574 1.00 95.38 369 ARG A O 1
ATOM 2937 N N . GLU A 1 370 ? -15.785 0.689 34.964 1.00 95.88 370 GLU A N 1
ATOM 2938 C CA . GLU A 1 370 ? -16.117 0.871 33.543 1.00 95.88 370 GLU A CA 1
ATOM 2939 C C . GLU A 1 370 ? -15.038 1.682 32.806 1.00 95.88 370 GLU A C 1
ATOM 2941 O O . GLU A 1 370 ? -14.730 1.414 31.645 1.00 95.88 370 GLU A O 1
ATOM 2946 N N . MET A 1 371 ? -14.401 2.645 33.485 1.00 94.56 371 MET A N 1
ATOM 2947 C CA . MET A 1 371 ? -13.268 3.377 32.918 1.00 94.56 371 MET A CA 1
ATOM 2948 C C . MET A 1 371 ? -12.036 2.499 32.686 1.00 94.56 371 MET A C 1
ATOM 2950 O O . MET A 1 371 ? -11.351 2.722 31.687 1.00 94.56 371 MET A O 1
ATOM 2954 N N . GLN A 1 372 ? -11.756 1.546 33.580 1.00 96.31 372 GLN A N 1
ATOM 2955 C CA . GLN A 1 372 ? -10.664 0.586 33.409 1.00 96.31 372 GLN A CA 1
ATOM 2956 C C . GLN A 1 372 ? -10.952 -0.369 32.249 1.00 96.31 372 GLN A C 1
ATOM 2958 O O . GLN A 1 372 ? -10.101 -0.549 31.391 1.00 96.31 372 GLN A O 1
ATOM 2963 N N . GLU A 1 373 ? -12.159 -0.932 32.175 1.00 96.88 373 GLU A N 1
ATOM 2964 C CA . GLU A 1 373 ? -12.521 -1.839 31.077 1.00 96.88 373 GLU A CA 1
ATOM 2965 C C . GLU A 1 373 ? -12.489 -1.123 29.715 1.00 96.88 373 GLU A C 1
ATOM 2967 O O . GLU A 1 373 ? -12.034 -1.690 28.724 1.00 96.88 373 GLU A O 1
ATOM 2972 N N . ALA A 1 374 ? -12.883 0.157 29.665 1.00 96.50 374 ALA A N 1
ATOM 2973 C CA . ALA A 1 374 ? -12.724 0.981 28.467 1.00 96.50 374 ALA A CA 1
ATOM 2974 C C . ALA A 1 374 ? -11.252 1.181 28.063 1.00 96.50 374 ALA A C 1
ATOM 2976 O O . ALA A 1 374 ? -10.963 1.270 26.870 1.00 96.50 374 ALA A O 1
ATOM 2977 N N . LEU A 1 375 ? -10.340 1.292 29.036 1.00 96.50 375 LEU A N 1
ATOM 2978 C CA . LEU A 1 375 ? -8.902 1.397 28.786 1.00 96.50 375 LEU A CA 1
ATOM 2979 C C . LEU A 1 375 ? -8.365 0.085 28.201 1.00 96.50 375 LEU A C 1
ATOM 2981 O O . LEU A 1 375 ? -7.702 0.116 27.169 1.00 96.50 375 LEU A O 1
ATOM 2985 N N . ASP A 1 376 ? -8.737 -1.051 28.791 1.00 95.94 376 ASP A N 1
ATOM 2986 C CA . ASP A 1 376 ? -8.328 -2.378 28.323 1.00 95.94 376 ASP A CA 1
ATOM 2987 C C . ASP A 1 376 ? -8.800 -2.635 26.867 1.00 95.94 376 ASP A C 1
ATOM 2989 O O . ASP A 1 376 ? -8.029 -3.104 26.029 1.00 95.94 376 ASP A O 1
ATOM 2993 N N . ASP A 1 377 ? -10.040 -2.259 26.513 1.00 96.69 377 ASP A N 1
ATOM 2994 C CA . ASP A 1 377 ? -10.552 -2.363 25.132 1.00 96.69 377 ASP A CA 1
ATOM 2995 C C . ASP A 1 377 ? -9.841 -1.392 24.152 1.00 96.69 377 ASP A C 1
ATOM 2997 O O . ASP A 1 377 ? -9.690 -1.700 22.961 1.00 96.69 377 ASP A O 1
ATOM 3001 N N . LEU A 1 378 ? -9.390 -0.215 24.611 1.00 95.88 378 LEU A N 1
ATOM 3002 C CA . LEU A 1 378 ? -8.585 0.712 23.799 1.00 95.88 378 LEU A CA 1
ATOM 3003 C C . LEU A 1 378 ? -7.166 0.185 23.566 1.00 95.88 378 LEU A C 1
ATOM 3005 O O . LEU A 1 378 ? -6.662 0.298 22.447 1.00 95.88 378 LEU A O 1
ATOM 3009 N N . GLU A 1 379 ? -6.542 -0.420 24.576 1.00 95.50 379 GLU A N 1
ATOM 3010 C CA . GLU A 1 379 ? -5.252 -1.100 24.427 1.00 95.50 379 GLU A CA 1
ATOM 3011 C C . GLU A 1 379 ? -5.370 -2.273 23.450 1.00 95.50 379 GLU A C 1
ATOM 3013 O O . GLU A 1 379 ? -4.543 -2.408 22.545 1.00 95.50 379 GLU A O 1
ATOM 3018 N N . GLN A 1 380 ? -6.441 -3.069 23.553 1.00 94.50 380 GLN A N 1
ATOM 3019 C CA . GLN A 1 380 ? -6.730 -4.118 22.577 1.00 94.50 380 GLN A CA 1
ATOM 3020 C C . GLN A 1 380 ? -6.917 -3.533 21.170 1.00 94.50 380 GLN A C 1
ATOM 3022 O O . GLN A 1 380 ? -6.375 -4.064 20.204 1.00 94.50 380 GLN A O 1
ATOM 3027 N N . THR A 1 381 ? -7.640 -2.417 21.035 1.00 94.44 381 THR A N 1
ATOM 3028 C CA . THR A 1 381 ? -7.779 -1.713 19.750 1.00 94.44 381 THR A CA 1
ATOM 3029 C C . THR A 1 381 ? -6.409 -1.333 19.185 1.00 94.44 381 THR A C 1
ATOM 3031 O O . THR A 1 381 ? -6.156 -1.557 18.004 1.00 94.44 381 THR A O 1
ATOM 3034 N N . GLU A 1 382 ? -5.514 -0.771 20.003 1.00 92.12 382 GLU A N 1
ATOM 3035 C CA . GLU A 1 382 ? -4.168 -0.391 19.567 1.00 92.12 382 GLU A CA 1
ATOM 3036 C C . GLU A 1 382 ? -3.364 -1.606 19.076 1.00 92.12 382 GLU A C 1
ATOM 3038 O O . GLU A 1 382 ? -2.733 -1.532 18.017 1.00 92.12 382 GLU A O 1
ATOM 3043 N N . GLN A 1 383 ? -3.424 -2.723 19.805 1.00 91.19 383 GLN A N 1
ATOM 3044 C CA . GLN A 1 383 ? -2.736 -3.969 19.455 1.00 91.19 383 GLN A CA 1
ATOM 3045 C C . GLN A 1 383 ? -3.245 -4.558 18.134 1.00 91.19 383 GLN A C 1
ATOM 3047 O O . GLN A 1 383 ? -2.439 -4.843 17.249 1.00 91.19 383 GLN A O 1
ATOM 3052 N N . GLU A 1 384 ? -4.564 -4.664 17.960 1.00 89.75 384 GLU A N 1
ATOM 3053 C CA . GLU A 1 384 ? -5.185 -5.193 16.735 1.00 89.75 384 GLU A CA 1
ATOM 3054 C C . GLU A 1 384 ? -4.845 -4.313 15.517 1.00 89.75 384 GLU A C 1
ATOM 3056 O O . GLU A 1 384 ? -4.493 -4.818 14.451 1.00 89.75 384 GLU A O 1
ATOM 3061 N N . VAL A 1 385 ? -4.857 -2.978 15.668 1.00 90.06 385 VAL A N 1
ATOM 3062 C CA . VAL A 1 385 ? -4.421 -2.069 14.591 1.00 90.06 385 VAL A CA 1
ATOM 3063 C C . VAL A 1 385 ? -2.935 -2.249 14.280 1.00 90.06 385 VAL A C 1
ATOM 3065 O O . VAL A 1 385 ? -2.547 -2.192 13.112 1.00 90.06 385 VAL A O 1
ATOM 3068 N N . ALA A 1 386 ? -2.089 -2.436 15.295 1.00 85.31 386 ALA A N 1
ATOM 3069 C CA . ALA A 1 386 ? -0.656 -2.630 15.105 1.00 85.31 386 ALA A CA 1
ATOM 3070 C C . ALA A 1 386 ? -0.342 -3.943 14.368 1.00 85.31 386 ALA A C 1
ATOM 3072 O O . ALA A 1 386 ? 0.522 -3.945 13.485 1.00 85.31 386 ALA A O 1
ATOM 3073 N N . GLU A 1 387 ? -1.056 -5.023 14.688 1.00 84.00 387 GLU A N 1
ATOM 3074 C CA . GLU A 1 387 ? -0.959 -6.311 13.996 1.00 84.00 387 GLU A CA 1
ATOM 3075 C C . GLU A 1 387 ? -1.391 -6.176 12.530 1.00 84.00 387 GLU A C 1
ATOM 3077 O O . GLU A 1 387 ? -0.594 -6.422 11.623 1.00 84.00 387 GLU A O 1
ATOM 3082 N N . GLU A 1 388 ? -2.596 -5.658 12.269 1.00 81.75 388 GLU A N 1
ATOM 3083 C CA . GLU A 1 388 ? -3.093 -5.481 10.899 1.00 81.75 388 GLU A CA 1
ATOM 3084 C C . GLU A 1 388 ? -2.203 -4.544 10.067 1.00 81.75 388 GLU A C 1
ATOM 3086 O O . GLU A 1 388 ? -2.004 -4.741 8.863 1.00 81.75 388 GLU A O 1
ATOM 3091 N N . ARG A 1 389 ? -1.626 -3.517 10.700 1.00 83.19 389 ARG A N 1
ATOM 3092 C CA . ARG A 1 389 ? -0.655 -2.615 10.072 1.00 83.19 389 ARG A CA 1
ATOM 3093 C C . ARG A 1 389 ? 0.617 -3.355 9.681 1.00 83.19 389 ARG A C 1
ATOM 3095 O O . ARG A 1 389 ? 1.151 -3.080 8.603 1.00 83.19 389 ARG A O 1
ATOM 3102 N N . ARG A 1 390 ? 1.122 -4.245 10.539 1.00 77.31 390 ARG A N 1
ATOM 3103 C CA . ARG A 1 390 ? 2.301 -5.068 10.248 1.00 77.31 390 ARG A CA 1
ATOM 3104 C C . ARG A 1 390 ? 2.026 -5.966 9.049 1.00 77.31 390 ARG A C 1
ATOM 3106 O O . ARG A 1 390 ? 2.789 -5.908 8.088 1.00 77.31 390 ARG A O 1
ATOM 3113 N N . GLU A 1 391 ? 0.901 -6.674 9.044 1.00 76.00 391 GLU A N 1
ATOM 3114 C CA . GLU A 1 391 ? 0.504 -7.506 7.906 1.00 76.00 391 GLU A CA 1
ATOM 3115 C C . GLU A 1 391 ? 0.363 -6.690 6.610 1.00 76.00 391 GLU A C 1
ATOM 3117 O O . GLU A 1 391 ? 0.867 -7.079 5.558 1.00 76.00 391 GLU A O 1
ATOM 3122 N N . ALA A 1 392 ? -0.304 -5.530 6.660 1.00 73.50 392 ALA A N 1
ATOM 3123 C CA . ALA A 1 392 ? -0.462 -4.659 5.496 1.00 73.50 392 ALA A CA 1
ATOM 3124 C C . ALA A 1 392 ? 0.891 -4.129 4.990 1.00 73.50 392 ALA A C 1
ATOM 3126 O O . ALA A 1 392 ? 1.118 -4.032 3.782 1.00 73.50 392 ALA A O 1
ATOM 3127 N N . ALA A 1 393 ? 1.819 -3.812 5.897 1.00 70.31 393 ALA A N 1
ATOM 3128 C CA . ALA A 1 393 ? 3.167 -3.380 5.545 1.00 70.31 393 ALA A CA 1
ATOM 3129 C C . ALA A 1 393 ? 3.993 -4.513 4.918 1.00 70.31 393 ALA A C 1
ATOM 3131 O O . ALA A 1 393 ? 4.742 -4.263 3.970 1.00 70.31 393 ALA A O 1
ATOM 3132 N N . GLU A 1 394 ? 3.842 -5.743 5.410 1.00 70.62 394 GLU A N 1
ATOM 3133 C CA . GLU A 1 394 ? 4.454 -6.940 4.833 1.00 70.62 394 GLU A CA 1
ATOM 3134 C C . GLU A 1 394 ? 3.900 -7.204 3.428 1.00 70.62 394 GLU A C 1
ATOM 3136 O O . GLU A 1 394 ? 4.677 -7.293 2.478 1.00 70.62 394 GLU A O 1
ATOM 3141 N N . ARG A 1 395 ? 2.575 -7.181 3.243 1.00 69.12 395 ARG A N 1
ATOM 3142 C CA . ARG A 1 395 ? 1.933 -7.315 1.921 1.00 69.12 395 ARG A CA 1
ATOM 3143 C C . ARG A 1 395 ? 2.384 -6.238 0.934 1.00 69.12 395 ARG A C 1
ATOM 3145 O O . ARG A 1 395 ? 2.738 -6.550 -0.204 1.00 69.12 395 ARG A O 1
ATOM 3152 N N . LEU A 1 396 ? 2.435 -4.975 1.365 1.00 69.88 396 LEU A N 1
ATOM 3153 C CA . LEU A 1 396 ? 2.959 -3.877 0.547 1.00 69.88 396 LEU A CA 1
ATOM 3154 C C . LEU A 1 396 ? 4.418 -4.132 0.155 1.00 69.88 396 LEU A C 1
ATOM 3156 O O . LEU A 1 396 ? 4.807 -3.906 -0.993 1.00 69.88 396 LEU A O 1
ATOM 3160 N N . ALA A 1 397 ? 5.238 -4.593 1.101 1.00 67.62 397 ALA A N 1
ATOM 3161 C CA . ALA A 1 397 ? 6.623 -4.937 0.830 1.00 67.62 397 ALA A CA 1
ATOM 3162 C C . ALA A 1 397 ? 6.720 -6.045 -0.228 1.00 67.62 397 ALA A C 1
ATOM 3164 O O . ALA A 1 397 ? 7.528 -5.924 -1.145 1.00 67.62 397 ALA A O 1
ATOM 3165 N N . GLU A 1 398 ? 5.886 -7.080 -0.154 1.00 70.69 398 GLU A N 1
ATOM 3166 C CA . GLU A 1 398 ? 5.857 -8.169 -1.133 1.00 70.69 398 GLU A CA 1
ATOM 3167 C C . GLU A 1 398 ? 5.485 -7.705 -2.540 1.00 70.69 398 GLU A C 1
ATOM 3169 O O . GLU A 1 398 ? 6.193 -8.019 -3.499 1.00 70.69 398 GLU A O 1
ATOM 3174 N N . GLU A 1 399 ? 4.418 -6.919 -2.669 1.00 72.69 399 GLU A N 1
ATOM 3175 C CA . GLU A 1 399 ? 3.962 -6.407 -3.961 1.00 72.69 399 GLU A CA 1
ATOM 3176 C C . GLU A 1 399 ? 5.017 -5.497 -4.607 1.00 72.69 399 GLU A C 1
ATOM 3178 O O . GLU A 1 399 ? 5.328 -5.606 -5.800 1.00 72.69 399 GLU A O 1
ATOM 3183 N N . LEU A 1 400 ? 5.624 -4.620 -3.800 1.00 68.00 400 LEU A N 1
ATOM 3184 C CA . LEU A 1 400 ? 6.742 -3.798 -4.245 1.00 68.00 400 LEU A CA 1
ATOM 3185 C C . LEU A 1 400 ? 7.911 -4.678 -4.687 1.00 68.00 400 LEU A C 1
ATOM 3187 O O . LEU A 1 400 ? 8.502 -4.413 -5.728 1.00 68.00 400 LEU A O 1
ATOM 3191 N N . LEU A 1 401 ? 8.246 -5.734 -3.949 1.00 70.25 401 LEU A N 1
ATOM 3192 C CA . LEU A 1 401 ? 9.336 -6.638 -4.307 1.00 70.25 401 LEU A CA 1
ATOM 3193 C C . LEU A 1 401 ? 9.083 -7.383 -5.628 1.00 70.25 401 LEU A C 1
ATOM 3195 O O . LEU A 1 401 ? 10.013 -7.502 -6.431 1.00 70.25 401 LEU A O 1
ATOM 3199 N N . GLU A 1 402 ? 7.852 -7.825 -5.901 1.00 72.88 402 GLU A N 1
ATOM 3200 C CA . GLU A 1 402 ? 7.497 -8.476 -7.169 1.00 72.88 402 GLU A CA 1
ATOM 3201 C C . GLU A 1 402 ? 7.661 -7.520 -8.359 1.00 72.88 402 GLU A C 1
ATOM 3203 O O . GLU A 1 402 ? 8.352 -7.843 -9.330 1.00 72.88 402 GLU A O 1
ATOM 3208 N N . LYS A 1 403 ? 7.121 -6.299 -8.255 1.00 71.75 403 LYS A N 1
ATOM 3209 C CA . LYS A 1 403 ? 7.266 -5.263 -9.296 1.00 71.75 403 LYS A CA 1
ATOM 3210 C C . LYS A 1 403 ? 8.726 -4.864 -9.505 1.00 71.75 403 LYS A C 1
ATOM 3212 O O . LYS A 1 403 ? 9.170 -4.641 -10.633 1.00 71.75 403 LYS A O 1
ATOM 3217 N N . MET A 1 404 ? 9.499 -4.816 -8.423 1.00 76.06 404 MET A N 1
ATOM 3218 C CA . MET A 1 404 ? 10.909 -4.437 -8.458 1.00 76.06 404 MET A CA 1
ATOM 3219 C C . MET A 1 404 ? 11.806 -5.544 -9.018 1.00 76.06 404 MET A C 1
ATOM 3221 O O . MET A 1 404 ? 12.898 -5.237 -9.490 1.00 76.06 404 MET A O 1
ATOM 3225 N N . ALA A 1 405 ? 11.380 -6.811 -9.042 1.00 81.12 405 ALA A N 1
ATOM 3226 C CA . ALA A 1 405 ? 12.197 -7.903 -9.576 1.00 81.12 405 ALA A CA 1
ATOM 3227 C C . ALA A 1 405 ? 12.600 -7.668 -11.044 1.00 81.12 405 ALA A C 1
ATOM 3229 O O . ALA A 1 405 ? 13.744 -7.928 -11.432 1.00 81.12 405 ALA A O 1
ATOM 3230 N N . ASP A 1 406 ? 11.693 -7.138 -11.865 1.00 81.19 406 ASP A N 1
ATOM 3231 C CA . ASP A 1 406 ? 11.976 -6.844 -13.272 1.00 81.19 406 ASP A CA 1
ATOM 3232 C C . ASP A 1 406 ? 12.808 -5.567 -13.452 1.00 81.19 406 ASP A C 1
ATOM 3234 O O . ASP A 1 406 ? 13.721 -5.536 -14.288 1.00 81.19 406 ASP A O 1
ATOM 3238 N N . GLU A 1 407 ? 12.589 -4.550 -12.614 1.00 85.56 407 GLU A N 1
ATOM 3239 C CA . GLU A 1 407 ? 13.448 -3.361 -12.571 1.00 85.56 407 GLU A CA 1
ATOM 3240 C C . GLU A 1 407 ? 14.889 -3.726 -12.178 1.00 85.56 407 GLU A C 1
ATOM 3242 O O . GLU A 1 407 ? 15.844 -3.297 -12.836 1.00 85.56 407 GLU A O 1
ATOM 3247 N N . LEU A 1 408 ? 15.063 -4.591 -11.174 1.00 88.75 408 LEU A N 1
ATOM 3248 C CA . LEU A 1 408 ? 16.367 -5.083 -10.728 1.00 88.75 408 LEU A CA 1
ATOM 3249 C C . LEU A 1 408 ? 17.073 -5.892 -11.821 1.00 88.75 408 LEU A C 1
ATOM 3251 O O . LEU A 1 408 ? 18.263 -5.675 -12.054 1.00 88.75 408 LEU A O 1
ATOM 3255 N N . LYS A 1 409 ? 16.366 -6.745 -12.576 1.00 89.50 409 LYS A N 1
ATOM 3256 C CA . LYS A 1 409 ? 16.943 -7.436 -13.751 1.00 89.50 409 LYS A CA 1
ATOM 3257 C C . LYS A 1 409 ? 17.456 -6.447 -14.801 1.00 89.50 409 LYS A C 1
ATOM 3259 O O . LYS A 1 409 ? 18.554 -6.627 -15.340 1.00 89.50 409 LYS A O 1
ATOM 3264 N N . ALA A 1 410 ? 16.709 -5.377 -15.075 1.00 90.00 410 ALA A N 1
ATOM 3265 C CA . ALA A 1 410 ? 17.156 -4.326 -15.988 1.00 90.00 410 ALA A CA 1
ATOM 3266 C C . ALA A 1 410 ? 18.374 -3.556 -15.436 1.00 90.00 410 ALA A C 1
ATOM 3268 O O . ALA A 1 410 ? 19.287 -3.204 -16.193 1.00 90.00 410 ALA A O 1
ATOM 3269 N N . MET A 1 411 ? 18.431 -3.318 -14.121 1.00 92.94 411 MET A N 1
ATOM 3270 C CA . MET A 1 411 ? 19.591 -2.719 -13.450 1.00 92.94 411 MET A CA 1
ATOM 3271 C C . MET A 1 411 ? 20.831 -3.614 -13.506 1.00 92.94 411 MET A C 1
ATOM 3273 O O . MET A 1 411 ? 21.909 -3.101 -13.803 1.00 92.94 411 MET A O 1
ATOM 3277 N N . ILE A 1 412 ? 20.692 -4.935 -13.334 1.00 94.06 412 ILE A N 1
ATOM 3278 C CA . ILE A 1 412 ? 21.788 -5.905 -13.511 1.00 94.06 412 ILE A CA 1
ATOM 3279 C C . ILE A 1 412 ? 22.392 -5.763 -14.910 1.00 94.06 412 ILE A C 1
ATOM 3281 O O . ILE A 1 412 ? 23.610 -5.641 -15.042 1.00 94.06 412 ILE A O 1
ATOM 3285 N N . GLY A 1 413 ? 21.556 -5.715 -15.954 1.00 93.69 413 GLY A N 1
ATOM 3286 C CA . GLY A 1 413 ? 22.019 -5.554 -17.335 1.00 93.69 413 GLY A CA 1
ATOM 3287 C C . GLY A 1 413 ? 22.778 -4.243 -17.570 1.00 93.69 413 GLY A C 1
ATOM 3288 O O . GLY A 1 413 ? 23.845 -4.239 -18.189 1.00 93.69 413 GLY A O 1
ATOM 3289 N N . ARG A 1 414 ? 22.272 -3.124 -17.033 1.00 95.25 414 ARG A N 1
ATOM 3290 C CA . ARG A 1 414 ? 22.940 -1.813 -17.133 1.00 95.25 414 ARG A CA 1
ATOM 3291 C C . ARG A 1 414 ? 24.248 -1.765 -16.346 1.00 95.25 414 ARG A C 1
ATOM 3293 O O . ARG A 1 414 ? 25.244 -1.266 -16.869 1.00 95.25 414 ARG A O 1
ATOM 3300 N N . GLN A 1 415 ? 24.272 -2.322 -15.138 1.00 96.19 415 GLN A N 1
ATOM 3301 C CA . GLN A 1 415 ? 25.472 -2.395 -14.307 1.00 96.19 415 GLN A CA 1
ATOM 3302 C C . GLN A 1 415 ? 26.544 -3.287 -14.941 1.00 96.19 415 GLN A C 1
ATOM 3304 O O . GLN A 1 415 ? 27.721 -2.929 -14.950 1.00 96.19 415 GLN A O 1
ATOM 3309 N N . GLN A 1 416 ? 26.139 -4.414 -15.532 1.00 95.88 416 GLN A N 1
ATOM 3310 C CA . GLN A 1 416 ? 27.026 -5.299 -16.284 1.00 95.88 416 GLN A CA 1
ATOM 3311 C C . GLN A 1 416 ? 27.655 -4.574 -17.479 1.00 95.88 416 GLN A C 1
ATOM 3313 O O . GLN A 1 416 ? 28.871 -4.625 -17.655 1.00 95.88 416 GLN A O 1
ATOM 3318 N N . ALA A 1 417 ? 26.858 -3.830 -18.253 1.00 94.12 417 ALA A N 1
ATOM 3319 C CA . ALA A 1 417 ? 27.373 -3.024 -19.357 1.00 94.12 417 ALA A CA 1
ATOM 3320 C C . ALA A 1 417 ? 28.370 -1.952 -18.878 1.00 94.12 417 ALA A C 1
ATOM 3322 O O . ALA A 1 417 ? 29.378 -1.703 -19.543 1.00 94.12 417 ALA A O 1
ATOM 3323 N N . ALA A 1 418 ? 28.124 -1.345 -17.712 1.00 93.31 418 ALA A N 1
ATOM 3324 C CA . ALA A 1 418 ? 29.040 -0.382 -17.107 1.00 93.31 418 ALA A CA 1
ATOM 3325 C C . ALA A 1 418 ? 30.378 -1.028 -16.693 1.00 93.31 418 ALA A C 1
ATOM 3327 O O . ALA A 1 418 ? 31.444 -0.463 -16.951 1.00 93.31 418 ALA A O 1
ATOM 3328 N N . LEU A 1 419 ? 30.329 -2.221 -16.094 1.00 95.31 419 LEU A N 1
ATOM 3329 C CA . LEU A 1 419 ? 31.505 -3.006 -15.711 1.00 95.31 419 LEU A CA 1
ATOM 3330 C C . LEU A 1 419 ? 32.331 -3.438 -16.934 1.00 95.31 419 LEU A C 1
ATOM 3332 O O . LEU A 1 419 ? 33.558 -3.305 -16.939 1.00 95.31 419 LEU A O 1
ATOM 3336 N N . ASP A 1 420 ? 31.670 -3.922 -17.985 1.00 95.38 420 ASP A N 1
ATOM 3337 C CA . ASP A 1 420 ? 32.331 -4.365 -19.215 1.00 95.38 420 ASP A CA 1
ATOM 3338 C C . ASP A 1 420 ? 33.005 -3.197 -19.948 1.00 95.38 420 ASP A C 1
ATOM 3340 O O . ASP A 1 420 ? 34.134 -3.327 -20.433 1.00 95.38 420 ASP A O 1
ATOM 3344 N N . GLU A 1 421 ? 32.368 -2.023 -19.967 1.00 93.62 421 GLU A N 1
ATOM 3345 C CA . GLU A 1 421 ? 32.960 -0.811 -20.534 1.00 93.62 421 GLU A CA 1
ATOM 3346 C C . GLU A 1 421 ? 34.165 -0.318 -19.712 1.00 93.62 421 GLU A C 1
ATOM 3348 O O . GLU A 1 421 ? 35.192 0.034 -20.302 1.00 93.62 421 GLU A O 1
ATOM 3353 N N . SER A 1 422 ? 34.110 -0.363 -18.373 1.00 94.00 422 SER A N 1
ATOM 3354 C CA . SER A 1 422 ? 35.270 -0.077 -17.508 1.00 94.00 422 SER A CA 1
ATOM 3355 C C . SER A 1 422 ? 36.450 -1.001 -17.820 1.00 94.00 422 SER A C 1
ATOM 3357 O O . SER A 1 422 ? 37.565 -0.522 -18.048 1.00 94.00 422 SER A O 1
ATOM 3359 N N . ARG A 1 423 ? 36.205 -2.319 -17.900 1.00 95.50 423 ARG A N 1
ATOM 3360 C CA . ARG A 1 423 ? 37.221 -3.335 -18.238 1.00 95.50 423 ARG A CA 1
ATOM 3361 C C . ARG A 1 423 ? 37.833 -3.077 -19.613 1.00 95.50 423 ARG A C 1
ATOM 3363 O O . ARG A 1 423 ? 39.055 -3.120 -19.774 1.00 95.50 423 ARG A O 1
ATOM 3370 N N . ARG A 1 424 ? 37.002 -2.751 -20.608 1.00 94.50 424 ARG A N 1
ATOM 3371 C CA . ARG A 1 424 ? 37.451 -2.419 -21.967 1.00 94.50 424 ARG A CA 1
ATOM 3372 C C . ARG A 1 424 ? 38.327 -1.166 -21.986 1.00 94.50 424 ARG A C 1
ATOM 3374 O O . ARG A 1 424 ? 39.376 -1.161 -22.635 1.00 94.50 424 ARG A O 1
ATOM 3381 N N . LEU A 1 425 ? 37.911 -0.099 -21.303 1.00 91.69 425 LEU A N 1
ATOM 3382 C CA . LEU A 1 425 ? 38.652 1.162 -21.242 1.00 91.69 425 LEU A CA 1
ATOM 3383 C C . LEU A 1 425 ? 39.993 0.991 -20.519 1.00 91.69 425 LEU A C 1
ATOM 3385 O O . LEU A 1 425 ? 41.010 1.467 -21.031 1.00 91.69 425 LEU A O 1
ATOM 3389 N N . ASP A 1 426 ? 40.025 0.277 -19.393 1.00 91.50 426 ASP A N 1
ATOM 3390 C CA . ASP A 1 426 ? 41.272 0.008 -18.674 1.00 91.50 426 ASP A CA 1
ATOM 3391 C C . ASP A 1 426 ? 42.223 -0.887 -19.480 1.00 91.50 426 ASP A C 1
ATOM 3393 O O . ASP A 1 426 ? 43.400 -0.556 -19.617 1.00 91.50 426 ASP A O 1
ATOM 3397 N N . GLY A 1 427 ? 41.717 -1.933 -20.142 1.00 91.06 427 GLY A N 1
ATOM 3398 C CA . GLY A 1 427 ? 42.524 -2.761 -21.045 1.00 91.06 427 GLY A CA 1
ATOM 3399 C C . GLY A 1 427 ? 43.170 -1.947 -22.175 1.00 91.06 427 GLY A C 1
ATOM 3400 O O . GLY A 1 427 ? 44.357 -2.099 -22.468 1.00 91.06 427 GLY A O 1
ATOM 3401 N N . LEU A 1 428 ? 42.432 -1.002 -22.768 1.00 88.62 428 LEU A N 1
ATOM 3402 C CA . LEU A 1 428 ? 42.990 -0.093 -23.774 1.00 88.62 428 LEU A CA 1
ATOM 3403 C C . LEU A 1 428 ? 44.042 0.863 -23.192 1.00 88.62 428 LEU A C 1
ATOM 3405 O O . LEU A 1 428 ? 45.025 1.166 -23.874 1.00 88.62 428 LEU A O 1
ATOM 3409 N N . ARG A 1 429 ? 43.861 1.330 -21.951 1.00 88.81 429 ARG A N 1
ATOM 3410 C CA . ARG A 1 429 ? 44.839 2.166 -21.237 1.00 88.81 429 ARG A CA 1
ATOM 3411 C C . ARG A 1 429 ? 46.118 1.396 -20.929 1.00 88.81 429 ARG A C 1
ATOM 3413 O O . ARG A 1 429 ? 47.193 1.972 -21.072 1.00 88.81 429 ARG A O 1
ATOM 3420 N N . GLN A 1 430 ? 46.031 0.130 -20.527 1.00 87.25 430 GLN A N 1
ATOM 3421 C CA . GLN A 1 430 ? 47.206 -0.701 -20.240 1.00 87.25 430 GLN A CA 1
ATOM 3422 C C . GLN A 1 430 ? 48.100 -0.867 -21.480 1.00 87.25 430 GLN A C 1
ATOM 3424 O O . GLN A 1 430 ? 49.323 -0.853 -21.361 1.00 87.25 430 GLN A O 1
ATOM 3429 N N . VAL A 1 431 ? 47.503 -0.925 -22.678 1.00 86.25 431 VAL A N 1
ATOM 3430 C CA . VAL A 1 431 ? 48.240 -0.998 -23.953 1.00 86.25 431 VAL A CA 1
ATOM 3431 C C . VAL A 1 431 ? 48.836 0.355 -24.365 1.00 86.25 431 VAL A C 1
ATOM 3433 O O . VAL A 1 431 ? 49.973 0.415 -24.828 1.00 86.25 431 VAL A O 1
ATOM 3436 N N . SER A 1 432 ? 48.088 1.456 -24.230 1.00 82.81 432 SER A N 1
ATOM 3437 C CA . SER A 1 432 ? 48.521 2.782 -24.706 1.00 82.81 432 SER A CA 1
ATOM 3438 C C . SER A 1 432 ? 49.327 3.594 -23.681 1.00 82.81 432 SER A C 1
ATOM 3440 O O . SER A 1 432 ? 49.944 4.601 -24.039 1.00 82.81 432 SER A O 1
ATOM 3442 N N . GLY A 1 433 ? 49.265 3.231 -22.398 1.00 82.81 433 GLY A N 1
ATOM 3443 C CA . GLY A 1 433 ? 49.830 3.956 -21.253 1.00 82.81 433 GLY A CA 1
ATOM 3444 C C . GLY A 1 433 ? 49.176 5.313 -20.948 1.00 82.81 433 GLY A C 1
ATOM 3445 O O . GLY A 1 433 ? 49.477 5.927 -19.923 1.00 82.81 433 GLY A O 1
ATOM 3446 N N . LYS A 1 434 ? 48.294 5.819 -21.822 1.00 85.88 434 LYS A N 1
ATOM 3447 C CA . LYS A 1 434 ? 47.634 7.130 -21.708 1.00 85.88 434 LYS A CA 1
ATOM 3448 C C . LYS A 1 434 ? 46.211 7.084 -22.251 1.00 85.88 434 LYS A C 1
ATOM 3450 O O . LYS A 1 434 ? 45.947 6.467 -23.282 1.00 85.88 434 LYS A O 1
ATOM 3455 N N . TRP A 1 435 ? 45.327 7.842 -21.612 1.00 87.12 435 TRP A N 1
ATOM 3456 C CA . TRP A 1 435 ? 43.960 8.050 -22.074 1.00 87.12 435 TRP A CA 1
ATOM 3457 C C . TRP A 1 435 ? 43.913 8.933 -23.327 1.00 87.12 435 TRP A C 1
ATOM 3459 O O . TRP A 1 435 ? 44.401 10.066 -23.328 1.00 87.12 435 TRP A O 1
ATOM 3469 N N . SER A 1 436 ? 43.273 8.446 -24.387 1.00 89.06 436 SER A N 1
ATOM 3470 C CA . SER A 1 436 ? 42.926 9.260 -25.552 1.00 89.06 436 SER A CA 1
ATOM 3471 C C . SER A 1 436 ? 41.798 10.246 -25.214 1.00 89.06 436 SER A C 1
ATOM 3473 O O . SER A 1 436 ? 41.091 10.100 -24.211 1.00 89.06 436 SER A O 1
ATOM 3475 N N . ARG A 1 437 ? 41.592 11.268 -26.059 1.00 88.19 437 ARG A N 1
ATOM 3476 C CA . ARG A 1 437 ? 40.467 12.210 -25.888 1.00 88.19 437 ARG A CA 1
ATOM 3477 C C . ARG A 1 437 ? 39.113 11.501 -25.956 1.00 88.19 437 ARG A C 1
ATOM 3479 O O . ARG A 1 437 ? 38.239 11.826 -25.164 1.00 88.19 437 ARG A O 1
ATOM 3486 N N . ALA A 1 438 ? 38.971 10.527 -26.858 1.00 86.50 438 ALA A N 1
ATOM 3487 C CA . ALA A 1 438 ? 37.756 9.728 -26.989 1.00 86.50 438 ALA A CA 1
ATOM 3488 C C . ALA A 1 438 ? 37.527 8.850 -25.747 1.00 86.50 438 ALA A C 1
ATOM 3490 O O . ALA A 1 438 ? 36.448 8.888 -25.178 1.00 86.50 438 ALA A O 1
ATOM 3491 N N . GLN A 1 439 ? 38.563 8.164 -25.251 1.00 89.38 439 GLN A N 1
ATOM 3492 C CA . GLN A 1 439 ? 38.470 7.356 -24.024 1.00 89.38 439 GLN A CA 1
ATOM 3493 C C . GLN A 1 439 ? 38.155 8.211 -22.791 1.00 89.38 439 GLN A C 1
ATOM 3495 O O . GLN A 1 439 ? 37.354 7.821 -21.955 1.00 89.38 439 GLN A O 1
ATOM 3500 N N . SER A 1 440 ? 38.742 9.409 -22.693 1.00 89.25 440 SER A N 1
ATOM 3501 C CA . SER A 1 440 ? 38.438 10.348 -21.605 1.00 89.25 440 SER A CA 1
ATOM 3502 C C . SER A 1 440 ? 36.992 10.851 -21.649 1.00 89.25 440 SER A C 1
ATOM 3504 O O . SER A 1 440 ? 36.456 11.221 -20.609 1.00 89.25 440 SER A O 1
ATOM 3506 N N . LEU A 1 441 ? 36.379 10.921 -22.837 1.00 90.69 441 LEU A N 1
ATOM 3507 C CA . LEU A 1 441 ? 34.965 11.256 -22.993 1.00 90.69 441 LEU A CA 1
ATOM 3508 C C . LEU A 1 441 ? 34.084 10.065 -22.595 1.00 90.69 441 LEU A C 1
ATOM 3510 O O . LEU A 1 441 ? 33.162 10.254 -21.808 1.00 90.69 441 LEU A O 1
ATOM 3514 N N . SER A 1 442 ? 34.423 8.854 -23.051 1.00 90.62 442 SER A N 1
ATOM 3515 C CA . SER A 1 442 ? 33.737 7.615 -22.660 1.00 90.62 442 SER A CA 1
ATOM 3516 C C . SER A 1 442 ? 33.766 7.389 -21.147 1.00 90.62 442 SER A C 1
ATOM 3518 O O . SER A 1 442 ? 32.737 7.060 -20.577 1.00 90.62 442 SER A O 1
ATOM 3520 N N . LEU A 1 443 ? 34.889 7.660 -20.467 1.00 91.62 443 LEU A N 1
ATOM 3521 C CA . LEU A 1 443 ? 34.977 7.583 -19.000 1.00 91.62 443 LEU A CA 1
ATOM 3522 C C . LEU A 1 443 ? 34.024 8.550 -18.292 1.00 91.62 443 LEU A C 1
ATOM 3524 O O . LEU A 1 443 ? 33.428 8.191 -17.283 1.00 91.62 443 LEU A O 1
ATOM 3528 N N . ARG A 1 444 ? 33.858 9.775 -18.811 1.00 91.50 444 ARG A N 1
ATOM 3529 C CA . ARG A 1 444 ? 32.905 10.733 -18.228 1.00 91.50 444 ARG A CA 1
ATOM 3530 C C . ARG A 1 444 ? 31.463 10.290 -18.429 1.00 91.50 444 ARG A C 1
ATOM 3532 O O . ARG A 1 444 ? 30.688 10.384 -17.489 1.00 91.50 444 ARG A O 1
ATOM 3539 N N . GLN A 1 445 ? 31.132 9.804 -19.624 1.00 92.50 445 GLN A N 1
ATOM 3540 C CA . GLN A 1 445 ? 29.807 9.249 -19.913 1.00 92.50 445 GLN A CA 1
ATOM 3541 C C . GLN A 1 445 ? 29.521 8.032 -19.030 1.00 92.50 445 GLN A C 1
ATOM 3543 O O . GLN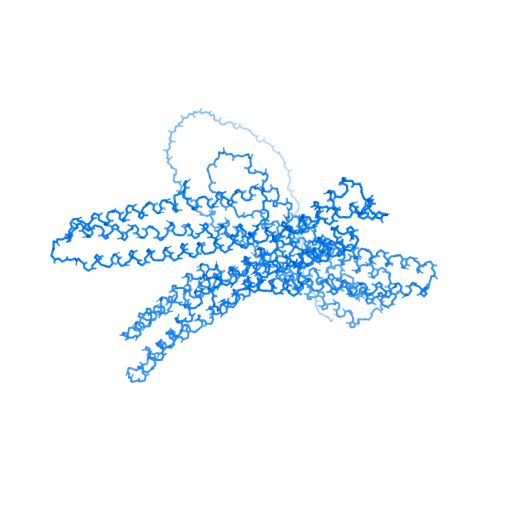 A 1 445 ? 28.435 7.908 -18.482 1.00 92.50 445 GLN A O 1
ATOM 3548 N N . LEU A 1 446 ? 30.517 7.170 -18.825 1.00 93.50 446 LEU A N 1
ATOM 3549 C CA . LEU A 1 446 ? 30.404 6.020 -17.938 1.00 93.50 446 LEU A CA 1
ATOM 3550 C C . LEU A 1 446 ? 30.198 6.442 -16.476 1.00 93.50 446 LEU A C 1
ATOM 3552 O O . LEU A 1 446 ? 29.335 5.888 -15.805 1.00 93.50 446 LEU A O 1
ATOM 3556 N N . ALA A 1 447 ? 30.927 7.457 -16.000 1.00 94.00 447 ALA A N 1
ATOM 3557 C CA . ALA A 1 447 ? 30.720 8.026 -14.668 1.00 94.00 447 ALA A CA 1
ATOM 3558 C C . ALA A 1 447 ? 29.308 8.617 -14.499 1.00 94.00 447 ALA A C 1
ATOM 3560 O O . ALA A 1 447 ? 28.706 8.479 -13.440 1.00 94.00 447 ALA A O 1
ATOM 3561 N N . GLU A 1 448 ? 28.772 9.271 -15.530 1.00 93.44 448 GLU A N 1
ATOM 3562 C CA . GLU A 1 448 ? 27.405 9.804 -15.535 1.00 93.44 448 GLU A CA 1
ATOM 3563 C C . GLU A 1 448 ? 26.360 8.683 -15.509 1.00 93.44 448 GLU A C 1
ATOM 3565 O O . GLU A 1 448 ? 25.479 8.697 -14.654 1.00 93.44 448 GLU A O 1
ATOM 3570 N N . ASN A 1 449 ? 26.521 7.653 -16.345 1.00 92.50 449 ASN A N 1
ATOM 3571 C CA . ASN A 1 449 ? 25.663 6.466 -16.329 1.00 92.50 449 ASN A CA 1
ATOM 3572 C C . ASN A 1 449 ? 25.662 5.785 -14.953 1.00 92.50 449 ASN A C 1
ATOM 3574 O O . ASN A 1 449 ? 24.608 5.388 -14.462 1.00 92.50 449 ASN A O 1
ATOM 3578 N N . GLN A 1 450 ? 26.830 5.693 -14.312 1.00 93.19 450 GLN A N 1
ATOM 3579 C CA . GLN A 1 450 ? 26.971 5.118 -12.978 1.00 93.19 450 GLN A CA 1
ATOM 3580 C C . GLN A 1 450 ? 26.250 5.951 -11.902 1.00 93.19 450 GLN A C 1
ATOM 3582 O O . GLN A 1 450 ? 25.633 5.374 -11.009 1.00 93.19 450 GLN A O 1
ATOM 3587 N N . ARG A 1 451 ? 26.275 7.293 -11.997 1.00 95.38 451 ARG A N 1
ATOM 3588 C CA . ARG A 1 451 ? 25.501 8.182 -11.104 1.00 95.38 451 ARG A CA 1
ATOM 3589 C C . ARG A 1 451 ? 24.001 8.058 -11.325 1.00 95.38 451 ARG A C 1
ATOM 3591 O O . ARG A 1 451 ? 23.262 8.010 -10.351 1.00 95.38 451 ARG A O 1
ATOM 3598 N N . ASN A 1 452 ? 23.556 7.983 -12.577 1.00 92.38 452 ASN A N 1
ATOM 3599 C CA . ASN A 1 452 ? 22.136 7.824 -12.885 1.00 92.38 452 ASN A CA 1
ATOM 3600 C C . ASN A 1 452 ? 21.609 6.509 -12.298 1.00 92.38 452 ASN A C 1
ATOM 3602 O O . ASN A 1 452 ? 20.613 6.509 -11.583 1.00 92.38 452 ASN A O 1
ATOM 3606 N N . LEU A 1 453 ? 22.340 5.408 -12.498 1.00 93.00 453 LEU A N 1
ATOM 3607 C CA . LEU A 1 453 ? 21.971 4.115 -11.925 1.00 93.00 453 LEU A CA 1
ATOM 3608 C C . LEU A 1 453 ? 21.991 4.133 -10.388 1.00 93.00 453 LEU A C 1
ATOM 3610 O O . LEU A 1 453 ? 21.104 3.564 -9.755 1.00 93.00 453 LEU A O 1
ATOM 3614 N N . GLN A 1 454 ? 22.955 4.831 -9.780 1.00 95.38 454 GLN A N 1
ATOM 3615 C CA . GLN A 1 454 ? 22.984 5.050 -8.334 1.00 95.38 454 GLN A CA 1
ATOM 3616 C C . GLN A 1 454 ? 21.740 5.795 -7.835 1.00 95.38 454 GLN A C 1
ATOM 3618 O O . GLN A 1 454 ? 21.148 5.362 -6.851 1.00 95.38 454 GLN A O 1
ATOM 3623 N N . GLN A 1 455 ? 21.340 6.886 -8.490 1.00 93.88 455 GLN A N 1
ATOM 3624 C CA . GLN A 1 455 ? 20.167 7.675 -8.100 1.00 93.88 455 GLN A CA 1
ATOM 3625 C C . GLN A 1 455 ? 18.875 6.867 -8.214 1.00 93.88 455 GLN A C 1
ATOM 3627 O O . GLN A 1 455 ? 18.068 6.874 -7.288 1.00 93.88 455 GLN A O 1
ATOM 3632 N N . GLU A 1 456 ? 18.709 6.128 -9.312 1.00 92.31 456 GLU A N 1
ATOM 3633 C CA . GLU A 1 456 ? 17.572 5.222 -9.487 1.00 92.31 456 GLU A CA 1
ATOM 3634 C C . GLU A 1 456 ? 17.537 4.155 -8.384 1.00 92.31 456 GLU A C 1
ATOM 3636 O O . GLU A 1 456 ? 16.493 3.905 -7.791 1.00 92.31 456 GLU A O 1
ATOM 3641 N N . THR A 1 457 ? 18.693 3.584 -8.037 1.00 92.62 457 THR A N 1
ATOM 3642 C CA . THR A 1 457 ? 18.798 2.580 -6.965 1.00 92.62 457 THR A CA 1
ATOM 3643 C C . THR A 1 457 ? 18.470 3.165 -5.595 1.00 92.62 457 THR A C 1
ATOM 3645 O O . THR A 1 457 ? 17.819 2.508 -4.787 1.00 92.62 457 THR A O 1
ATOM 3648 N N . THR A 1 458 ? 18.882 4.407 -5.326 1.00 92.19 458 THR A N 1
ATOM 3649 C CA . THR A 1 458 ? 18.507 5.118 -4.098 1.00 92.19 458 THR A CA 1
ATOM 3650 C C . THR A 1 458 ? 16.995 5.324 -4.030 1.00 92.19 458 THR A C 1
ATOM 3652 O O . THR A 1 458 ? 16.397 4.983 -3.012 1.00 92.19 458 THR A O 1
ATOM 3655 N N . ALA A 1 459 ? 16.366 5.771 -5.120 1.00 88.38 459 ALA A N 1
ATOM 3656 C CA . ALA A 1 459 ? 14.916 5.949 -5.173 1.00 88.38 459 ALA A CA 1
ATOM 3657 C C . ALA A 1 459 ? 14.157 4.631 -4.935 1.00 88.38 459 ALA A C 1
ATOM 3659 O O . ALA A 1 459 ? 13.162 4.613 -4.216 1.00 88.38 459 ALA A O 1
ATOM 3660 N N . ILE A 1 460 ? 14.640 3.512 -5.486 1.00 87.25 460 ILE A N 1
ATOM 3661 C CA . ILE A 1 460 ? 14.056 2.190 -5.213 1.00 87.25 460 ILE A CA 1
ATOM 3662 C C . ILE A 1 460 ? 14.261 1.790 -3.747 1.00 87.25 460 ILE A C 1
ATOM 3664 O O . ILE A 1 460 ? 13.337 1.288 -3.111 1.00 87.25 460 ILE A O 1
ATOM 3668 N N . SER A 1 461 ? 15.441 2.049 -3.177 1.00 86.62 461 SER A N 1
ATOM 3669 C CA . SER A 1 461 ? 15.720 1.715 -1.776 1.00 86.62 461 SER A CA 1
ATOM 3670 C C . SER A 1 461 ? 14.833 2.470 -0.781 1.00 86.62 461 SER A C 1
ATOM 3672 O O . SER A 1 461 ? 14.493 1.914 0.257 1.00 86.62 461 SER A O 1
ATOM 3674 N N . GLU A 1 462 ? 14.439 3.706 -1.106 1.00 85.81 462 GLU A N 1
ATOM 3675 C CA . GLU A 1 462 ? 13.510 4.507 -0.299 1.00 85.81 462 GLU A CA 1
ATOM 3676 C C . GLU A 1 462 ? 12.082 3.957 -0.374 1.00 85.81 462 GLU A C 1
ATOM 3678 O O . GLU A 1 462 ? 11.401 3.876 0.644 1.00 85.81 462 GLU A O 1
ATOM 3683 N N . LYS A 1 463 ? 11.646 3.512 -1.560 1.00 80.31 463 LYS A N 1
ATOM 3684 C CA . LYS A 1 463 ? 10.338 2.858 -1.737 1.00 80.31 463 LYS A CA 1
ATOM 3685 C C . LYS A 1 463 ? 10.251 1.524 -0.995 1.00 80.31 463 LYS A C 1
ATOM 3687 O O . LYS A 1 463 ? 9.208 1.201 -0.445 1.00 80.31 463 LYS A O 1
ATOM 3692 N N . LEU A 1 464 ? 11.351 0.774 -0.947 1.00 78.81 464 LEU A N 1
ATOM 3693 C CA . LEU A 1 464 ? 11.461 -0.508 -0.244 1.00 78.81 464 LEU A CA 1
ATOM 3694 C C . LEU A 1 464 ? 11.859 -0.358 1.234 1.00 78.81 464 LEU A C 1
ATOM 3696 O O . LEU A 1 464 ? 12.323 -1.324 1.833 1.00 78.81 464 LEU A O 1
ATOM 3700 N N . ALA A 1 465 ? 11.685 0.819 1.843 1.00 75.12 465 ALA A N 1
ATOM 3701 C CA . ALA A 1 465 ? 11.967 1.020 3.266 1.00 75.12 465 ALA A CA 1
ATOM 3702 C C . ALA A 1 465 ? 11.254 0.015 4.203 1.00 75.12 465 ALA A C 1
ATOM 3704 O O . ALA A 1 465 ? 11.911 -0.425 5.151 1.00 75.12 465 ALA A O 1
ATOM 3705 N N . PRO A 1 466 ? 9.995 -0.412 3.944 1.00 71.06 466 PRO A N 1
ATOM 3706 C CA . PRO A 1 466 ? 9.347 -1.462 4.738 1.00 71.06 466 PRO A CA 1
ATOM 3707 C C . PRO A 1 466 ? 10.095 -2.804 4.678 1.00 71.06 466 PRO A C 1
ATOM 3709 O O . PRO A 1 466 ? 10.226 -3.501 5.679 1.00 71.06 466 PRO A O 1
ATOM 3712 N N . ALA A 1 467 ? 10.685 -3.133 3.524 1.00 77.69 467 ALA A N 1
ATOM 3713 C CA . ALA A 1 467 ? 11.496 -4.329 3.316 1.00 77.69 467 ALA A CA 1
ATOM 3714 C C . ALA A 1 467 ? 12.945 -4.096 3.788 1.00 77.69 467 ALA A C 1
ATOM 3716 O O . ALA A 1 467 ? 13.872 -3.968 2.978 1.00 77.69 467 ALA A O 1
ATOM 3717 N N . LYS A 1 468 ? 13.159 -4.021 5.108 1.00 80.50 468 LYS A N 1
ATOM 3718 C CA . LYS A 1 468 ? 14.417 -3.535 5.709 1.00 80.50 468 LYS A CA 1
ATOM 3719 C C . LYS A 1 468 ? 15.686 -4.191 5.134 1.00 80.50 468 LYS A C 1
ATOM 3721 O O . LYS A 1 468 ? 16.601 -3.464 4.731 1.00 80.50 468 LYS A O 1
ATOM 3726 N N . VAL A 1 469 ? 15.728 -5.525 5.019 1.00 83.69 469 VAL A N 1
ATOM 3727 C CA . VAL A 1 469 ? 16.879 -6.291 4.484 1.00 83.69 469 VAL A CA 1
ATOM 3728 C C . VAL A 1 469 ? 17.174 -5.930 3.020 1.00 83.69 469 VAL A C 1
ATOM 3730 O O . VAL A 1 469 ? 18.323 -5.663 2.652 1.00 83.69 469 VAL A O 1
ATOM 3733 N N . TYR A 1 470 ? 16.135 -5.837 2.188 1.00 84.31 470 TYR A N 1
ATOM 3734 C CA . TYR A 1 470 ? 16.249 -5.462 0.776 1.00 84.31 470 TYR A CA 1
ATOM 3735 C C . TYR A 1 470 ? 16.694 -4.000 0.622 1.00 84.31 470 TYR A C 1
ATOM 3737 O O . TYR A 1 470 ? 17.606 -3.700 -0.157 1.00 84.31 470 TYR A O 1
ATOM 3745 N N . SER A 1 471 ? 16.129 -3.090 1.425 1.00 86.31 471 SER A N 1
ATOM 3746 C CA . SER A 1 471 ? 16.512 -1.672 1.449 1.00 86.31 471 SER A CA 1
ATOM 3747 C C . SER A 1 471 ? 18.001 -1.484 1.773 1.00 86.31 471 SER A C 1
ATOM 3749 O O . SER A 1 471 ? 18.670 -0.627 1.186 1.00 86.31 471 SER A O 1
ATOM 3751 N N . LEU A 1 472 ? 18.544 -2.290 2.694 1.00 86.44 472 LEU A N 1
ATOM 3752 C CA . LEU A 1 472 ? 19.940 -2.227 3.116 1.00 86.44 472 LEU A CA 1
ATOM 3753 C C . LEU A 1 472 ? 20.876 -2.677 1.988 1.00 86.44 472 LEU A C 1
ATOM 3755 O O . LEU A 1 472 ? 21.871 -2.003 1.693 1.00 86.44 472 LEU A O 1
ATOM 3759 N N . ALA A 1 473 ? 20.537 -3.781 1.318 1.00 88.88 473 ALA A N 1
ATOM 3760 C CA . ALA A 1 473 ? 21.298 -4.291 0.184 1.00 88.88 473 ALA A CA 1
ATOM 3761 C C . ALA A 1 473 ? 21.372 -3.267 -0.964 1.00 88.88 473 ALA A C 1
ATOM 3763 O O . ALA A 1 473 ? 22.469 -2.999 -1.472 1.00 88.88 473 ALA A O 1
ATOM 3764 N N . LEU A 1 474 ? 20.242 -2.631 -1.301 1.00 91.38 474 LEU A N 1
ATOM 3765 C CA . LEU A 1 474 ? 20.150 -1.594 -2.335 1.00 91.38 474 LEU A CA 1
ATOM 3766 C C . LEU A 1 474 ? 20.911 -0.317 -1.969 1.00 91.38 474 LEU A C 1
ATOM 3768 O O . LEU A 1 474 ? 21.646 0.219 -2.800 1.00 91.38 474 LEU A O 1
ATOM 3772 N N . ARG A 1 475 ? 20.824 0.146 -0.714 1.00 90.94 475 ARG A N 1
ATOM 3773 C CA . ARG A 1 475 ? 21.633 1.279 -0.228 1.00 90.94 475 ARG A CA 1
ATOM 3774 C C . ARG A 1 475 ? 23.131 0.987 -0.310 1.00 90.94 475 ARG A C 1
ATOM 3776 O O . ARG A 1 475 ? 23.925 1.878 -0.612 1.00 90.94 475 ARG A O 1
ATOM 3783 N N . GLY A 1 476 ? 23.549 -0.251 -0.052 1.00 88.81 476 GLY A N 1
ATOM 3784 C CA . GLY A 1 476 ? 24.932 -0.677 -0.276 1.00 88.81 476 GLY A CA 1
ATOM 3785 C C . GLY A 1 476 ? 25.336 -0.640 -1.754 1.00 88.81 476 GLY A C 1
ATOM 3786 O O . GLY A 1 476 ? 26.372 -0.061 -2.082 1.00 88.81 476 GLY A O 1
ATOM 3787 N N . ALA A 1 477 ? 24.487 -1.150 -2.653 1.00 92.94 477 ALA A N 1
ATOM 3788 C CA . ALA A 1 477 ? 24.731 -1.098 -4.096 1.00 92.94 477 ALA A CA 1
ATOM 3789 C C . ALA A 1 477 ? 24.843 0.352 -4.604 1.00 92.94 477 ALA A C 1
ATOM 3791 O O . ALA A 1 477 ? 25.811 0.694 -5.284 1.00 92.94 477 ALA A O 1
ATOM 3792 N N . ALA A 1 478 ? 23.922 1.235 -4.204 1.00 94.62 478 ALA A N 1
ATOM 3793 C CA . ALA A 1 478 ? 23.958 2.663 -4.526 1.00 94.62 478 ALA A CA 1
ATOM 3794 C C . ALA A 1 478 ? 25.283 3.321 -4.104 1.00 94.62 478 ALA A C 1
ATOM 3796 O O . ALA A 1 478 ? 25.913 4.022 -4.896 1.00 94.62 478 ALA A O 1
ATOM 3797 N N . ARG A 1 479 ? 25.767 3.039 -2.889 1.00 90.00 479 ARG A N 1
ATOM 3798 C CA . ARG A 1 479 ? 27.049 3.570 -2.394 1.00 90.00 479 ARG A CA 1
ATOM 3799 C C . ARG A 1 479 ? 28.248 3.055 -3.188 1.00 90.00 479 ARG A C 1
ATOM 3801 O O . ARG A 1 479 ? 29.128 3.843 -3.534 1.00 90.00 479 ARG A O 1
ATOM 3808 N N . ALA A 1 480 ? 28.284 1.763 -3.514 1.00 91.25 480 ALA A N 1
ATOM 3809 C CA . ALA A 1 480 ? 29.347 1.198 -4.343 1.00 91.25 480 ALA A CA 1
ATOM 3810 C C . ALA A 1 480 ? 29.382 1.859 -5.733 1.00 91.25 480 ALA A C 1
ATOM 3812 O O . ALA A 1 480 ? 30.445 2.241 -6.226 1.00 91.25 480 ALA A O 1
ATOM 3813 N N . MET A 1 481 ? 28.209 2.102 -6.322 1.00 95.88 481 MET A N 1
ATOM 3814 C CA . MET A 1 481 ? 28.078 2.822 -7.587 1.00 95.88 481 MET A CA 1
ATOM 3815 C C . MET A 1 481 ? 28.503 4.289 -7.487 1.00 95.88 481 MET A C 1
ATOM 3817 O O . MET A 1 481 ? 29.175 4.783 -8.392 1.00 95.88 481 MET A O 1
ATOM 3821 N N . GLN A 1 482 ? 28.189 4.976 -6.387 1.00 95.38 482 GLN A N 1
ATOM 3822 C CA . GLN A 1 482 ? 28.666 6.337 -6.143 1.00 95.38 482 GLN A CA 1
ATOM 3823 C C . GLN A 1 482 ? 30.201 6.392 -6.121 1.00 95.38 482 GLN A C 1
ATOM 3825 O O . GLN A 1 482 ? 30.796 7.163 -6.877 1.00 95.38 482 GLN A O 1
ATOM 3830 N N . LYS A 1 483 ? 30.845 5.533 -5.317 1.00 91.56 483 LYS A N 1
ATOM 3831 C CA . LYS A 1 483 ? 32.314 5.446 -5.234 1.00 91.56 483 LYS A CA 1
ATOM 3832 C C . LYS A 1 483 ? 32.923 5.112 -6.605 1.00 91.56 483 LYS A C 1
ATOM 3834 O O . LYS A 1 483 ? 33.884 5.752 -7.031 1.00 91.56 483 LYS A O 1
ATOM 3839 N N . ALA A 1 484 ? 32.329 4.179 -7.354 1.00 94.62 484 ALA A N 1
ATOM 3840 C CA . ALA A 1 484 ? 32.771 3.854 -8.711 1.00 94.62 484 ALA A CA 1
ATOM 3841 C C . ALA A 1 484 ? 32.659 5.057 -9.667 1.00 94.62 484 ALA A C 1
ATOM 3843 O O . ALA A 1 484 ? 33.581 5.322 -10.438 1.00 94.62 484 ALA A O 1
ATOM 3844 N N . ALA A 1 485 ? 31.569 5.825 -9.599 1.00 95.56 485 ALA A N 1
ATOM 3845 C CA . ALA A 1 485 ? 31.383 7.018 -10.420 1.00 95.56 485 ALA A CA 1
ATOM 3846 C C . ALA A 1 485 ? 32.415 8.117 -10.113 1.00 95.56 485 ALA A C 1
ATOM 3848 O O . ALA A 1 485 ? 32.873 8.818 -11.021 1.00 95.56 485 ALA A O 1
ATOM 3849 N N . GLU A 1 486 ? 32.795 8.273 -8.843 1.00 94.38 486 GLU A N 1
ATOM 3850 C CA . GLU A 1 486 ? 33.848 9.196 -8.410 1.00 94.38 486 GLU A CA 1
ATOM 3851 C C . GLU A 1 486 ? 35.218 8.786 -8.971 1.00 94.38 486 GLU A C 1
ATOM 3853 O O . GLU A 1 486 ? 35.897 9.611 -9.591 1.00 94.38 486 GLU A O 1
ATOM 3858 N N . LEU A 1 487 ? 35.584 7.503 -8.864 1.00 92.62 487 LEU A N 1
ATOM 3859 C CA . LEU A 1 487 ? 36.824 6.963 -9.438 1.00 92.62 487 LEU A CA 1
ATOM 3860 C C . LEU A 1 487 ? 36.870 7.118 -10.966 1.00 92.62 487 LEU A C 1
ATOM 3862 O O . LEU A 1 487 ? 37.857 7.612 -11.520 1.00 92.62 487 LEU A O 1
ATOM 3866 N N . LEU A 1 488 ? 35.775 6.800 -11.662 1.00 93.19 488 LEU A N 1
ATOM 3867 C CA . LEU A 1 488 ? 35.658 6.996 -13.110 1.00 93.19 488 LEU A CA 1
ATOM 3868 C C . LEU A 1 488 ? 35.813 8.472 -13.504 1.00 93.19 488 LEU A C 1
ATOM 3870 O O . LEU A 1 488 ? 36.501 8.788 -14.482 1.00 93.19 488 LEU A O 1
ATOM 3874 N N . GLY A 1 489 ? 35.241 9.387 -12.715 1.00 90.69 489 GLY A N 1
ATOM 3875 C CA . GLY A 1 489 ? 35.422 10.833 -12.870 1.00 90.69 489 GLY A CA 1
ATOM 3876 C C . GLY A 1 489 ? 36.884 11.274 -12.727 1.00 90.69 489 GLY A C 1
ATOM 3877 O O . GLY A 1 489 ? 37.349 12.133 -13.484 1.00 90.69 489 GLY A O 1
ATOM 3878 N N . ASN A 1 490 ? 37.630 10.613 -11.839 1.00 91.62 490 ASN A N 1
ATOM 3879 C CA . ASN A 1 490 ? 39.070 10.797 -11.631 1.00 91.62 490 ASN A CA 1
ATOM 3880 C C . ASN A 1 490 ? 39.944 10.054 -12.661 1.00 91.62 490 ASN A C 1
ATOM 3882 O O . ASN A 1 490 ? 41.172 10.136 -12.614 1.00 91.62 490 ASN A O 1
ATOM 3886 N N . LYS A 1 491 ? 39.324 9.422 -13.669 1.00 90.75 491 LYS A N 1
ATOM 3887 C CA . LYS A 1 491 ? 39.965 8.624 -14.732 1.00 90.75 491 LYS A CA 1
ATOM 3888 C C . LYS A 1 491 ? 40.630 7.344 -14.226 1.00 90.75 491 LYS A C 1
ATOM 3890 O O . LYS A 1 491 ? 41.629 6.887 -14.797 1.00 90.75 491 LYS A O 1
ATOM 3895 N N . GLU A 1 492 ? 40.053 6.761 -13.187 1.00 89.81 492 GLU A N 1
ATOM 3896 C CA . GLU A 1 492 ? 40.427 5.471 -12.630 1.00 89.81 492 GLU A CA 1
ATOM 3897 C C . GLU A 1 492 ? 39.357 4.442 -13.011 1.00 89.81 492 GLU A C 1
ATOM 3899 O O . GLU A 1 492 ? 38.241 4.463 -12.505 1.00 89.81 492 GLU A O 1
ATOM 3904 N N . ALA A 1 493 ? 39.690 3.552 -13.949 1.00 91.19 493 ALA A N 1
ATOM 3905 C CA . ALA A 1 493 ? 38.826 2.445 -14.388 1.00 91.19 493 ALA A CA 1
ATOM 3906 C C . ALA A 1 493 ? 39.441 1.064 -14.091 1.00 91.19 493 ALA A C 1
ATOM 3908 O O . ALA A 1 493 ? 39.013 0.053 -14.645 1.00 91.19 493 ALA A O 1
ATOM 3909 N N . GLY A 1 494 ? 40.480 1.038 -13.251 1.00 89.69 494 GLY A N 1
ATOM 3910 C CA . GLY A 1 494 ? 41.213 -0.173 -12.894 1.00 89.69 494 GLY A CA 1
ATOM 3911 C C . GLY A 1 494 ? 40.454 -1.061 -11.910 1.00 89.69 494 GLY A C 1
ATOM 3912 O O . GLY A 1 494 ? 39.260 -0.883 -11.672 1.00 89.69 494 GLY A O 1
ATOM 3913 N N . GLU A 1 495 ? 41.179 -1.999 -11.305 1.00 89.00 495 GLU A N 1
ATOM 3914 C CA . GLU A 1 495 ? 40.630 -3.003 -10.385 1.00 89.00 495 GLU A CA 1
ATOM 3915 C C . GLU A 1 495 ? 39.739 -2.425 -9.262 1.00 89.00 495 GLU A C 1
ATOM 3917 O O . GLU A 1 495 ? 38.648 -2.960 -9.076 1.00 89.00 495 GLU A O 1
ATOM 3922 N N . PRO A 1 496 ? 40.084 -1.310 -8.575 1.00 87.62 496 PRO A N 1
ATOM 3923 C CA . PRO A 1 496 ? 39.233 -0.768 -7.508 1.00 87.62 496 PRO A CA 1
ATOM 3924 C C . PRO A 1 496 ? 37.841 -0.343 -7.998 1.00 87.62 496 PRO A C 1
ATOM 3926 O O . PRO A 1 496 ? 36.831 -0.636 -7.364 1.00 87.62 496 PRO A O 1
ATOM 3929 N N . THR A 1 497 ? 37.773 0.296 -9.168 1.00 91.88 497 THR A N 1
ATOM 3930 C CA . THR A 1 497 ? 36.510 0.702 -9.797 1.00 91.88 497 THR A CA 1
ATOM 3931 C C . THR A 1 497 ? 35.684 -0.512 -10.205 1.00 91.88 497 THR A C 1
ATOM 3933 O O . THR A 1 497 ? 34.475 -0.547 -9.984 1.00 91.88 497 THR A O 1
ATOM 3936 N N . GLN A 1 498 ? 36.342 -1.522 -10.778 1.00 94.75 498 GLN A N 1
ATOM 3937 C CA . GLN A 1 498 ? 35.684 -2.739 -11.246 1.00 94.75 498 GLN A CA 1
ATOM 3938 C C . GLN A 1 498 ? 35.122 -3.561 -10.079 1.00 94.75 498 GLN A C 1
ATOM 3940 O O . GLN A 1 498 ? 33.992 -4.028 -10.182 1.00 94.75 498 GLN A O 1
ATOM 3945 N N . LYS A 1 499 ? 35.843 -3.668 -8.953 1.00 89.50 499 LYS A N 1
ATOM 3946 C CA . LYS A 1 499 ? 35.355 -4.339 -7.735 1.00 89.50 499 LYS A CA 1
ATOM 3947 C C . LYS A 1 499 ? 34.085 -3.690 -7.184 1.00 89.50 499 LYS A C 1
ATOM 3949 O O . LYS A 1 499 ? 33.130 -4.389 -6.868 1.00 89.50 499 LYS A O 1
ATOM 3954 N N . LEU A 1 500 ? 34.038 -2.357 -7.122 1.00 90.62 500 LEU A N 1
ATOM 3955 C CA . LEU A 1 500 ? 32.843 -1.628 -6.678 1.00 90.62 500 LEU A CA 1
ATOM 3956 C C . LEU A 1 500 ? 31.658 -1.845 -7.627 1.00 90.62 500 LEU A C 1
ATOM 3958 O O . LEU A 1 500 ? 30.527 -2.042 -7.184 1.00 90.62 500 LEU A O 1
ATOM 3962 N N . GLN A 1 501 ? 31.914 -1.845 -8.938 1.00 94.56 501 GLN A N 1
ATOM 3963 C CA . GLN A 1 501 ? 30.876 -2.130 -9.924 1.00 94.56 501 GLN A CA 1
ATOM 3964 C C . GLN A 1 501 ? 30.368 -3.578 -9.830 1.00 94.56 501 GLN A C 1
ATOM 3966 O O . GLN A 1 501 ? 29.168 -3.814 -9.983 1.00 94.56 501 GLN A O 1
ATOM 3971 N N . GLU A 1 502 ? 31.259 -4.530 -9.559 1.00 93.69 502 GLU A N 1
ATOM 3972 C CA . GLU A 1 502 ? 30.941 -5.947 -9.388 1.00 93.69 502 GLU A CA 1
ATOM 3973 C C . GLU A 1 502 ? 30.178 -6.218 -8.085 1.00 93.69 502 GLU A C 1
ATOM 3975 O O . GLU A 1 502 ? 29.178 -6.928 -8.138 1.00 93.69 502 GLU A O 1
ATOM 3980 N N . SER A 1 503 ? 30.547 -5.582 -6.965 1.00 89.25 503 SER A N 1
ATOM 3981 C CA . SER A 1 503 ? 29.780 -5.638 -5.705 1.00 89.25 503 SER A CA 1
ATOM 3982 C C . SER A 1 503 ? 28.346 -5.131 -5.902 1.00 89.25 503 SER A C 1
ATOM 3984 O O . SER A 1 503 ? 27.389 -5.825 -5.557 1.00 89.25 503 SER A O 1
ATOM 3986 N N . ALA A 1 504 ? 28.164 -3.975 -6.554 1.00 93.25 504 ALA A N 1
ATOM 3987 C CA . ALA A 1 504 ? 26.827 -3.457 -6.850 1.00 93.25 504 ALA A CA 1
ATOM 3988 C C . ALA A 1 504 ? 26.002 -4.423 -7.720 1.00 93.25 504 ALA A C 1
ATOM 3990 O O . ALA A 1 504 ? 24.821 -4.635 -7.454 1.00 93.25 504 ALA A O 1
ATOM 3991 N N . ARG A 1 505 ? 26.626 -5.042 -8.736 1.00 94.81 505 ARG A N 1
ATOM 3992 C CA . ARG A 1 505 ? 25.967 -6.052 -9.580 1.00 94.81 505 ARG A CA 1
ATOM 3993 C C . ARG A 1 505 ? 25.574 -7.282 -8.766 1.00 94.81 505 ARG A C 1
ATOM 3995 O O . ARG A 1 505 ? 24.452 -7.751 -8.912 1.00 94.81 505 ARG A O 1
ATOM 4002 N N . GLN A 1 506 ? 26.489 -7.806 -7.951 1.00 90.19 506 GLN A N 1
ATOM 4003 C CA . GLN A 1 506 ? 26.258 -9.019 -7.170 1.00 90.19 506 GLN A CA 1
ATOM 4004 C C . GLN A 1 506 ? 25.097 -8.826 -6.198 1.00 90.19 506 GLN A C 1
ATOM 4006 O O . GLN A 1 506 ? 24.193 -9.647 -6.180 1.00 90.19 506 GLN A O 1
ATOM 4011 N N . ARG A 1 507 ? 25.033 -7.675 -5.520 1.00 89.25 507 ARG A N 1
ATOM 4012 C CA . ARG A 1 507 ? 23.905 -7.319 -4.650 1.00 89.25 507 ARG A CA 1
ATOM 4013 C C . ARG A 1 507 ? 22.563 -7.363 -5.381 1.00 89.25 507 ARG A C 1
ATOM 4015 O O . ARG A 1 507 ? 21.598 -7.871 -4.829 1.00 89.25 507 ARG A O 1
ATOM 4022 N N . PHE A 1 508 ? 22.481 -6.872 -6.619 1.00 91.50 508 PHE A N 1
ATOM 4023 C CA . PHE A 1 508 ? 21.247 -6.991 -7.402 1.00 91.50 508 PHE A CA 1
ATOM 4024 C C . PHE A 1 508 ? 20.912 -8.435 -7.776 1.00 91.50 508 PHE A C 1
ATOM 4026 O O . PHE A 1 508 ? 19.744 -8.809 -7.733 1.00 91.50 508 PHE A O 1
ATOM 4033 N N . VAL A 1 509 ? 21.916 -9.237 -8.139 1.00 89.88 509 VAL A N 1
ATOM 4034 C CA . VAL A 1 509 ? 21.731 -10.662 -8.451 1.00 89.88 509 VAL A CA 1
ATOM 4035 C C . VAL A 1 509 ? 21.206 -11.407 -7.230 1.00 89.88 509 VAL A C 1
ATOM 4037 O O . VAL A 1 509 ? 20.187 -12.078 -7.341 1.00 89.88 509 VAL A O 1
ATOM 4040 N N . ASP A 1 510 ? 21.829 -11.217 -6.068 1.00 84.94 510 ASP A N 1
ATOM 4041 C CA . ASP A 1 510 ? 21.425 -11.871 -4.822 1.00 84.94 510 ASP A CA 1
ATOM 4042 C C . ASP A 1 510 ? 19.987 -11.495 -4.433 1.00 84.94 510 ASP A C 1
ATOM 4044 O O . ASP A 1 510 ? 19.217 -12.352 -4.005 1.00 84.94 510 ASP A O 1
ATOM 4048 N N . LEU A 1 511 ? 19.595 -10.230 -4.635 1.00 86.62 511 LEU A N 1
ATOM 4049 C CA . LEU A 1 511 ? 18.220 -9.778 -4.408 1.00 86.62 511 LEU A CA 1
ATOM 4050 C C . LEU A 1 511 ? 17.234 -10.456 -5.368 1.00 86.62 511 LEU A C 1
ATOM 4052 O O . LEU A 1 511 ? 16.191 -10.930 -4.932 1.00 86.62 511 LEU A O 1
ATOM 4056 N N . VAL A 1 512 ? 17.553 -10.547 -6.662 1.00 85.62 512 VAL A N 1
ATOM 4057 C CA . VAL A 1 512 ? 16.683 -11.218 -7.645 1.00 85.62 512 VAL A CA 1
ATOM 4058 C C . VAL A 1 512 ? 16.592 -12.722 -7.380 1.00 85.62 512 VAL A C 1
ATOM 4060 O O . VAL A 1 512 ? 15.515 -13.296 -7.523 1.00 85.62 512 VAL A O 1
ATOM 4063 N N . GLU A 1 513 ? 17.687 -13.371 -6.985 1.00 82.62 513 GLU A N 1
ATOM 4064 C CA . GLU A 1 513 ? 17.697 -14.793 -6.626 1.00 82.62 513 GLU A CA 1
ATOM 4065 C C . GLU A 1 513 ? 16.872 -15.068 -5.365 1.00 82.62 513 GLU A C 1
ATOM 4067 O O . GLU A 1 513 ? 16.104 -16.031 -5.342 1.00 82.62 513 GLU A O 1
ATOM 4072 N N . ALA A 1 514 ? 16.973 -14.203 -4.352 1.00 79.00 514 ALA A N 1
ATOM 4073 C CA . ALA A 1 514 ? 16.142 -14.275 -3.153 1.00 79.00 514 ALA A CA 1
ATOM 4074 C C . ALA A 1 514 ? 14.645 -14.162 -3.489 1.00 79.00 514 ALA A C 1
ATOM 4076 O O . ALA A 1 514 ? 13.843 -14.952 -2.993 1.00 79.00 514 ALA A O 1
ATOM 4077 N N . LEU A 1 515 ? 14.281 -13.249 -4.395 1.00 75.31 515 LEU A N 1
ATOM 4078 C CA . LEU A 1 515 ? 12.902 -13.087 -4.867 1.00 75.31 515 LEU A CA 1
ATOM 4079 C C . LEU A 1 515 ? 12.418 -14.274 -5.710 1.00 75.31 515 LEU A C 1
ATOM 4081 O O . LEU A 1 515 ? 11.294 -14.742 -5.550 1.00 75.31 515 LEU A O 1
ATOM 4085 N N . ALA A 1 516 ? 13.268 -14.810 -6.586 1.00 70.56 516 ALA A N 1
ATOM 4086 C CA . ALA A 1 516 ? 12.918 -15.948 -7.432 1.00 70.56 516 ALA A CA 1
ATOM 4087 C C . ALA A 1 516 ? 12.730 -17.250 -6.633 1.00 70.56 516 ALA A C 1
ATOM 4089 O O . ALA A 1 516 ? 11.871 -18.061 -6.987 1.00 70.56 516 ALA A O 1
ATOM 4090 N N . ALA A 1 517 ? 13.513 -17.451 -5.567 1.00 65.25 517 ALA A N 1
ATOM 4091 C CA . ALA A 1 517 ? 13.388 -18.611 -4.685 1.00 65.25 517 ALA A CA 1
ATOM 4092 C C . ALA A 1 517 ? 12.013 -18.664 -3.995 1.00 65.25 517 ALA A C 1
ATOM 4094 O O . ALA A 1 517 ? 11.433 -19.744 -3.899 1.00 65.25 517 ALA A O 1
ATOM 4095 N N . LYS A 1 518 ? 11.457 -17.506 -3.609 1.00 61.66 518 LYS A N 1
ATOM 4096 C CA . LYS A 1 518 ? 10.102 -17.390 -3.049 1.00 61.66 518 LYS A CA 1
ATOM 4097 C C . LYS A 1 518 ? 9.027 -17.828 -4.057 1.00 61.66 518 LYS A C 1
ATOM 4099 O O . LYS A 1 518 ? 8.227 -18.718 -3.770 1.00 61.66 518 LYS A O 1
ATOM 4104 N N . ASN A 1 519 ? 9.071 -17.287 -5.277 1.00 58.41 519 ASN A N 1
ATOM 4105 C CA . ASN A 1 519 ? 8.061 -17.559 -6.313 1.00 58.41 519 ASN A CA 1
ATOM 4106 C C . ASN A 1 519 ? 8.051 -19.025 -6.791 1.00 58.41 519 ASN A C 1
ATOM 4108 O O . ASN A 1 519 ? 7.016 -19.544 -7.209 1.00 58.41 519 ASN A O 1
ATOM 4112 N N . GLN A 1 520 ? 9.195 -19.717 -6.758 1.00 53.34 520 GLN A N 1
ATOM 4113 C CA . GLN A 1 520 ? 9.263 -21.131 -7.148 1.00 53.34 520 GLN A CA 1
ATOM 4114 C C . GLN A 1 520 ? 8.578 -22.064 -6.148 1.00 53.34 520 GLN A C 1
ATOM 4116 O O . GLN A 1 520 ? 8.100 -23.121 -6.558 1.00 53.34 520 GLN A O 1
ATOM 4121 N N . GLN A 1 521 ? 8.505 -21.688 -4.872 1.00 50.25 521 GLN A N 1
ATOM 4122 C CA . GLN A 1 521 ? 7.953 -22.548 -3.833 1.00 50.25 521 GLN A CA 1
ATOM 4123 C C . GLN A 1 521 ? 6.437 -22.381 -3.694 1.00 50.25 521 GLN A C 1
ATOM 4125 O O . GLN A 1 521 ? 5.747 -23.388 -3.580 1.00 50.25 521 GLN A O 1
ATOM 4130 N N . GLN A 1 522 ? 5.904 -21.167 -3.891 1.00 49.34 522 GLN A N 1
ATOM 4131 C CA . GLN A 1 522 ? 4.459 -20.930 -4.067 1.00 49.34 522 GLN A CA 1
ATOM 4132 C C . GLN A 1 522 ? 3.860 -21.807 -5.188 1.00 49.34 522 GLN A C 1
ATOM 4134 O O . GLN A 1 522 ? 2.759 -22.333 -5.057 1.00 49.34 522 GLN A O 1
ATOM 4139 N N . ASN A 1 523 ? 4.629 -22.054 -6.257 1.00 44.97 523 ASN A N 1
ATOM 4140 C CA . ASN A 1 523 ? 4.242 -22.955 -7.349 1.00 44.97 523 ASN A CA 1
ATOM 4141 C C . ASN A 1 523 ? 4.417 -24.458 -7.040 1.00 44.97 523 ASN A C 1
ATOM 4143 O O . ASN A 1 523 ? 3.835 -25.282 -7.745 1.00 44.97 523 ASN A O 1
ATOM 4147 N N . GLN A 1 524 ? 5.222 -24.836 -6.038 1.00 41.44 524 GLN A N 1
ATOM 4148 C CA . GLN A 1 524 ? 5.463 -26.238 -5.660 1.00 41.44 524 GLN A CA 1
ATOM 4149 C C . GLN A 1 524 ? 4.499 -26.735 -4.577 1.00 41.44 524 GLN A C 1
ATOM 4151 O O . GLN A 1 524 ? 4.111 -27.902 -4.620 1.00 41.44 524 GLN A O 1
ATOM 4156 N N . THR A 1 525 ? 4.053 -25.874 -3.657 1.00 40.91 525 THR A N 1
ATOM 4157 C CA . THR A 1 525 ? 3.050 -26.250 -2.645 1.00 40.91 525 THR A CA 1
ATOM 4158 C C . THR A 1 525 ? 1.697 -26.581 -3.290 1.00 40.91 525 THR A C 1
ATOM 4160 O O . THR A 1 525 ? 1.052 -27.540 -2.887 1.00 40.91 525 THR A O 1
ATOM 4163 N N . GLY A 1 526 ? 1.329 -25.905 -4.388 1.00 43.41 526 GLY A N 1
ATOM 4164 C CA . GLY A 1 526 ? 0.097 -26.183 -5.144 1.00 43.41 526 GLY A CA 1
ATOM 4165 C C . GLY A 1 526 ? 0.118 -27.433 -6.044 1.00 43.41 526 GLY A C 1
ATOM 4166 O O . GLY A 1 526 ? -0.882 -27.717 -6.698 1.00 43.41 526 GLY A O 1
ATOM 4167 N N . GLN A 1 527 ? 1.231 -28.178 -6.128 1.00 35.00 527 GLN A N 1
ATOM 4168 C CA . GLN A 1 527 ? 1.327 -29.402 -6.949 1.00 35.00 527 GLN A CA 1
ATOM 4169 C C . GLN A 1 527 ? 1.327 -30.712 -6.146 1.00 35.00 527 GLN A C 1
ATOM 4171 O O . GLN A 1 527 ? 1.151 -31.768 -6.751 1.00 35.00 527 GLN A O 1
ATOM 4176 N N . ASN A 1 528 ? 1.471 -30.674 -4.816 1.00 35.78 528 ASN A N 1
ATOM 4177 C CA . ASN A 1 528 ? 1.554 -31.885 -3.983 1.00 35.78 528 ASN A CA 1
ATOM 4178 C C . ASN A 1 528 ? 0.278 -32.221 -3.185 1.00 35.78 528 ASN A C 1
ATOM 4180 O O . ASN A 1 528 ? 0.258 -33.243 -2.506 1.00 35.78 528 ASN A O 1
ATOM 4184 N N . GLU A 1 529 ? -0.804 -31.444 -3.295 1.00 37.59 529 GLU A N 1
ATOM 4185 C CA . GLU A 1 529 ? -2.070 -31.725 -2.585 1.00 37.59 529 GLU A CA 1
ATOM 4186 C C . GLU A 1 529 ? -3.047 -32.631 -3.361 1.00 37.59 529 GLU A C 1
ATOM 4188 O O . GLU A 1 529 ? -4.119 -32.971 -2.869 1.00 37.59 529 GLU A O 1
ATOM 4193 N N . GLN A 1 530 ? -2.673 -33.111 -4.550 1.00 34.41 530 GLN A N 1
ATOM 4194 C CA . GLN A 1 530 ? -3.459 -34.090 -5.313 1.00 34.41 530 GLN A CA 1
ATOM 4195 C C . GLN A 1 530 ? -2.922 -35.521 -5.187 1.00 34.41 530 GLN A C 1
ATOM 4197 O O . GLN A 1 530 ? -2.855 -36.217 -6.190 1.00 34.41 530 GLN A O 1
ATOM 4202 N N . GLU A 1 531 ? -2.539 -35.993 -3.995 1.00 34.06 531 GLU A N 1
ATOM 4203 C CA . GLU A 1 531 ? -2.383 -37.444 -3.758 1.00 34.06 531 GLU A CA 1
ATOM 4204 C C . GLU A 1 531 ? -2.245 -37.827 -2.267 1.00 34.06 531 GLU A C 1
ATOM 4206 O O . GLU A 1 531 ? -1.258 -38.432 -1.864 1.00 34.06 531 GLU A O 1
ATOM 4211 N N . ASN A 1 532 ? -3.236 -37.517 -1.421 1.00 29.92 532 ASN A N 1
ATOM 4212 C CA . ASN A 1 532 ? -3.600 -38.399 -0.296 1.00 29.92 532 ASN A CA 1
ATOM 4213 C C . ASN A 1 532 ? -4.884 -37.926 0.394 1.00 29.92 532 ASN A C 1
ATOM 4215 O O . ASN A 1 532 ? -4.864 -37.000 1.196 1.00 29.92 532 ASN A O 1
ATOM 4219 N N . ASP A 1 533 ? -5.993 -38.604 0.116 1.00 33.44 533 ASP A N 1
ATOM 4220 C CA . ASP A 1 533 ? -7.241 -38.431 0.853 1.00 33.44 533 ASP A CA 1
ATOM 4221 C C . ASP A 1 533 ? -7.527 -39.735 1.607 1.00 33.44 533 ASP A C 1
ATOM 4223 O O . ASP A 1 533 ? -8.004 -40.707 1.013 1.00 33.44 533 ASP A O 1
ATOM 4227 N N . GLN A 1 534 ? -7.086 -39.777 2.873 1.00 30.73 534 GLN A N 1
ATOM 4228 C CA . GLN A 1 534 ? -7.595 -40.586 3.997 1.00 30.73 534 GLN A CA 1
ATOM 4229 C C . GLN A 1 534 ? -6.567 -40.626 5.142 1.00 30.73 534 GLN A C 1
ATOM 4231 O O . GLN A 1 534 ? -5.844 -41.608 5.302 1.00 30.73 534 GLN A O 1
ATOM 4236 N N . ASN A 1 535 ? -6.528 -39.577 5.968 1.00 28.17 535 ASN A N 1
ATOM 4237 C CA . ASN A 1 535 ? -6.466 -39.735 7.423 1.00 28.17 535 ASN A CA 1
ATOM 4238 C C . ASN A 1 535 ? -6.825 -38.407 8.102 1.00 28.17 535 ASN A C 1
ATOM 4240 O O . ASN A 1 535 ? -6.194 -37.386 7.845 1.00 28.17 535 ASN A O 1
ATOM 4244 N N . GLU A 1 536 ? -7.841 -38.435 8.960 1.00 34.47 536 GLU A N 1
ATOM 4245 C CA . GLU A 1 536 ? -8.208 -37.325 9.836 1.00 34.47 536 GLU A CA 1
ATOM 4246 C C . GLU A 1 536 ? -7.127 -37.134 10.910 1.00 34.47 536 GLU A C 1
ATOM 4248 O O . GLU A 1 536 ? -6.735 -38.080 11.594 1.00 34.47 536 GLU A O 1
ATOM 4253 N N . GLY A 1 537 ? -6.660 -35.898 11.058 1.00 25.28 537 GLY A N 1
ATOM 4254 C CA . GLY A 1 537 ? -5.727 -35.476 12.095 1.00 25.28 537 GLY A CA 1
ATOM 4255 C C . GLY A 1 537 ? -5.386 -34.008 11.894 1.00 25.28 537 GLY A C 1
ATOM 4256 O O . GLY A 1 537 ? -4.598 -33.672 11.017 1.00 25.28 537 GLY A O 1
ATOM 4257 N N . ALA A 1 538 ? -6.039 -33.142 12.667 1.00 37.88 538 ALA A N 1
ATOM 4258 C CA . ALA A 1 538 ? -5.779 -31.713 12.688 1.00 37.88 538 ALA A CA 1
ATOM 4259 C C . ALA A 1 538 ? -4.311 -31.448 13.059 1.00 37.88 538 ALA A C 1
ATOM 4261 O O . ALA A 1 538 ? -3.889 -31.744 14.172 1.00 37.88 538 ALA A O 1
ATOM 4262 N N . ALA A 1 539 ? -3.563 -30.884 12.117 1.00 26.72 539 ALA A N 1
ATOM 4263 C CA . ALA A 1 539 ? -2.297 -30.211 12.350 1.00 26.72 539 ALA A CA 1
ATOM 4264 C C . ALA A 1 539 ? -2.344 -28.919 11.529 1.00 26.72 539 ALA A C 1
ATOM 4266 O O . ALA A 1 539 ? -2.165 -28.926 10.311 1.00 26.72 539 ALA A O 1
ATOM 4267 N N . SER A 1 540 ? -2.691 -27.826 12.205 1.00 32.38 540 SER A N 1
ATOM 4268 C CA . SER A 1 540 ? -2.559 -26.471 11.682 1.00 32.38 540 SER A CA 1
ATOM 4269 C C . SER A 1 540 ? -1.075 -26.114 11.710 1.00 32.38 540 SER A C 1
ATOM 4271 O O . SER A 1 540 ? -0.602 -25.536 12.677 1.00 32.38 540 SER A O 1
ATOM 4273 N N . GLY A 1 541 ? -0.333 -26.528 10.683 1.00 30.97 541 GLY A N 1
ATOM 4274 C CA . GLY A 1 541 ? 1.008 -26.010 10.431 1.00 30.97 541 GLY A CA 1
ATOM 4275 C C . GLY A 1 541 ? 0.894 -24.643 9.764 1.00 30.97 541 GLY A C 1
ATOM 4276 O O . GLY A 1 541 ? 0.168 -24.508 8.776 1.00 30.97 541 GLY A O 1
ATOM 4277 N N . GLY A 1 542 ? 1.590 -23.640 10.300 1.00 33.06 542 GLY A N 1
ATOM 4278 C CA . GLY A 1 542 ? 1.720 -22.334 9.656 1.00 33.06 542 GLY A CA 1
ATOM 4279 C C . GLY A 1 542 ? 2.239 -22.465 8.213 1.00 33.06 542 GLY A C 1
ATOM 4280 O O . GLY A 1 542 ? 2.869 -23.473 7.865 1.00 33.06 542 GLY A O 1
ATOM 4281 N N . PRO A 1 543 ? 1.966 -21.489 7.327 1.00 37.25 543 PRO A N 1
ATOM 4282 C CA . PRO A 1 543 ? 2.287 -21.629 5.916 1.00 37.25 543 PRO A CA 1
ATOM 4283 C C . PRO A 1 543 ? 3.800 -21.849 5.720 1.00 37.25 543 PRO A C 1
ATOM 4285 O O . PRO A 1 543 ? 4.601 -21.004 6.122 1.00 37.25 543 PRO A O 1
ATOM 4288 N N . PRO A 1 544 ? 4.241 -22.906 5.011 1.00 38.25 544 PRO A N 1
ATOM 4289 C CA . PRO A 1 544 ? 5.660 -23.167 4.728 1.00 38.25 544 PRO A CA 1
ATOM 4290 C C . PRO A 1 544 ? 6.354 -22.093 3.854 1.00 38.25 544 PRO A C 1
ATOM 4292 O O . PRO A 1 544 ? 7.496 -22.281 3.434 1.00 38.25 544 PRO A O 1
ATOM 4295 N N . GLY A 1 545 ? 5.683 -20.976 3.546 1.00 45.03 545 GLY A N 1
ATOM 4296 C CA . GLY A 1 545 ? 6.221 -19.832 2.806 1.00 45.03 545 GLY A CA 1
ATOM 4297 C C . GLY A 1 545 ? 7.073 -18.872 3.648 1.00 45.03 545 GLY A C 1
ATOM 4298 O O . GLY A 1 545 ? 7.985 -18.239 3.100 1.00 45.03 545 GLY A O 1
ATOM 4299 N N . ASP A 1 546 ? 6.849 -18.804 4.963 1.00 51.69 546 ASP A N 1
ATOM 4300 C CA . ASP A 1 546 ? 7.534 -17.834 5.831 1.00 51.69 546 ASP A CA 1
ATOM 4301 C C . ASP A 1 546 ? 8.967 -18.253 6.162 1.00 51.69 546 ASP A C 1
ATOM 4303 O O . ASP A 1 546 ? 9.900 -17.456 6.028 1.00 51.69 546 ASP A O 1
ATOM 4307 N N . THR A 1 547 ? 9.193 -19.539 6.438 1.00 50.00 547 THR A N 1
ATOM 4308 C CA . THR A 1 547 ? 10.536 -20.094 6.695 1.00 50.00 547 THR A CA 1
ATOM 4309 C C . THR A 1 547 ? 11.470 -19.935 5.489 1.00 50.00 547 THR A C 1
ATOM 4311 O O . THR A 1 547 ? 12.667 -19.671 5.621 1.00 50.00 547 THR A O 1
ATOM 4314 N N . VAL A 1 548 ? 10.930 -20.024 4.275 1.00 51.88 548 VAL A N 1
ATOM 4315 C CA . VAL A 1 548 ? 11.674 -19.857 3.016 1.00 51.88 548 VAL A CA 1
ATOM 4316 C C . VAL A 1 548 ? 12.029 -18.393 2.780 1.00 51.88 548 VAL A C 1
ATOM 4318 O O . VAL A 1 548 ? 13.151 -18.085 2.360 1.00 51.88 548 VAL A O 1
ATOM 4321 N N . THR A 1 549 ? 11.096 -17.489 3.081 1.00 63.09 549 THR A N 1
ATOM 4322 C CA . THR A 1 549 ? 11.320 -16.043 3.028 1.00 63.09 549 THR A CA 1
ATOM 4323 C C . THR A 1 549 ? 12.401 -15.637 4.034 1.00 63.09 549 THR A C 1
ATOM 4325 O O . THR A 1 549 ? 13.333 -14.916 3.663 1.00 63.09 549 THR A O 1
ATOM 4328 N N . ALA A 1 550 ? 12.377 -16.193 5.249 1.00 66.06 550 ALA A N 1
ATOM 4329 C CA . ALA A 1 550 ? 13.428 -16.015 6.249 1.00 66.06 550 ALA A CA 1
ATOM 4330 C C . ALA A 1 550 ? 14.790 -16.550 5.763 1.00 66.06 550 ALA A C 1
ATOM 4332 O O . ALA A 1 550 ? 15.799 -15.849 5.856 1.00 66.06 550 ALA A O 1
ATOM 4333 N N . ILE A 1 551 ? 14.844 -17.735 5.139 1.00 69.12 551 ILE A N 1
ATOM 4334 C CA . ILE A 1 551 ? 16.085 -18.294 4.564 1.00 69.12 551 ILE A CA 1
ATOM 4335 C C . ILE A 1 551 ? 16.650 -17.401 3.448 1.00 69.12 551 ILE A C 1
ATOM 4337 O O . ILE A 1 551 ? 17.869 -17.220 3.354 1.00 69.12 551 ILE A O 1
ATOM 4341 N N . ALA A 1 552 ? 15.802 -16.843 2.583 1.00 68.88 552 ALA A N 1
ATOM 4342 C CA . ALA A 1 552 ? 16.232 -15.934 1.522 1.00 68.88 552 ALA A CA 1
ATOM 4343 C C . ALA A 1 552 ? 16.813 -14.628 2.096 1.00 68.88 552 ALA A C 1
ATOM 4345 O O . ALA A 1 552 ? 17.885 -14.186 1.672 1.00 68.88 552 ALA A O 1
ATOM 4346 N N . GLN A 1 553 ? 16.168 -14.060 3.118 1.00 75.25 553 GLN A N 1
ATOM 4347 C CA . GLN A 1 553 ? 16.659 -12.875 3.826 1.00 75.25 553 GLN A CA 1
ATOM 4348 C C . GLN A 1 553 ? 17.964 -13.152 4.592 1.00 75.25 553 GLN A C 1
ATOM 4350 O O . GLN A 1 553 ? 18.904 -12.358 4.513 1.00 75.25 553 GLN A O 1
ATOM 4355 N N . LEU A 1 554 ? 18.090 -14.319 5.231 1.00 78.69 554 LEU A N 1
ATOM 4356 C CA . LEU A 1 554 ? 19.322 -14.777 5.882 1.00 78.69 554 LEU A CA 1
ATOM 4357 C C . LEU A 1 554 ? 20.475 -14.942 4.888 1.00 78.69 554 LEU A C 1
ATOM 4359 O O . LEU A 1 554 ? 21.611 -14.578 5.192 1.00 78.69 554 LEU A O 1
ATOM 4363 N N . LYS A 1 555 ? 20.207 -15.450 3.678 1.00 76.81 555 LYS A N 1
ATOM 4364 C CA . LYS A 1 555 ? 21.220 -15.521 2.613 1.00 76.81 555 LYS A CA 1
ATOM 4365 C C . LYS A 1 555 ? 21.709 -14.131 2.213 1.00 76.81 555 LYS A C 1
ATOM 4367 O O . LYS A 1 555 ? 22.919 -13.948 2.090 1.00 76.81 555 LYS A O 1
ATOM 4372 N N . ILE A 1 556 ? 20.805 -13.157 2.065 1.00 82.56 556 ILE A N 1
ATOM 4373 C CA . ILE A 1 556 ? 21.183 -11.761 1.794 1.00 82.56 556 ILE A CA 1
ATOM 4374 C C . ILE A 1 556 ? 22.058 -11.229 2.937 1.00 82.56 556 ILE A C 1
ATOM 4376 O O . ILE A 1 556 ? 23.152 -10.730 2.673 1.00 82.56 556 ILE A O 1
ATOM 4380 N N . LEU A 1 557 ? 21.637 -11.383 4.198 1.00 83.06 557 LEU A N 1
ATOM 4381 C CA . LEU A 1 557 ? 22.417 -10.938 5.359 1.00 83.06 557 LEU A CA 1
ATOM 4382 C C . LEU A 1 557 ? 23.799 -11.594 5.428 1.00 83.06 557 LEU A C 1
ATOM 4384 O O . LEU A 1 557 ? 24.788 -10.909 5.676 1.00 83.06 557 LEU A O 1
ATOM 4388 N N . LEU A 1 558 ? 23.902 -12.896 5.152 1.00 79.19 558 LEU A N 1
ATOM 4389 C CA . LEU A 1 558 ? 25.180 -13.604 5.130 1.00 79.19 558 LEU A CA 1
ATOM 4390 C C . LEU A 1 558 ? 26.113 -13.051 4.047 1.00 79.19 558 LEU A C 1
ATOM 4392 O O . LEU A 1 558 ? 27.315 -12.901 4.284 1.00 79.19 558 LEU A O 1
ATOM 4396 N N . THR A 1 559 ? 25.584 -12.737 2.864 1.00 80.25 559 THR A N 1
ATOM 4397 C CA . THR A 1 559 ? 26.375 -12.121 1.795 1.00 80.25 559 THR A CA 1
ATOM 4398 C C . THR A 1 559 ? 26.829 -10.714 2.179 1.00 80.25 559 THR A C 1
ATOM 4400 O O . THR A 1 559 ? 28.009 -10.393 2.022 1.00 80.25 559 THR A O 1
ATOM 4403 N N . LEU A 1 560 ? 25.944 -9.907 2.772 1.00 82.44 560 LEU A N 1
ATOM 4404 C CA . LEU A 1 560 ? 26.297 -8.586 3.296 1.00 82.44 560 LEU A CA 1
ATOM 4405 C C . LEU A 1 560 ? 27.387 -8.679 4.373 1.00 82.44 560 LEU A C 1
ATOM 4407 O O . LEU A 1 560 ? 28.358 -7.923 4.334 1.00 82.44 560 LEU A O 1
ATOM 4411 N N . GLN A 1 561 ? 27.282 -9.648 5.283 1.00 84.38 561 GLN A N 1
ATOM 4412 C CA . GLN A 1 561 ? 28.263 -9.879 6.339 1.00 84.38 561 GLN A CA 1
ATOM 4413 C C . GLN A 1 561 ? 29.636 -10.267 5.781 1.00 84.38 561 GLN A C 1
ATOM 4415 O O . GLN A 1 561 ? 30.662 -9.785 6.266 1.00 84.38 561 GLN A O 1
ATOM 4420 N N . ARG A 1 562 ? 29.679 -11.114 4.745 1.00 81.56 562 ARG A N 1
ATOM 4421 C CA . ARG A 1 562 ? 30.931 -11.475 4.060 1.00 81.56 562 ARG A CA 1
ATOM 4422 C C . ARG A 1 562 ? 31.597 -10.260 3.421 1.00 81.56 562 ARG A C 1
ATOM 4424 O O . ARG A 1 562 ? 32.813 -10.129 3.517 1.00 81.56 562 ARG A O 1
ATOM 4431 N N . GLU A 1 563 ? 30.822 -9.361 2.824 1.00 79.25 563 GLU A N 1
ATOM 4432 C CA . GLU A 1 563 ? 31.358 -8.139 2.217 1.00 79.25 563 GLU A CA 1
ATOM 4433 C C . GLU A 1 563 ? 31.893 -7.156 3.267 1.00 79.25 563 GLU A C 1
ATOM 4435 O O . GLU A 1 563 ? 32.972 -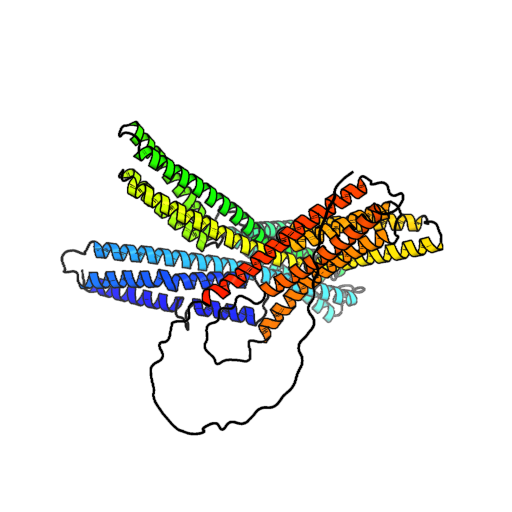6.584 3.096 1.00 79.25 563 GLU A O 1
ATOM 4440 N N . VAL A 1 564 ? 31.175 -6.978 4.382 1.00 82.31 564 VAL A N 1
ATOM 4441 C CA . VAL A 1 564 ? 31.657 -6.156 5.502 1.00 82.31 564 VAL A CA 1
ATOM 4442 C C . VAL A 1 564 ? 32.946 -6.745 6.080 1.00 82.31 564 VAL A C 1
ATOM 4444 O O . VAL A 1 564 ? 33.887 -5.999 6.359 1.00 82.31 564 VAL A O 1
ATOM 4447 N N . LEU A 1 565 ? 33.038 -8.072 6.204 1.00 79.88 565 LEU A N 1
ATOM 4448 C CA . LEU A 1 565 ? 34.263 -8.752 6.621 1.00 79.88 565 LEU A CA 1
ATOM 4449 C C . LEU A 1 565 ? 35.418 -8.502 5.638 1.00 79.88 565 LEU A C 1
ATOM 4451 O O . LEU A 1 565 ? 36.508 -8.141 6.076 1.00 79.88 565 LEU A O 1
ATOM 4455 N N . GLU A 1 566 ? 35.194 -8.645 4.329 1.00 80.88 566 GLU A N 1
ATOM 4456 C CA . GLU A 1 566 ? 36.222 -8.406 3.307 1.00 80.88 566 GLU A CA 1
ATOM 4457 C C . GLU A 1 566 ? 36.759 -6.969 3.370 1.00 80.88 566 GLU A C 1
ATOM 4459 O O . GLU A 1 566 ? 37.970 -6.765 3.464 1.00 80.88 566 GLU A O 1
ATOM 4464 N N . ARG A 1 567 ? 35.873 -5.969 3.435 1.00 83.06 567 ARG A N 1
ATOM 4465 C CA . ARG A 1 567 ? 36.260 -4.551 3.563 1.00 83.06 567 ARG A CA 1
ATOM 4466 C C . ARG A 1 567 ? 36.962 -4.246 4.884 1.00 83.06 567 ARG A C 1
ATOM 4468 O O . ARG A 1 567 ? 37.881 -3.430 4.921 1.00 83.06 567 ARG A O 1
ATOM 4475 N N . THR A 1 568 ? 36.575 -4.925 5.962 1.00 83.25 568 THR A N 1
ATOM 4476 C CA . THR A 1 568 ? 37.256 -4.817 7.260 1.00 83.25 568 THR A CA 1
ATOM 4477 C C . THR A 1 568 ? 38.686 -5.348 7.172 1.00 83.25 568 THR A C 1
ATOM 4479 O O . THR A 1 568 ? 39.608 -4.699 7.667 1.00 83.25 568 THR A O 1
ATOM 4482 N N . ILE A 1 569 ? 38.892 -6.483 6.496 1.00 81.69 569 ILE A N 1
ATOM 4483 C CA . ILE A 1 569 ? 40.227 -7.038 6.237 1.00 81.69 569 ILE A CA 1
ATOM 4484 C C . ILE A 1 569 ? 41.038 -6.073 5.364 1.00 81.69 569 ILE A C 1
ATOM 4486 O O . ILE A 1 569 ? 42.186 -5.781 5.690 1.00 81.69 569 ILE A O 1
ATOM 4490 N N . GLU A 1 570 ? 40.463 -5.530 4.287 1.00 83.25 570 GLU A N 1
ATOM 4491 C CA . GLU A 1 570 ? 41.150 -4.549 3.436 1.00 83.25 570 GLU A CA 1
ATOM 4492 C C . GLU A 1 570 ? 41.604 -3.323 4.249 1.00 83.25 570 GLU A C 1
ATOM 4494 O O . GLU A 1 570 ? 42.770 -2.923 4.166 1.00 83.25 570 GLU A O 1
ATOM 4499 N N . LEU A 1 571 ? 40.737 -2.780 5.106 1.00 83.88 571 LEU A N 1
ATOM 4500 C CA . LEU A 1 571 ? 41.065 -1.639 5.960 1.00 83.88 571 LEU A CA 1
ATOM 4501 C C . LEU A 1 571 ? 42.136 -1.976 7.014 1.00 83.88 571 LEU A C 1
ATOM 4503 O O . LEU A 1 571 ? 43.036 -1.168 7.259 1.00 83.88 571 LEU A O 1
ATOM 4507 N N . ASP A 1 572 ? 42.105 -3.179 7.592 1.00 82.38 572 ASP A N 1
ATOM 4508 C CA . ASP A 1 572 ? 43.140 -3.656 8.518 1.00 82.38 572 ASP A CA 1
ATOM 4509 C C . ASP A 1 572 ? 44.502 -3.831 7.821 1.00 82.38 572 ASP A C 1
ATOM 4511 O O . ASP A 1 572 ? 45.545 -3.406 8.333 1.00 82.38 572 ASP A O 1
ATOM 4515 N N . THR A 1 573 ? 44.513 -4.348 6.587 1.00 86.56 573 THR A N 1
ATOM 4516 C CA . THR A 1 573 ? 45.749 -4.445 5.791 1.00 86.56 573 THR A CA 1
ATOM 4517 C C . THR A 1 573 ? 46.314 -3.072 5.420 1.00 86.56 573 THR A C 1
ATOM 4519 O O . THR A 1 573 ? 47.534 -2.911 5.356 1.00 86.56 573 THR A O 1
ATOM 4522 N N . LEU A 1 574 ? 45.463 -2.062 5.195 1.00 84.25 574 LEU A N 1
ATOM 4523 C CA . LEU A 1 574 ? 45.897 -0.677 4.980 1.00 84.25 574 LEU A CA 1
ATOM 4524 C C . LEU A 1 574 ? 46.495 -0.079 6.253 1.00 84.25 574 LEU A C 1
ATOM 4526 O O . LEU A 1 574 ? 47.553 0.548 6.195 1.00 84.25 574 LEU A O 1
ATOM 4530 N N . LYS A 1 575 ? 45.869 -0.329 7.406 1.00 80.25 575 LYS A N 1
ATOM 4531 C CA . LYS A 1 575 ? 46.350 0.124 8.716 1.00 80.25 575 LYS A CA 1
ATOM 4532 C C . LYS A 1 575 ? 47.721 -0.454 9.071 1.00 80.25 575 LYS A C 1
ATOM 4534 O O . LYS A 1 575 ? 48.551 0.239 9.656 1.00 80.25 575 LYS A O 1
ATOM 4539 N N . THR A 1 576 ? 47.961 -1.715 8.719 1.00 80.62 576 THR A N 1
ATOM 4540 C CA . THR A 1 576 ? 49.211 -2.438 9.007 1.00 80.62 576 THR A CA 1
ATOM 4541 C C . THR A 1 576 ? 50.291 -2.247 7.933 1.00 80.62 576 THR A C 1
ATOM 4543 O O . THR A 1 576 ? 51.444 -2.641 8.132 1.00 80.62 576 THR A O 1
ATOM 4546 N N . ARG A 1 577 ? 49.970 -1.598 6.803 1.00 86.62 577 ARG A N 1
ATOM 4547 C CA . ARG A 1 577 ? 50.913 -1.332 5.709 1.00 86.62 577 ARG A CA 1
ATOM 4548 C C . ARG A 1 577 ? 51.961 -0.295 6.117 1.00 86.62 577 ARG A C 1
ATOM 4550 O O . ARG A 1 577 ? 51.650 0.854 6.427 1.00 86.62 577 ARG A O 1
ATOM 4557 N N . ALA A 1 578 ? 53.234 -0.677 6.024 1.00 65.00 578 ALA A N 1
ATOM 4558 C CA . ALA A 1 578 ? 54.353 0.214 6.315 1.00 65.00 578 ALA A CA 1
ATOM 4559 C C . ALA A 1 578 ? 54.310 1.486 5.442 1.00 65.00 578 ALA A C 1
ATOM 4561 O O . ALA A 1 578 ? 54.384 1.411 4.216 1.00 65.00 578 ALA A O 1
ATOM 4562 N N . GLY A 1 579 ? 54.213 2.652 6.091 1.00 75.31 579 GLY A N 1
ATOM 4563 C CA . GLY A 1 579 ? 54.200 3.965 5.437 1.00 75.31 579 GLY A CA 1
ATOM 4564 C C . GLY A 1 579 ? 52.815 4.523 5.089 1.00 75.31 579 GLY A C 1
ATOM 4565 O O . GLY A 1 579 ? 52.752 5.634 4.564 1.00 75.31 579 GLY A O 1
ATOM 4566 N N . HIS A 1 580 ? 51.722 3.808 5.383 1.00 83.31 580 HIS A N 1
ATOM 4567 C CA . HIS A 1 580 ? 50.370 4.368 5.276 1.00 83.31 580 HIS A CA 1
ATOM 4568 C C . HIS A 1 580 ? 50.089 5.324 6.443 1.00 83.31 580 HIS A C 1
ATOM 4570 O O . HIS A 1 580 ? 50.427 5.030 7.589 1.00 83.31 580 HIS A O 1
ATOM 4576 N N . ILE A 1 581 ? 49.483 6.475 6.154 1.00 85.44 581 ILE A N 1
ATOM 4577 C CA . ILE A 1 581 ? 49.054 7.446 7.167 1.00 85.44 581 ILE A CA 1
ATOM 4578 C C . ILE A 1 581 ? 47.534 7.415 7.188 1.00 85.44 581 ILE A C 1
ATOM 4580 O O . ILE A 1 581 ? 46.911 7.656 6.156 1.00 85.44 581 ILE A O 1
ATOM 4584 N N . TRP A 1 582 ? 46.963 7.153 8.364 1.00 85.62 582 TRP A N 1
ATOM 4585 C CA . TRP A 1 582 ? 45.516 7.132 8.560 1.00 85.62 582 TRP A CA 1
ATOM 4586 C C . TRP A 1 582 ? 44.889 8.449 8.094 1.00 85.62 582 TRP A C 1
ATOM 4588 O O . TRP A 1 582 ? 45.193 9.522 8.626 1.00 85.62 582 TRP A O 1
ATOM 4598 N N . SER A 1 583 ? 44.049 8.367 7.068 1.00 87.19 583 SER A N 1
ATOM 4599 C CA . SER A 1 583 ? 43.431 9.513 6.411 1.00 87.19 583 SER A CA 1
ATOM 4600 C C . SER A 1 583 ? 41.983 9.724 6.876 1.00 87.19 583 SER A C 1
ATOM 4602 O O . SER A 1 583 ? 41.355 8.801 7.397 1.00 87.19 583 SER A O 1
ATOM 4604 N N . PRO A 1 584 ? 41.391 10.913 6.649 1.00 84.44 584 PRO A N 1
ATOM 4605 C CA . PRO A 1 584 ? 39.958 11.118 6.872 1.00 84.44 584 PRO A CA 1
ATOM 4606 C C . PRO A 1 584 ? 39.066 10.157 6.067 1.00 84.44 584 PRO A C 1
ATOM 4608 O O . PRO A 1 584 ? 37.962 9.852 6.503 1.00 84.44 584 PRO A O 1
ATOM 4611 N N . ALA A 1 585 ? 39.540 9.666 4.915 1.00 76.31 585 ALA A N 1
ATOM 4612 C CA . ALA A 1 585 ? 38.822 8.679 4.112 1.00 76.31 585 ALA A CA 1
ATOM 4613 C C . ALA A 1 585 ? 38.832 7.288 4.770 1.00 76.31 585 ALA A C 1
ATOM 4615 O O . ALA A 1 585 ? 37.801 6.624 4.786 1.00 76.31 585 ALA A O 1
ATOM 4616 N N . ASP A 1 586 ? 39.956 6.886 5.375 1.00 82.25 586 ASP A N 1
ATOM 4617 C CA . ASP A 1 586 ? 40.052 5.626 6.130 1.00 82.25 586 ASP A CA 1
ATOM 4618 C C . ASP A 1 586 ? 39.151 5.658 7.373 1.00 82.25 586 ASP A C 1
ATOM 4620 O O . ASP A 1 586 ? 38.499 4.670 7.707 1.00 82.25 586 ASP A O 1
ATOM 4624 N N . GLN A 1 587 ? 39.069 6.820 8.034 1.00 86.06 587 GLN A N 1
ATOM 4625 C CA . GLN A 1 587 ? 38.155 7.025 9.156 1.00 86.06 587 GLN A CA 1
ATOM 4626 C C . GLN A 1 587 ? 36.687 6.924 8.720 1.00 86.06 587 GLN A C 1
ATOM 4628 O O . GLN A 1 587 ? 35.909 6.237 9.373 1.00 86.06 587 GLN A O 1
ATOM 4633 N N . ALA A 1 588 ? 36.323 7.559 7.603 1.00 79.25 588 ALA A N 1
ATOM 4634 C CA . ALA A 1 588 ? 34.968 7.483 7.064 1.00 79.25 588 ALA A CA 1
ATOM 4635 C C . ALA A 1 588 ? 34.579 6.048 6.662 1.00 79.25 588 ALA A C 1
ATOM 4637 O O . ALA A 1 588 ? 33.443 5.640 6.891 1.00 79.25 588 ALA A O 1
ATOM 4638 N N . GLU A 1 589 ? 35.512 5.266 6.108 1.00 81.06 589 GLU A N 1
ATOM 4639 C CA . GLU A 1 589 ? 35.285 3.851 5.791 1.00 81.06 589 GLU A CA 1
ATOM 4640 C C . GLU A 1 589 ? 35.078 3.011 7.062 1.00 81.06 589 GLU A C 1
ATOM 4642 O O . GLU A 1 589 ? 34.172 2.180 7.101 1.00 81.06 589 GLU A O 1
ATOM 4647 N N . LEU A 1 590 ? 35.854 3.256 8.125 1.00 82.69 590 LEU A N 1
ATOM 4648 C CA . LEU A 1 590 ? 35.674 2.584 9.416 1.00 82.69 590 LEU A CA 1
ATOM 4649 C C . LEU A 1 590 ? 34.308 2.890 10.042 1.00 82.69 590 LEU A C 1
ATOM 4651 O O . LEU A 1 590 ? 33.625 1.978 10.505 1.00 82.69 590 LEU A O 1
ATOM 4655 N N . ASP A 1 591 ? 33.915 4.164 10.065 1.00 83.38 591 ASP A N 1
ATOM 4656 C CA . ASP A 1 591 ? 32.627 4.592 10.618 1.00 83.38 591 ASP A CA 1
ATOM 4657 C C . ASP A 1 591 ? 31.462 4.002 9.803 1.00 83.38 591 ASP A C 1
ATOM 4659 O O . ASP A 1 591 ? 30.449 3.583 10.365 1.00 83.38 591 ASP A O 1
ATOM 4663 N N . GLN A 1 592 ? 31.640 3.867 8.484 1.00 81.06 592 GLN A N 1
ATOM 4664 C CA . GLN A 1 592 ? 30.684 3.192 7.611 1.00 81.06 592 GLN A CA 1
ATOM 4665 C C . GLN A 1 592 ? 30.569 1.691 7.926 1.00 81.06 592 GLN A C 1
ATOM 4667 O O . GLN A 1 592 ? 29.454 1.182 8.026 1.00 81.06 592 GLN A O 1
ATOM 4672 N N . LEU A 1 593 ? 31.691 0.979 8.085 1.00 83.69 593 LEU A N 1
ATOM 4673 C CA . LEU A 1 593 ? 31.689 -0.451 8.422 1.00 83.69 593 LEU A CA 1
ATOM 4674 C C . LEU A 1 593 ? 31.027 -0.719 9.778 1.00 83.69 593 LEU A C 1
ATOM 4676 O O . LEU A 1 593 ? 30.319 -1.711 9.918 1.00 83.69 593 LEU A O 1
ATOM 4680 N N . ARG A 1 594 ? 31.214 0.182 10.750 1.00 81.69 594 ARG A N 1
ATOM 4681 C CA . ARG A 1 594 ? 30.529 0.124 12.051 1.00 81.69 594 ARG A CA 1
ATOM 4682 C C . ARG A 1 594 ? 29.020 0.248 11.898 1.00 81.69 594 ARG A C 1
ATOM 4684 O O . ARG A 1 594 ? 28.304 -0.646 12.322 1.00 81.69 594 ARG A O 1
ATOM 4691 N N . SER A 1 595 ? 28.553 1.292 11.212 1.00 83.00 595 SER A N 1
ATOM 4692 C CA . SER A 1 595 ? 27.116 1.493 10.995 1.00 83.00 595 SER A CA 1
ATOM 4693 C C . SER A 1 595 ? 26.463 0.336 10.233 1.00 83.00 595 SER A C 1
ATOM 4695 O O . SER A 1 595 ? 25.307 0.021 10.498 1.00 83.00 595 SER A O 1
ATOM 4697 N N . GLU A 1 596 ? 27.168 -0.277 9.278 1.00 81.06 596 GLU A N 1
ATOM 4698 C CA . GLU A 1 596 ? 26.669 -1.455 8.561 1.00 81.06 596 GLU A CA 1
ATOM 4699 C C . GLU A 1 596 ? 26.640 -2.700 9.452 1.00 81.06 596 GLU A C 1
ATOM 4701 O O . GLU A 1 596 ? 25.682 -3.460 9.362 1.00 81.06 596 GLU A O 1
ATOM 4706 N N . GLN A 1 597 ? 27.634 -2.899 10.326 1.00 82.31 597 GLN A N 1
ATOM 4707 C CA . GLN A 1 597 ? 27.607 -3.985 11.310 1.00 82.31 597 GLN A CA 1
ATOM 4708 C C . GLN A 1 597 ? 26.466 -3.841 12.311 1.00 82.31 597 GLN A C 1
ATOM 4710 O O . GLN A 1 597 ? 25.781 -4.823 12.576 1.00 82.31 597 GLN A O 1
ATOM 4715 N N . ASP A 1 598 ? 26.235 -2.634 12.828 1.00 80.75 598 ASP A N 1
ATOM 4716 C CA . ASP A 1 598 ? 25.149 -2.383 13.778 1.00 80.75 598 ASP A CA 1
ATOM 4717 C C . ASP A 1 598 ? 23.792 -2.717 13.129 1.00 80.75 598 ASP A C 1
ATOM 4719 O O . ASP A 1 598 ? 23.022 -3.512 13.660 1.00 80.75 598 ASP A O 1
ATOM 4723 N N . GLN A 1 599 ? 23.556 -2.223 11.906 1.00 81.50 599 GLN A N 1
ATOM 4724 C CA . GLN A 1 599 ? 22.333 -2.511 11.144 1.00 81.50 599 GLN A CA 1
ATOM 4725 C C . GLN A 1 599 ? 22.167 -3.999 10.809 1.00 81.50 599 GLN A C 1
ATOM 4727 O O . GLN A 1 599 ? 21.055 -4.515 10.868 1.00 81.50 599 GLN A O 1
ATOM 4732 N N . LEU A 1 600 ? 23.246 -4.696 10.435 1.00 80.69 600 LEU A N 1
ATOM 4733 C CA . LEU A 1 600 ? 23.196 -6.139 10.184 1.00 80.69 600 LEU A CA 1
ATOM 4734 C C . LEU A 1 600 ? 22.897 -6.923 11.464 1.00 80.69 600 LEU A C 1
ATOM 4736 O O . LEU A 1 600 ? 22.148 -7.894 11.407 1.00 80.69 600 LEU A O 1
ATOM 4740 N N . GLY A 1 601 ? 23.460 -6.501 12.597 1.00 75.75 601 GLY A N 1
ATOM 4741 C CA . GLY A 1 601 ? 23.217 -7.107 13.902 1.00 75.75 601 GLY A CA 1
ATOM 4742 C C . GLY A 1 601 ? 21.768 -6.954 14.355 1.00 75.75 601 GLY A C 1
ATOM 4743 O O . GLY A 1 601 ? 21.179 -7.925 14.825 1.00 75.75 601 GLY A O 1
ATOM 4744 N N . ASP A 1 602 ? 21.183 -5.773 14.164 1.00 80.31 602 ASP A N 1
ATOM 4745 C CA . ASP A 1 602 ? 19.778 -5.525 14.493 1.00 80.31 602 ASP A CA 1
ATOM 4746 C C . ASP A 1 602 ? 18.839 -6.337 13.596 1.00 80.31 602 ASP A C 1
ATOM 4748 O O . ASP A 1 602 ? 17.960 -7.022 14.106 1.00 80.31 602 ASP A O 1
ATOM 4752 N N . LEU A 1 603 ? 19.084 -6.375 12.280 1.00 81.00 603 LEU A N 1
ATOM 4753 C CA . LEU A 1 603 ? 18.278 -7.186 11.358 1.00 81.00 603 LEU A CA 1
ATOM 4754 C C . LEU A 1 603 ? 18.406 -8.691 11.612 1.00 81.00 603 LEU A C 1
ATOM 4756 O O . LEU A 1 603 ? 17.436 -9.424 11.454 1.00 81.00 603 LEU A O 1
ATOM 4760 N N . ALA A 1 604 ? 19.595 -9.166 11.990 1.00 76.69 604 ALA A N 1
ATOM 4761 C CA . ALA A 1 604 ? 19.787 -10.565 12.355 1.00 76.69 604 ALA A CA 1
ATOM 4762 C C . ALA A 1 604 ? 19.024 -10.926 13.636 1.00 76.69 604 ALA A C 1
ATOM 4764 O O . ALA A 1 604 ? 18.498 -12.032 13.719 1.00 76.69 604 ALA A O 1
ATOM 4765 N N . ARG A 1 605 ? 18.948 -10.000 14.603 1.00 79.50 605 ARG A N 1
ATOM 4766 C CA . ARG A 1 605 ? 18.183 -10.183 15.841 1.00 79.50 605 ARG A CA 1
ATOM 4767 C C . ARG A 1 605 ? 16.680 -10.194 15.573 1.00 79.50 605 ARG A C 1
ATOM 4769 O O . ARG A 1 605 ? 16.029 -11.152 15.966 1.00 79.50 605 ARG A O 1
ATOM 4776 N N . GLU A 1 606 ? 16.178 -9.213 14.821 1.00 78.19 606 GLU A N 1
ATOM 4777 C CA . GLU A 1 606 ? 14.768 -9.148 14.405 1.00 78.19 606 GLU A CA 1
ATOM 4778 C C . GLU A 1 606 ? 14.344 -10.431 13.668 1.00 78.19 606 GLU A C 1
ATOM 4780 O O . GLU A 1 606 ? 13.280 -10.978 13.932 1.00 78.19 606 GLU A O 1
ATOM 4785 N N . LEU A 1 607 ? 15.193 -10.961 12.777 1.00 74.81 607 LEU A N 1
ATOM 4786 C CA . LEU A 1 607 ? 14.905 -12.227 12.095 1.00 74.81 607 LEU A CA 1
ATOM 4787 C C . LEU A 1 607 ? 14.992 -13.444 13.012 1.00 74.81 607 LEU A C 1
ATOM 4789 O O . LEU A 1 607 ? 14.246 -14.392 12.805 1.00 74.81 607 LEU A O 1
ATOM 4793 N N . SER A 1 608 ? 15.902 -13.458 13.989 1.00 73.88 608 SER A N 1
ATOM 4794 C CA . SER A 1 608 ? 15.963 -14.560 14.952 1.00 73.88 608 SER A CA 1
ATOM 4795 C C . SER A 1 608 ? 14.769 -14.564 15.902 1.00 73.88 608 SER A C 1
ATOM 4797 O O . SER A 1 608 ? 14.288 -15.637 16.227 1.00 73.88 608 SER A O 1
ATOM 4799 N N . GLU A 1 609 ? 14.283 -13.388 16.302 1.00 73.88 609 GLU A N 1
ATOM 4800 C CA . GLU A 1 609 ? 13.076 -13.232 17.122 1.00 73.88 609 GLU A CA 1
ATOM 4801 C C . GLU A 1 609 ? 11.842 -13.681 16.332 1.00 73.88 609 GLU A C 1
ATOM 4803 O O . GLU A 1 609 ? 11.100 -14.525 16.811 1.00 73.88 609 GLU A O 1
ATOM 4808 N N . ALA A 1 610 ? 11.704 -13.249 15.074 1.00 66.31 610 ALA A N 1
ATOM 4809 C CA . ALA A 1 610 ? 10.603 -13.676 14.208 1.00 66.31 610 ALA A CA 1
ATOM 4810 C C . ALA A 1 610 ? 10.581 -15.193 13.932 1.00 66.31 610 ALA A C 1
ATOM 4812 O O . ALA A 1 610 ? 9.517 -15.762 13.722 1.00 66.31 610 ALA A O 1
ATOM 4813 N N . VAL A 1 611 ? 11.747 -15.850 13.903 1.00 65.19 611 VAL A N 1
ATOM 4814 C CA . VAL A 1 611 ? 11.834 -17.315 13.766 1.00 65.19 611 VAL A CA 1
ATOM 4815 C C . VAL A 1 611 ? 11.576 -18.017 15.104 1.00 65.19 611 VAL A C 1
ATOM 4817 O O . VAL A 1 611 ? 10.978 -19.083 15.105 1.00 65.19 611 VAL A O 1
ATOM 4820 N N . ALA A 1 612 ? 11.990 -17.435 16.233 1.00 62.09 612 ALA A N 1
ATOM 4821 C CA . ALA A 1 612 ? 11.771 -18.005 17.563 1.00 62.09 612 ALA A CA 1
ATOM 4822 C C . ALA A 1 612 ? 10.305 -17.910 18.018 1.00 62.09 612 ALA A C 1
ATOM 4824 O O . ALA A 1 612 ? 9.795 -18.872 18.578 1.00 62.09 612 ALA A O 1
ATOM 4825 N N . GLU A 1 613 ? 9.608 -16.808 17.720 1.00 56.75 613 GLU A N 1
ATOM 4826 C CA . GLU A 1 613 ? 8.159 -16.670 17.960 1.00 56.75 613 GLU A CA 1
ATOM 4827 C C . GLU A 1 613 ? 7.362 -17.746 17.199 1.00 56.75 613 GLU A C 1
ATOM 4829 O O . GLU A 1 613 ? 6.388 -18.277 17.718 1.00 56.75 613 GLU A O 1
ATOM 4834 N N . GLN A 1 614 ? 7.827 -18.149 16.009 1.00 53.22 614 GLN A N 1
ATOM 4835 C CA . GLN A 1 614 ? 7.233 -19.260 15.254 1.00 53.22 614 GLN A CA 1
ATOM 4836 C C . GLN A 1 614 ? 7.509 -20.647 15.866 1.00 53.22 614 GLN A C 1
ATOM 4838 O O . GLN A 1 614 ? 6.736 -21.567 15.614 1.00 53.22 614 GLN A O 1
ATOM 4843 N N . GLU A 1 615 ? 8.596 -20.818 16.631 1.00 47.25 615 GLU A N 1
ATOM 4844 C CA . GLU A 1 615 ? 8.937 -22.078 17.318 1.00 47.25 615 GLU A CA 1
ATOM 4845 C C . GLU A 1 615 ? 8.257 -22.183 18.703 1.00 47.25 615 GLU A C 1
ATOM 4847 O O . GLU A 1 615 ? 7.860 -23.276 19.104 1.00 47.25 615 GLU A O 1
ATOM 4852 N N . GLU A 1 616 ? 8.054 -21.073 19.426 1.00 42.34 616 GLU A N 1
ATOM 4853 C CA . GLU A 1 616 ? 7.352 -21.072 20.726 1.00 42.34 616 GLU A CA 1
ATOM 4854 C C . GLU A 1 616 ? 5.855 -21.420 20.592 1.00 42.34 616 GLU A C 1
ATOM 4856 O O . GLU A 1 616 ? 5.320 -22.134 21.444 1.00 42.34 616 GLU A O 1
ATOM 4861 N N . ASP A 1 617 ? 5.207 -21.042 19.483 1.00 42.94 617 ASP A N 1
ATOM 4862 C CA . ASP A 1 617 ? 3.842 -21.481 19.145 1.00 42.94 617 ASP A CA 1
ATOM 4863 C C . ASP A 1 617 ? 3.743 -23.004 18.869 1.00 42.94 617 ASP A C 1
ATOM 4865 O O . ASP A 1 617 ? 2.661 -23.592 18.995 1.00 42.94 617 ASP A O 1
ATOM 4869 N N . GLU A 1 618 ? 4.855 -23.670 18.517 1.00 38.50 618 GLU A N 1
ATOM 4870 C CA . GLU A 1 618 ? 4.929 -25.133 18.342 1.00 38.50 618 GLU A CA 1
ATOM 4871 C C . GLU A 1 618 ? 5.186 -25.882 19.668 1.00 38.50 618 GLU A C 1
ATOM 4873 O O . GLU A 1 618 ? 4.654 -26.982 19.858 1.00 38.50 618 GLU A O 1
ATOM 4878 N N . ASP A 1 619 ? 5.953 -25.303 20.599 1.00 37.41 619 ASP A N 1
ATOM 4879 C CA . ASP A 1 619 ? 6.367 -25.970 21.846 1.00 37.41 619 ASP A CA 1
ATOM 4880 C C . ASP A 1 619 ? 5.333 -25.871 22.990 1.00 37.41 619 ASP A C 1
ATOM 4882 O O . ASP A 1 619 ? 5.273 -26.775 23.833 1.00 37.41 619 ASP A O 1
ATOM 4886 N N . ASP A 1 620 ? 4.444 -24.866 23.000 1.00 37.44 620 ASP A N 1
ATOM 4887 C CA . ASP A 1 620 ? 3.406 -24.711 24.047 1.00 37.44 620 ASP A CA 1
ATOM 4888 C C . ASP A 1 620 ? 2.308 -25.809 23.985 1.00 37.44 620 ASP A C 1
ATOM 4890 O O . ASP A 1 620 ? 1.497 -25.981 24.899 1.00 37.44 620 ASP A O 1
ATOM 4894 N N . TRP A 1 621 ? 2.320 -26.637 22.931 1.00 37.59 621 TRP A N 1
ATOM 4895 C CA . TRP A 1 621 ? 1.447 -27.807 22.764 1.00 37.59 621 TRP A CA 1
ATOM 4896 C C . TRP A 1 621 ? 2.105 -29.151 23.120 1.00 37.59 621 TRP A C 1
ATOM 4898 O O . TRP A 1 621 ? 1.411 -30.172 23.171 1.00 37.59 621 TRP A O 1
ATOM 4908 N N . ALA A 1 622 ? 3.413 -29.186 23.403 1.00 37.16 622 ALA A N 1
ATOM 4909 C CA . ALA A 1 622 ? 4.137 -30.433 23.668 1.00 37.16 622 ALA A CA 1
ATOM 4910 C C . ALA A 1 622 ? 4.096 -30.899 25.143 1.00 37.16 622 ALA A C 1
ATOM 4912 O O . ALA A 1 622 ? 4.420 -32.055 25.421 1.00 37.16 622 ALA A O 1
ATOM 4913 N N . GLU A 1 623 ? 3.661 -30.061 26.096 1.00 38.34 623 GLU A N 1
ATOM 4914 C CA . GLU A 1 623 ? 3.635 -30.409 27.535 1.00 38.34 623 GLU A CA 1
ATOM 4915 C C . GLU A 1 623 ? 2.274 -30.884 28.088 1.00 38.34 623 GLU A C 1
ATOM 4917 O O . GLU A 1 623 ? 2.154 -31.175 29.280 1.00 38.34 623 GLU A O 1
ATOM 4922 N N . ALA A 1 624 ? 1.254 -31.069 27.245 1.00 40.03 624 ALA A N 1
ATOM 4923 C CA . ALA A 1 624 ? -0.067 -31.542 27.673 1.00 40.03 624 ALA A CA 1
ATOM 4924 C C . ALA A 1 624 ? -0.381 -32.990 27.241 1.00 40.03 624 ALA A C 1
ATOM 4926 O O . ALA A 1 624 ? -1.435 -33.257 26.664 1.00 40.03 624 ALA A O 1
ATOM 4927 N N . GLU A 1 625 ? 0.482 -33.965 27.555 1.00 34.28 625 GLU A N 1
ATOM 4928 C CA . GLU A 1 625 ? 0.057 -35.375 27.526 1.00 34.28 625 GLU A CA 1
ATOM 4929 C C . GLU A 1 625 ? -0.701 -35.739 28.821 1.00 34.28 625 GLU A C 1
ATOM 4931 O O . GLU A 1 625 ? -0.158 -35.608 29.924 1.00 34.28 625 GLU A O 1
ATOM 4936 N N . PRO A 1 626 ? -1.954 -36.232 28.747 1.00 38.97 626 PRO A N 1
ATOM 4937 C CA . PRO A 1 626 ? -2.670 -36.684 29.928 1.00 38.97 626 PRO A CA 1
ATOM 4938 C C . PRO A 1 626 ? -2.069 -38.004 30.421 1.00 38.97 626 PRO A C 1
ATOM 4940 O O . PRO A 1 626 ? -1.967 -38.982 29.681 1.00 38.97 626 PRO A O 1
ATOM 4943 N N . ALA A 1 627 ? -1.712 -38.045 31.704 1.00 36.28 627 ALA A N 1
ATOM 4944 C CA . ALA A 1 627 ? -1.271 -39.252 32.390 1.00 36.28 627 ALA A CA 1
ATOM 4945 C C . ALA A 1 627 ? -2.320 -40.373 32.260 1.00 36.28 627 ALA A C 1
ATOM 4947 O O . ALA A 1 627 ? -3.366 -40.346 32.911 1.00 36.28 627 ALA A O 1
ATOM 4948 N N . VAL A 1 628 ? -2.029 -41.378 31.433 1.00 36.47 628 VAL A N 1
ATOM 4949 C CA . VAL A 1 628 ? -2.792 -42.628 31.381 1.00 36.47 628 VAL A CA 1
ATOM 4950 C C . VAL A 1 628 ? -2.230 -43.568 32.447 1.00 36.47 628 VAL A C 1
ATOM 4952 O O . VAL A 1 628 ? -1.106 -44.060 32.338 1.00 36.47 628 VAL A O 1
ATOM 4955 N N . GLU A 1 629 ? -3.009 -43.806 33.504 1.00 37.72 629 GLU A N 1
ATOM 4956 C CA . GLU A 1 629 ? -2.746 -44.873 34.474 1.00 37.72 629 GLU A CA 1
ATOM 4957 C C . GLU A 1 629 ? -2.766 -46.247 33.770 1.00 37.72 629 GLU A C 1
ATOM 4959 O O . GLU A 1 629 ? -3.661 -46.502 32.959 1.00 37.72 629 GLU A O 1
ATOM 4964 N N . PRO A 1 630 ? -1.828 -47.169 34.058 1.00 35.50 630 PRO A N 1
ATOM 4965 C CA . PRO A 1 630 ? -1.845 -48.480 33.429 1.00 35.50 630 PRO A CA 1
ATOM 4966 C C . PRO A 1 630 ? -2.840 -49.402 34.150 1.00 35.50 630 PRO A C 1
ATOM 4968 O O . PRO A 1 630 ? -2.606 -49.813 35.288 1.00 35.50 630 PRO A O 1
ATOM 4971 N N . GLU A 1 631 ? -3.932 -49.769 33.473 1.00 33.12 631 GLU A N 1
ATOM 4972 C CA . GLU A 1 631 ? -4.780 -50.890 33.889 1.00 33.12 631 GLU A CA 1
ATOM 4973 C C . GLU A 1 631 ? -4.020 -52.222 33.756 1.00 33.12 631 GLU A C 1
ATOM 4975 O O . GLU A 1 631 ? -3.505 -52.589 32.696 1.00 33.12 631 GLU A O 1
ATOM 4980 N N . GLU A 1 632 ? -3.983 -52.971 34.859 1.00 37.72 632 GLU A N 1
ATOM 4981 C CA . GLU A 1 632 ? -3.536 -54.358 34.914 1.00 37.72 632 GLU A CA 1
ATOM 4982 C C . GLU A 1 632 ? -4.413 -55.245 34.018 1.00 37.72 632 GLU A C 1
ATOM 4984 O O . GLU A 1 632 ? -5.575 -55.508 34.325 1.00 37.72 632 GLU A O 1
ATOM 4989 N N . THR A 1 633 ? -3.834 -55.820 32.964 1.00 32.50 633 THR A N 1
ATOM 4990 C CA . THR A 1 633 ? -4.372 -57.041 32.353 1.00 32.50 633 THR A CA 1
ATOM 4991 C C . THR A 1 633 ? -3.292 -58.112 32.295 1.00 32.50 633 THR A C 1
ATOM 4993 O O . THR A 1 633 ? -2.251 -58.002 31.652 1.00 32.50 633 THR A O 1
ATOM 4996 N N . THR A 1 634 ? -3.543 -59.154 33.078 1.00 35.47 634 THR A N 1
ATOM 4997 C CA . THR A 1 634 ? -2.772 -60.384 33.193 1.00 35.47 634 THR A CA 1
ATOM 4998 C C . THR A 1 634 ? -3.175 -61.321 32.062 1.00 35.47 634 THR A C 1
ATOM 5000 O O . THR A 1 634 ? -4.302 -61.800 32.049 1.00 35.47 634 THR A O 1
ATOM 5003 N N . GLU A 1 635 ? -2.254 -61.658 31.161 1.00 33.72 635 GLU A N 1
ATOM 5004 C CA . GLU A 1 635 ? -2.346 -62.901 30.388 1.00 33.72 635 GLU A CA 1
ATOM 5005 C C . GLU A 1 635 ? -0.941 -63.459 30.103 1.00 33.72 635 GLU A C 1
ATOM 5007 O O . GLU A 1 635 ? -0.159 -62.937 29.310 1.00 33.72 635 GLU A O 1
ATOM 5012 N N . GLU A 1 636 ? -0.604 -64.523 30.836 1.00 32.41 636 GLU A N 1
ATOM 5013 C CA . GLU A 1 636 ? 0.610 -65.322 30.691 1.00 32.41 636 GLU A CA 1
ATOM 5014 C C . GLU A 1 636 ? 0.543 -66.204 29.439 1.00 32.41 636 GLU A C 1
ATOM 5016 O O . GLU A 1 636 ? -0.402 -66.974 29.299 1.00 32.41 636 GLU A O 1
ATOM 5021 N N . LEU A 1 637 ? 1.618 -66.253 28.643 1.00 30.39 637 LEU A N 1
ATOM 5022 C CA . LEU A 1 637 ? 2.084 -67.496 28.010 1.00 30.39 637 LEU A CA 1
ATOM 5023 C C . LEU A 1 637 ? 3.628 -67.512 27.888 1.00 30.39 637 LEU A C 1
ATOM 5025 O O . LEU A 1 637 ? 4.260 -66.457 27.867 1.00 30.39 637 LEU A O 1
ATOM 5029 N N . PRO A 1 638 ? 4.271 -68.699 27.873 1.00 35.88 638 PRO A N 1
ATOM 5030 C CA . PRO A 1 638 ? 5.498 -68.914 28.632 1.00 35.88 638 PRO A CA 1
ATOM 5031 C C . PRO A 1 638 ? 6.743 -69.228 27.790 1.00 35.88 638 PRO A C 1
ATOM 5033 O O . PRO A 1 638 ? 6.677 -69.863 26.740 1.00 35.88 638 PRO A O 1
ATOM 5036 N N . GLY A 1 639 ? 7.902 -68.950 28.392 1.00 28.61 639 GLY A N 1
ATOM 5037 C CA . GLY A 1 639 ? 9.096 -69.785 28.257 1.00 28.61 639 GLY A CA 1
ATOM 5038 C C . GLY A 1 639 ? 10.224 -69.211 27.405 1.00 28.61 639 GLY A C 1
ATOM 5039 O O . GLY A 1 639 ? 10.175 -69.281 26.188 1.00 28.61 639 GLY A O 1
ATOM 5040 N N . PHE A 1 640 ? 11.302 -68.769 28.060 1.00 27.98 640 PHE A N 1
ATOM 5041 C CA . PHE A 1 640 ? 12.630 -69.395 27.954 1.00 27.98 640 PHE A CA 1
ATOM 5042 C C . PHE A 1 640 ? 13.587 -68.760 28.983 1.00 27.98 640 PHE A C 1
ATOM 5044 O O . PHE A 1 640 ? 13.769 -67.548 29.023 1.00 27.98 640 PHE A O 1
ATOM 5051 N N . GLN A 1 641 ? 14.175 -69.588 29.853 1.00 34.59 641 GLN A N 1
ATOM 5052 C CA . GLN A 1 641 ? 15.158 -69.179 30.866 1.00 34.59 641 GLN A CA 1
ATOM 5053 C C . GLN A 1 641 ? 16.578 -69.049 30.276 1.00 34.59 641 GLN A C 1
ATOM 5055 O O . GLN A 1 641 ? 16.914 -69.781 29.341 1.00 34.59 641 GLN A O 1
ATOM 5060 N N . PRO A 1 642 ? 17.449 -68.201 30.861 1.00 36.00 642 PRO A N 1
ATOM 5061 C CA . PRO A 1 642 ? 18.826 -68.007 30.419 1.00 36.00 642 PRO A CA 1
ATOM 5062 C C . PRO A 1 642 ? 19.805 -68.957 31.132 1.00 36.00 642 PRO A C 1
ATOM 5064 O O . PRO A 1 642 ? 19.678 -69.230 32.327 1.00 36.00 642 PRO A O 1
ATOM 5067 N N . THR A 1 643 ? 20.858 -69.393 30.433 1.00 31.50 643 THR A N 1
ATOM 5068 C CA . THR A 1 643 ? 22.019 -70.054 31.053 1.00 31.50 643 THR A CA 1
ATOM 5069 C C . THR A 1 643 ? 23.322 -69.306 30.792 1.00 31.50 643 THR A C 1
ATOM 5071 O O . THR A 1 643 ? 23.687 -69.027 29.656 1.00 31.50 643 THR A O 1
ATOM 5074 N N . ARG A 1 644 ? 24.022 -69.058 31.904 1.00 33.56 644 ARG A N 1
ATOM 5075 C CA . ARG A 1 644 ? 25.391 -68.550 32.085 1.00 33.56 644 ARG A CA 1
ATOM 5076 C C . ARG A 1 644 ? 26.479 -69.289 31.290 1.00 33.56 644 ARG A C 1
ATOM 5078 O O . ARG A 1 644 ? 26.454 -70.516 31.229 1.00 33.56 644 ARG A O 1
ATOM 5085 N N . ARG A 1 645 ? 27.526 -68.540 30.919 1.00 29.28 645 ARG A N 1
ATOM 5086 C CA . ARG A 1 645 ? 28.995 -68.812 30.967 1.00 29.28 645 ARG A CA 1
ATOM 5087 C C . ARG A 1 645 ? 29.663 -67.729 30.103 1.00 29.28 645 ARG A C 1
ATOM 5089 O O . ARG A 1 645 ? 29.091 -67.377 29.088 1.00 29.28 645 ARG A O 1
ATOM 5096 N N . GLY A 1 646 ? 30.831 -67.168 30.374 1.00 28.97 646 GLY A N 1
ATOM 5097 C CA . GLY A 1 646 ? 31.873 -67.391 31.363 1.00 28.97 646 GLY A CA 1
ATOM 5098 C C . GLY A 1 646 ? 33.086 -66.553 30.920 1.00 28.97 646 GLY A C 1
ATOM 5099 O O . GLY A 1 646 ? 33.346 -66.456 29.728 1.00 28.97 646 GLY A O 1
ATOM 5100 N N . ASP A 1 647 ? 33.710 -65.915 31.903 1.00 33.09 647 ASP A N 1
ATOM 5101 C CA . ASP A 1 647 ? 35.091 -65.420 32.040 1.00 33.09 647 ASP A CA 1
ATOM 5102 C C . ASP A 1 647 ? 36.127 -65.739 30.931 1.00 33.09 647 ASP A C 1
ATOM 5104 O O . ASP A 1 647 ? 36.223 -66.896 30.527 1.00 33.09 647 ASP A O 1
ATOM 5108 N N . THR A 1 648 ? 36.930 -64.737 30.522 1.00 32.34 648 THR A N 1
ATOM 5109 C CA . THR A 1 648 ? 38.412 -64.689 30.682 1.00 32.34 648 THR A CA 1
ATOM 5110 C C . THR A 1 648 ? 39.040 -63.422 30.061 1.00 32.34 648 THR A C 1
ATOM 5112 O O . THR A 1 648 ? 38.819 -63.192 28.875 1.00 32.34 648 THR A O 1
ATOM 5115 N N . SER A 1 649 ? 39.839 -62.710 30.885 1.00 31.48 649 SER A N 1
ATOM 5116 C CA . SER A 1 649 ? 41.122 -61.972 30.658 1.00 31.48 649 SER A CA 1
ATOM 5117 C C . SER A 1 649 ? 41.251 -60.962 29.485 1.00 31.48 649 SER A C 1
ATOM 5119 O O . SER A 1 649 ? 40.629 -61.116 28.450 1.00 31.48 649 SER A O 1
ATOM 5121 N N . GLU A 1 650 ? 42.017 -59.861 29.525 1.00 33.34 650 GLU A N 1
ATOM 5122 C CA . GLU A 1 650 ? 43.312 -59.566 30.162 1.00 33.34 650 GLU A CA 1
ATOM 5123 C C . GLU A 1 650 ? 43.630 -58.047 30.030 1.00 33.34 650 GLU A C 1
ATOM 5125 O O . GLU A 1 650 ? 43.346 -57.451 28.994 1.00 33.34 650 GLU A O 1
ATOM 5130 N N . ASP A 1 651 ? 44.210 -57.462 31.085 1.00 31.84 651 ASP A N 1
ATOM 5131 C CA . ASP A 1 651 ? 45.226 -56.388 31.161 1.00 31.84 651 ASP A CA 1
ATOM 5132 C C . ASP A 1 651 ? 45.252 -55.168 30.202 1.00 31.84 651 ASP A C 1
ATOM 5134 O O . ASP A 1 651 ? 45.588 -55.277 29.026 1.00 31.84 651 ASP A O 1
ATOM 5138 N N . ALA A 1 652 ? 45.118 -53.954 30.768 1.00 30.86 652 ALA A N 1
ATOM 5139 C CA . ALA A 1 652 ? 46.243 -53.040 31.086 1.00 30.86 652 ALA A CA 1
ATOM 5140 C C . ALA A 1 652 ? 45.781 -51.567 31.243 1.00 30.86 652 ALA A C 1
ATOM 5142 O O . ALA A 1 652 ? 45.185 -50.985 30.341 1.00 30.86 652 ALA A O 1
ATOM 5143 N N . ASP A 1 653 ? 46.109 -50.971 32.393 1.00 36.16 653 ASP A N 1
ATOM 5144 C CA . ASP A 1 653 ? 45.822 -49.584 32.820 1.00 36.16 653 ASP A CA 1
ATOM 5145 C C . ASP A 1 653 ? 47.028 -48.629 32.502 1.00 36.16 653 ASP A C 1
ATOM 5147 O O . ASP A 1 653 ? 48.029 -49.097 31.951 1.00 36.16 653 ASP A O 1
ATOM 5151 N N . PRO A 1 654 ? 47.009 -47.304 32.796 1.00 51.06 654 PRO A N 1
ATOM 5152 C CA . PRO A 1 654 ? 47.450 -46.221 31.902 1.00 51.06 654 PRO A CA 1
ATOM 5153 C C . PRO A 1 654 ? 48.697 -45.472 32.439 1.00 51.06 654 PRO A C 1
ATOM 5155 O O . PRO A 1 654 ? 49.320 -45.917 33.406 1.00 51.06 654 PRO A O 1
ATOM 5158 N N . PRO A 1 655 ? 49.043 -44.273 31.920 1.00 43.94 655 PRO A N 1
ATOM 5159 C CA . PRO A 1 655 ? 49.819 -43.323 32.711 1.00 43.94 655 PRO A CA 1
ATOM 5160 C C . PRO A 1 655 ? 49.123 -41.967 32.915 1.00 43.94 655 PRO A C 1
ATOM 5162 O O . PRO A 1 655 ? 48.688 -41.294 31.983 1.00 43.94 655 PRO A O 1
ATOM 5165 N N . ARG A 1 656 ? 49.104 -41.565 34.191 1.00 34.72 656 ARG A N 1
ATOM 5166 C CA . ARG A 1 656 ? 48.960 -40.196 34.711 1.00 34.72 656 ARG A CA 1
ATOM 5167 C C . ARG A 1 656 ? 50.216 -39.365 34.407 1.00 34.72 656 ARG A C 1
ATOM 5169 O O . ARG A 1 656 ? 51.303 -39.935 34.432 1.00 34.72 656 ARG A O 1
ATOM 5176 N N . ALA A 1 657 ? 50.082 -38.037 34.311 1.00 33.25 657 ALA A N 1
ATOM 5177 C CA . ALA A 1 657 ? 50.758 -37.068 35.199 1.00 33.25 657 ALA A CA 1
ATOM 5178 C C . ALA A 1 657 ? 50.573 -35.609 34.725 1.00 33.25 657 ALA A C 1
ATOM 5180 O O . ALA A 1 657 ? 50.874 -35.274 33.583 1.00 33.25 657 ALA A O 1
ATOM 5181 N N . GLU A 1 658 ? 50.129 -34.751 35.648 1.00 37.59 658 GLU A N 1
ATOM 5182 C CA . GLU A 1 658 ? 50.296 -33.289 35.625 1.00 37.59 658 GLU A CA 1
ATOM 5183 C C . GLU A 1 658 ? 51.785 -32.894 35.777 1.00 37.59 658 GLU A C 1
ATOM 5185 O O . GLU A 1 658 ? 52.615 -33.742 36.126 1.00 37.59 658 GLU A O 1
ATOM 5190 N N . PRO A 1 659 ? 52.134 -31.602 35.611 1.00 42.75 659 PRO A N 1
ATOM 5191 C CA . PRO A 1 659 ? 52.346 -30.823 36.840 1.00 42.75 659 PRO A CA 1
ATOM 5192 C C . PRO A 1 659 ? 51.898 -29.344 36.788 1.00 42.75 659 PRO A C 1
ATOM 5194 O O . PRO A 1 659 ? 52.067 -28.646 35.790 1.00 42.75 659 PRO A O 1
ATOM 5197 N N . ARG A 1 660 ? 51.412 -28.859 37.940 1.00 35.69 660 ARG A N 1
ATOM 5198 C CA . ARG A 1 660 ? 51.464 -27.455 38.406 1.00 35.69 660 ARG A CA 1
ATOM 5199 C C . ARG A 1 660 ? 52.834 -27.153 39.040 1.00 35.69 660 ARG A C 1
ATOM 5201 O O . ARG A 1 660 ? 53.389 -28.069 39.635 1.00 35.69 660 ARG A O 1
ATOM 5208 N N . ILE A 1 661 ? 53.290 -25.892 38.960 1.00 37.12 661 ILE A N 1
ATOM 5209 C CA . ILE A 1 661 ? 54.177 -25.085 39.860 1.00 37.12 661 ILE A CA 1
ATOM 5210 C C . ILE A 1 661 ? 54.437 -23.771 39.075 1.00 37.12 661 ILE A C 1
ATOM 5212 O O . ILE A 1 661 ? 54.924 -23.840 37.952 1.00 37.12 661 ILE A O 1
ATOM 5216 N N . GLU A 1 662 ? 53.790 -22.647 39.409 1.00 36.34 662 GLU A N 1
ATOM 5217 C CA . GLU A 1 662 ? 54.170 -21.570 40.362 1.00 36.34 662 GLU A CA 1
ATOM 5218 C C . GLU A 1 662 ? 54.982 -20.408 39.738 1.00 36.34 662 GLU A C 1
ATOM 5220 O O . GLU A 1 662 ? 55.908 -20.615 38.962 1.00 36.34 662 GLU A O 1
ATOM 5225 N N . ASP A 1 663 ? 54.589 -19.201 40.170 1.00 36.19 663 ASP A N 1
ATOM 5226 C CA . ASP A 1 663 ? 55.330 -17.933 40.296 1.00 36.19 663 ASP A CA 1
ATOM 5227 C C . ASP A 1 663 ? 55.599 -16.995 39.089 1.00 36.19 663 ASP A C 1
ATOM 5229 O O . ASP A 1 663 ? 56.558 -17.120 38.333 1.00 36.19 663 ASP A O 1
ATOM 5233 N N . LEU A 1 664 ? 54.721 -15.976 39.005 1.00 43.12 664 LEU A N 1
ATOM 5234 C CA . LEU A 1 664 ? 54.959 -14.510 38.923 1.00 43.12 664 LEU A CA 1
ATOM 5235 C C . LEU A 1 664 ? 56.432 -14.020 38.955 1.00 43.12 664 LEU A C 1
ATOM 5237 O O . LEU A 1 664 ? 57.231 -14.574 39.711 1.00 43.12 664 LEU A O 1
ATOM 5241 N N . PRO A 1 665 ? 56.791 -12.904 38.264 1.00 49.84 665 PRO A N 1
ATOM 5242 C CA . PRO A 1 665 ? 56.269 -11.574 38.639 1.00 49.84 665 PRO A CA 1
ATOM 5243 C C . PRO A 1 665 ? 56.058 -10.532 37.505 1.00 49.84 665 PRO A C 1
ATOM 5245 O O . PRO A 1 665 ? 56.745 -10.531 36.489 1.00 49.84 665 PRO A O 1
ATOM 5248 N N . ASP A 1 666 ? 55.131 -9.599 37.746 1.00 43.72 666 ASP A N 1
ATOM 5249 C CA . ASP A 1 666 ? 55.089 -8.221 37.199 1.00 43.72 666 ASP A CA 1
ATOM 5250 C C . ASP A 1 666 ? 56.200 -7.347 37.844 1.00 43.72 666 ASP A C 1
ATOM 5252 O O . ASP A 1 666 ? 56.732 -7.753 38.883 1.00 43.72 666 ASP A O 1
ATOM 5256 N N . PRO A 1 667 ? 56.453 -6.076 37.455 1.00 58.56 667 PRO A N 1
ATOM 5257 C CA . PRO A 1 667 ? 56.269 -5.359 36.181 1.00 58.56 667 PRO A CA 1
ATOM 5258 C C . PRO A 1 667 ? 57.531 -4.533 35.782 1.00 58.56 667 PRO A C 1
ATOM 5260 O O . PRO A 1 667 ? 58.468 -4.406 36.569 1.00 58.56 667 PRO A O 1
ATOM 5263 N N . GLU A 1 668 ? 57.517 -3.889 34.607 1.00 43.59 668 GLU A N 1
ATOM 5264 C CA . GLU A 1 668 ? 58.030 -2.513 34.386 1.00 43.59 668 GLU A CA 1
ATOM 5265 C C . GLU A 1 668 ? 57.376 -1.866 33.157 1.00 43.59 668 GLU A C 1
ATOM 5267 O O . GLU A 1 668 ? 57.252 -2.557 32.118 1.00 43.59 668 GLU A O 1
#

Radius of gyration: 37.1 Å; chains: 1; bounding box: 113×92×108 Å

Secondary structure (DSSP, 8-state):
--HHHHHHHHHHHHHHHHHHHHHH-TTTSHHHHHHHHHHHHHHTT---HHHHHHHHHHHHHHHHIIIIIHHHHHHHHHHHHHHHHH--TT---HHHHHHHHHHHHHHHHHHHHHHHHHHHHHHHHHHHHHHHHHHHHHHHHHHHHHHHHHHHHHHTT--GGGS-HHHHHHHHHHHHHHHHHHHHHHHHHHHHHHHHHHS-TT---HHHHHHHHHHHHHHHHTHHHHHHHHHHHHHTT-HHHHHHHHHHHHHHHHHHHHHHHHHHHHHHHHHHHHHHHHHHHHHHHHHHHHHHHHHHHHHHSSPSSHHHHHHHHHHHHHHHHHHHHHHHHHHHHHHTT-HHHHHHHHHHHHHHHHHHHHHHHT-HHHHHHHHHHHHHHHHHHHHHHHHHHHHHHHHHHHHHHHHHHHHHHHHHHHHHHHHHHHHHHHHHHHHHSS--HHHHHHHHHHHHHHHHHHHHHHHHHHHTTTSHHHHHHHHHHHHHHHHHHHHHHTT--SHHHHHHHHHHHHHHHHHHHHHHHHHHHHHHHTTSSSS---------PPPTHHHHHHHHHHHHHHHHHHHHHHHHHHHHHHHHSTT----HHHHHHHHHHHHHHHHHHHHHHHHHHHHHHHHHHHHTTSS---------------------------------------------

pLDDT: mean 77.26, std 18.03, range [25.28, 97.19]

Sequence (668 aa):
MRNEDVDALKRTELLQREVASQLGNPAVGLARRTRDILEELRNNQLSDPAAERRLESIAAELERLSRDALPQVESSLTQARKLAEQSTRDQPPEELGRELGEAVQEQSAVLESLDDLQQQLAQWRSERDLTQELGNLTRSQREINRDTAELQQSTLSQSKESLAPQEQADLARLAQRQKDQAEQWQLLERKLEEQLRSAPEGEPSPATDALRETIDQSRRQEVAGQMRDASAEIQENRLGQASRTQQDVLKKLEQLAGTLEQKRDEDEATLVKRLDQAQATAHDLGERQESLQEQLQAAQTAPAGQDREEKLERLRQQQQQLREETARLARLLKRSGSQRAGDAAERAGARMNEAEEQLQENDLDDAEREMQEALDDLEQTEQEVAEERREAAERLAEELLEKMADELKAMIGRQQAALDESRRLDGLRQVSGKWSRAQSLSLRQLAENQRNLQQETTAISEKLAPAKVYSLALRGAARAMQKAAELLGNKEAGEPTQKLQESARQRFVDLVEALAAKNQQQNQTGQNEQENDQNEGAASGGPPGDTVTAIAQLKILLTLQREVLERTIELDTLKTRAGHIWSPADQAELDQLRSEQDQLGDLARELSEAVAEQEEDEDDWAEAEPAVEPEETTEELPGFQPTRRGDTSEDADPPRAEPRIEDLPDPE